Protein AF-A0A831PS24-F1 (afdb_monomer)

pLDDT: mean 95.31, std 3.76, range [69.69, 98.94]

Radius of gyration: 26.3 Å; Cα contacts (8 Å, |Δi|>4): 1441; chains: 1; bounding box: 65×50×82 Å

Solvent-accessible surface area (backbone atoms only — not comparable to full-atom values): 31484 Å² total; per-residue (Å²): 101,35,55,38,58,86,72,88,67,80,47,76,46,80,48,76,48,77,46,77,36,63,79,74,51,46,80,29,49,29,35,42,39,38,45,38,43,36,29,33,43,35,42,23,42,68,87,39,79,74,57,74,52,76,45,75,48,47,57,49,76,41,84,48,48,69,58,50,56,64,38,81,39,40,43,37,39,38,26,30,40,58,79,66,81,51,48,44,16,76,77,7,30,62,54,10,64,44,42,16,33,56,49,76,46,76,46,71,57,77,47,78,47,79,48,37,64,40,33,74,82,43,79,46,63,44,58,36,73,89,76,33,28,33,43,35,45,33,33,36,36,26,73,49,99,49,75,44,67,36,38,36,45,36,38,40,32,60,61,99,53,91,68,78,62,49,74,52,74,46,79,50,76,40,56,57,40,80,39,82,49,78,47,76,47,80,66,48,90,83,64,65,53,34,41,67,89,42,37,41,43,29,42,37,40,40,34,38,28,64,98,52,77,35,32,76,49,77,47,55,35,30,44,45,48,64,47,76,56,66,25,26,38,23,48,74,84,41,69,43,63,43,36,24,22,47,46,48,46,63,26,50,51,70,32,46,78,70,64,46,40,67,68,35,38,56,53,50,49,50,41,46,52,36,35,30,44,28,39,32,31,47,12,17,37,70,46,70,20,46,48,54,27,24,32,66,62,19,30,40,31,34,40,16,40,34,15,24,24,45,79,82,30,46,30,55,73,81,44,57,39,50,59,48,41,56,52,42,44,51,46,45,48,70,76,48,56,37,37,59,20,53,40,32,45,28,51,19,32,44,68,21,58,95,34,31,68,60,44,29,47,52,51,33,51,53,44,62,77,74,46,81,78,42,45,38,24,40,19,38,47,33,66,87,53,95,77,36,60,34,36,27,30,50,66,51,46,65,72,57,89,89,45,79,66,66,25,63,86,66,63,43,79,64,57,49,67,64,58,32,61,94,47,53,77,92,79,55,52,16,34,31,19,27,59,28,56,84,41,57,30,50,71,65,71,78,53,52,75,71,40,73,42,45,25,29,47,57,43,52,53,53,52,51,52,53,34,42,75,69,73,44,49,91,43,43,68,58,44,24,43,55,32,32,44,50,31,53,54,51,45,42,52,45,45,45,18,53,61,62,17,76,60,54,18,29,38,22,27,58,24,52,37,28,51,43,59,57,38,75,51,31,33,26,64,19,36,58,85,69,42,76,71,79,55,63,53,43,73,66,46,28,62,53,34,41,42,63,25,80,41,62,33,20,85,54,74,79,81,61,92,94,61,85,91,68,68,53,78,50,70,40,76,50,55,100,63,87,91,70,92,81,78,90,83,66,72,45,69,55,98,91,37,80,80,47,110

Foldseek 3Di:
DFWDFPDDDAFKDKDKDKDAAAPPLLVFWKKKKFQAFLFKKWKDKQNHTFDIDGALAGIDIGGCHNSDDHTIMMMMMMGGNDDDLADQDQPQLSAHPLALHSDGDTADDTDMDTFFQKEWPFWDWAADLPQQKIKIKTKIAHQDQAWAKKKKKKWKDWPPDPDDTDIDIDIDIDDHGIDIDIDIGHNDDPADADALVGLTKMKMKIFIDGPHTRYIDIDIAGRWAWADDFQAIDINNFTAAAAAAEDSQHDLFASGDHQALVLLLLVVVLCVLLAGQEYEHALHHDGPSNLVSCSNNRHAYEGELNHDQAPPHAEPPPRVNLVSLVVSVVNNCRRRVRRLNDAEYEHHADGDDPCLLVSLLVVLVVCVVPDNSHFYDHYAQDDDDPSHLAARHAQFEQDDVPCPQVGCVRNHADWQQAACQVRDDPPRHHYEHGAYFLQFAQDDLVCQVVSPHRTGLVLSVVVLVVCVVVVNNVCRLVRRQVSLLVSLVRVLSGLLRQLVHPSHHYYYHNRLEFRSSVPRSGGHCHYSSSHGPPNAGSVRSCQRRHQKHKGWGWPHDDDDPPDDTDIDIDMRHSDPDDDDPDDDDDFDDDPNDTPDD

Sequence (597 aa):
FWLQPEKKYTGAAWYRKTIDIPEGWNEKPVFLNLERVHWESTIWINNQYLEMQNSLATPHYFDISGMLKSGINSIAIRVDNRTKDVDPGHNSHSISDHTQSNWNGITGDISLQKMGEIFFTDLAVFPDVKQKNISIRATVFNTIFGNEKITVPVSVQLKNSTQKAQKESFEFSLLPGENIVRMNFPLGEEVQFWDEFNPNVYELIAEIKTKKITDRQNVDFGFRDFEIDGTRFTINGRPVFLRGTLECTIFPKTGYPPTDVESWKKVYAAVKNHGLNHVRFHSWCPPKAAFVAADELGVYLQVECSSWANQTTQLGSGFPIDQYIWDESKRIVKAYGNHPSFLMLAYGNEPGGPLYREFLTEFVTYWKENDNRRVYTGAAGWPELPVNDFHNIPQPRIQGWGEELNSIINAEPPKTNFDWSDKVPNDGIPVVSHEIGQWRVYPNFKEIEKYDGVLKAKNFELFRESLNAHQMGHLADSFLLASGKLQALCYKADIEAALRTPGLAGFQLLDLHDFPGQGTALVGVLDPFWEEKGYISPEEYRRFCNTTVPLARLEKRIFTEGETMTAKIEVAHFGEKPLQEINPIWKLIQNKKIIAE

Organism: NCBI:txid1484053

Structure (mmCIF, N/CA/C/O backbone):
data_AF-A0A831PS24-F1
#
_entry.id   AF-A0A831PS24-F1
#
loop_
_atom_site.group_PDB
_atom_site.id
_atom_site.type_symbol
_atom_site.label_atom_id
_atom_site.label_alt_id
_atom_site.label_comp_id
_atom_site.label_asym_id
_atom_site.label_entity_id
_atom_site.label_seq_id
_atom_site.pdbx_PDB_ins_code
_atom_site.Cartn_x
_atom_site.Cartn_y
_atom_site.Cartn_z
_atom_site.occupancy
_atom_site.B_iso_or_equiv
_atom_site.auth_seq_id
_atom_site.auth_comp_id
_atom_site.auth_asym_id
_atom_site.auth_atom_id
_atom_site.pdbx_PDB_model_num
ATOM 1 N N . PHE A 1 1 ? 21.841 16.731 -0.910 1.00 73.62 1 PHE A N 1
ATOM 2 C CA . PHE A 1 1 ? 21.844 15.718 -1.990 1.00 73.62 1 PHE A CA 1
ATOM 3 C C . PHE A 1 1 ? 20.419 15.297 -2.334 1.00 73.62 1 PHE A C 1
ATOM 5 O O . PHE A 1 1 ? 20.097 15.243 -3.511 1.00 73.62 1 PHE A O 1
ATOM 12 N N . TRP A 1 2 ? 19.555 15.088 -1.337 1.00 87.12 2 TRP A N 1
ATOM 13 C CA . TRP A 1 2 ? 18.102 14.955 -1.519 1.00 87.12 2 TRP A CA 1
ATOM 14 C C . TRP A 1 2 ? 17.399 16.310 -1.606 1.00 87.12 2 TRP A C 1
ATOM 16 O O . TRP A 1 2 ? 18.050 17.356 -1.457 1.00 87.12 2 TRP A O 1
ATOM 26 N N . LEU A 1 3 ? 16.075 16.280 -1.778 1.00 90.31 3 LEU A N 1
ATOM 27 C CA . LEU A 1 3 ? 15.222 17.444 -1.550 1.00 90.31 3 LEU A CA 1
ATOM 28 C C . LEU A 1 3 ? 15.481 18.017 -0.151 1.00 90.31 3 LEU A C 1
ATOM 30 O O . LEU A 1 3 ? 15.758 17.281 0.793 1.00 90.31 3 LEU A O 1
ATOM 34 N N . GLN A 1 4 ? 15.467 19.341 -0.028 1.00 89.62 4 GLN A N 1
ATOM 35 C CA . GLN A 1 4 ? 15.820 20.026 1.214 1.00 89.62 4 GLN A CA 1
ATOM 36 C C . GLN A 1 4 ? 14.606 20.769 1.767 1.00 89.62 4 GLN A C 1
ATOM 38 O O . GLN A 1 4 ? 14.056 21.604 1.047 1.00 89.62 4 GLN A O 1
ATOM 43 N N . PRO A 1 5 ? 14.190 20.524 3.019 1.00 90.56 5 PRO A N 1
ATOM 44 C CA . PRO A 1 5 ? 13.217 21.391 3.660 1.00 90.56 5 PRO A CA 1
ATOM 45 C C . PRO A 1 5 ? 13.841 22.764 3.932 1.00 90.56 5 PRO A C 1
ATOM 47 O O . PRO A 1 5 ? 15.039 22.875 4.194 1.00 90.56 5 PRO A O 1
ATOM 50 N N . GLU A 1 6 ? 13.031 23.822 3.936 1.00 85.69 6 GLU A N 1
ATOM 51 C CA . GLU A 1 6 ? 13.513 25.158 4.326 1.00 85.69 6 GLU A CA 1
ATOM 52 C C . GLU A 1 6 ? 13.900 25.234 5.810 1.00 85.69 6 GLU A C 1
ATOM 54 O O . GLU A 1 6 ? 14.769 26.014 6.202 1.00 85.69 6 GLU A O 1
ATOM 59 N N . LYS A 1 7 ? 13.244 24.427 6.651 1.00 87.88 7 LYS A N 1
ATOM 60 C CA . LYS A 1 7 ? 13.500 24.327 8.090 1.00 87.88 7 LYS A CA 1
ATOM 61 C C . LYS A 1 7 ? 13.429 22.872 8.524 1.00 87.88 7 LYS A C 1
ATOM 63 O O . LYS A 1 7 ? 12.518 22.154 8.126 1.00 87.88 7 LYS A O 1
ATOM 68 N N . LYS A 1 8 ? 14.351 22.466 9.396 1.00 88.81 8 LYS A N 1
ATOM 69 C CA . LYS A 1 8 ? 14.343 21.151 10.043 1.00 88.81 8 LYS A CA 1
ATOM 70 C C . LYS A 1 8 ? 14.002 21.305 11.521 1.00 88.81 8 LYS A C 1
ATOM 72 O O . LYS A 1 8 ? 14.580 22.153 12.200 1.00 88.81 8 LYS A O 1
ATOM 77 N N . TYR A 1 9 ? 13.079 20.482 12.009 1.00 91.06 9 TYR A N 1
ATOM 78 C CA . TYR A 1 9 ? 12.734 20.401 13.424 1.00 91.06 9 TYR A CA 1
ATOM 79 C C . TYR A 1 9 ? 12.610 18.939 13.850 1.00 91.06 9 TYR A C 1
ATOM 81 O O . TYR A 1 9 ? 11.853 18.172 13.261 1.00 91.06 9 TYR A O 1
ATOM 89 N N . THR A 1 10 ? 13.338 18.573 14.900 1.00 94.31 10 THR A N 1
ATOM 90 C CA . THR A 1 10 ? 13.299 17.236 15.489 1.00 94.31 10 THR A CA 1
ATOM 91 C C . THR A 1 10 ? 13.214 17.386 17.003 1.00 94.31 10 THR A C 1
ATOM 93 O O . THR A 1 10 ? 14.112 17.951 17.627 1.00 94.31 10 THR A O 1
ATOM 96 N N . GLY A 1 11 ? 12.118 16.924 17.596 1.00 95.94 11 GLY A N 1
ATOM 97 C CA . GLY A 1 11 ? 11.821 17.103 19.010 1.00 95.94 11 GLY A CA 1
ATOM 98 C C . GLY A 1 11 ? 10.331 17.023 19.320 1.00 95.94 11 GLY A C 1
ATOM 99 O O . GLY A 1 11 ? 9.517 16.624 18.494 1.00 95.94 11 GLY A O 1
ATOM 100 N N . ALA A 1 12 ? 9.979 17.420 20.540 1.00 97.12 12 ALA A N 1
ATOM 101 C CA . ALA A 1 12 ? 8.601 17.423 21.004 1.00 97.12 12 ALA A CA 1
ATOM 102 C C . ALA A 1 12 ? 7.905 18.763 20.719 1.00 97.12 12 ALA A C 1
ATOM 104 O O . ALA A 1 12 ? 8.303 19.795 21.264 1.00 97.12 12 ALA A O 1
ATOM 105 N N . ALA A 1 13 ? 6.809 18.730 19.965 1.00 97.56 13 ALA A N 1
ATOM 106 C CA . ALA A 1 13 ? 5.887 19.847 19.799 1.00 97.56 13 ALA A CA 1
ATOM 107 C C . ALA A 1 13 ? 4.641 19.651 20.673 1.00 97.56 13 ALA A C 1
ATOM 109 O O . ALA A 1 13 ? 4.179 18.529 20.879 1.00 97.56 13 ALA A O 1
ATOM 110 N N . TRP A 1 14 ? 4.090 20.748 21.192 1.00 97.75 14 TRP A N 1
ATOM 111 C CA . TRP A 1 14 ? 2.892 20.734 22.031 1.00 97.75 14 TRP A CA 1
ATOM 112 C C . TRP A 1 14 ? 1.750 21.474 21.347 1.00 97.75 14 TRP A C 1
ATOM 114 O O . TRP A 1 14 ? 1.867 22.653 21.019 1.00 97.75 14 TRP A O 1
ATOM 124 N N . TYR A 1 15 ? 0.621 20.792 21.222 1.00 97.38 15 TYR A N 1
ATOM 125 C CA . TYR A 1 15 ? -0.633 21.330 20.724 1.00 97.38 15 TYR A CA 1
ATOM 126 C C . TYR A 1 15 ? -1.618 21.364 21.884 1.00 97.38 15 TYR A C 1
ATOM 128 O O . TYR A 1 15 ? -1.762 20.384 22.611 1.00 97.38 15 TYR A O 1
ATOM 136 N N . ARG A 1 16 ? -2.289 22.495 22.100 1.00 97.06 16 ARG A N 1
ATOM 137 C CA . ARG A 1 16 ? -3.293 22.625 23.159 1.00 97.06 16 ARG A CA 1
ATOM 138 C C . ARG A 1 16 ? -4.526 23.313 22.618 1.00 97.06 16 ARG A C 1
ATOM 140 O O . ARG A 1 16 ? -4.421 24.348 21.964 1.00 97.06 16 ARG A O 1
ATOM 147 N N . LYS A 1 17 ? -5.689 22.759 22.938 1.00 97.00 17 LYS A N 1
ATOM 148 C CA . LYS A 1 17 ? -6.976 23.351 22.599 1.00 97.00 17 LYS A CA 1
ATOM 149 C C . LYS A 1 17 ? -7.926 23.244 23.779 1.00 97.00 17 LYS A C 1
ATOM 151 O O . LYS A 1 17 ? -8.010 22.210 24.438 1.00 97.00 17 LYS A O 1
ATOM 156 N N . THR A 1 18 ? -8.650 24.328 24.015 1.00 97.50 18 THR A N 1
ATOM 157 C CA . THR A 1 18 ? -9.796 24.339 24.916 1.00 97.50 18 THR A CA 1
ATOM 158 C C . THR A 1 18 ? -11.045 23.996 24.115 1.00 97.50 18 THR A C 1
ATOM 160 O O . THR A 1 18 ? -11.244 24.536 23.026 1.00 97.50 18 THR A O 1
ATOM 163 N N . ILE A 1 19 ? -11.869 23.099 24.640 1.00 95.81 19 ILE A N 1
ATOM 164 C CA . ILE A 1 19 ? -13.109 22.640 24.014 1.00 95.81 19 ILE A CA 1
ATOM 165 C C . ILE A 1 19 ? -14.257 22.717 25.014 1.00 95.81 19 ILE A C 1
ATOM 167 O O . ILE A 1 19 ? -14.044 22.559 26.215 1.00 95.81 19 ILE A O 1
ATOM 171 N N . ASP A 1 20 ? -15.463 22.959 24.518 1.00 95.81 20 ASP A N 1
ATOM 172 C CA . ASP A 1 20 ? -16.683 22.925 25.320 1.00 95.81 20 ASP A CA 1
ATOM 173 C C . ASP A 1 20 ? -17.378 21.572 25.121 1.00 95.81 20 ASP A C 1
ATOM 175 O O . ASP A 1 20 ? -17.693 21.192 23.991 1.00 95.81 20 ASP A O 1
ATOM 179 N N . ILE A 1 21 ? -17.540 20.815 26.204 1.00 94.94 21 ILE A N 1
ATOM 180 C CA . ILE A 1 21 ? -18.122 19.475 26.208 1.00 94.94 21 ILE A CA 1
ATOM 181 C C . ILE A 1 21 ? -19.582 19.567 26.665 1.00 94.94 21 ILE A C 1
ATOM 183 O O . ILE A 1 21 ? -19.834 19.998 27.796 1.00 94.94 21 ILE A O 1
ATOM 187 N N . PRO A 1 22 ? -20.549 19.127 25.838 1.00 92.94 22 PRO A N 1
ATOM 188 C CA . PRO A 1 22 ? -21.955 19.130 26.219 1.00 92.94 22 PRO A CA 1
ATOM 189 C C . PRO A 1 22 ? -22.233 18.268 27.454 1.00 92.94 22 PRO A C 1
ATOM 191 O O . PRO A 1 22 ? -21.543 17.278 27.714 1.00 92.94 22 PRO A O 1
ATOM 194 N N . GLU A 1 23 ? -23.305 18.600 28.169 1.00 90.81 23 GLU A N 1
ATOM 195 C CA . GLU A 1 23 ? -23.766 17.825 29.321 1.00 90.81 23 GLU A CA 1
ATOM 196 C C . GLU A 1 23 ? -24.020 16.346 28.956 1.00 90.81 23 GLU A C 1
ATOM 198 O O . GLU A 1 23 ? -24.473 16.016 27.852 1.00 90.81 23 GLU A O 1
ATOM 203 N N . GLY A 1 24 ? -23.679 15.436 29.874 1.00 87.38 24 GLY A N 1
ATOM 204 C CA . GLY A 1 24 ? -23.888 13.990 29.737 1.00 87.38 24 GLY A CA 1
ATOM 205 C C . GLY A 1 24 ? -22.823 13.233 28.933 1.00 87.38 24 GLY A C 1
ATOM 206 O O . GLY A 1 24 ? -22.905 12.012 28.819 1.00 87.38 24 GLY A O 1
ATOM 207 N N . TRP A 1 25 ? -21.810 13.906 28.372 1.00 92.25 25 TRP A N 1
ATOM 208 C CA . TRP A 1 25 ? -20.652 13.229 27.759 1.00 92.25 25 TRP A CA 1
ATOM 209 C C . TRP A 1 25 ? -19.710 12.616 28.799 1.00 92.25 25 TRP A C 1
ATOM 211 O O . TRP A 1 25 ? -19.122 11.572 28.551 1.00 92.25 25 TRP A O 1
ATOM 221 N N . ASN A 1 26 ? -19.593 13.239 29.971 1.00 83.62 26 ASN A N 1
ATOM 222 C CA . ASN A 1 26 ? -18.744 12.789 31.077 1.00 83.62 26 ASN A CA 1
ATOM 223 C C . ASN A 1 26 ? -19.192 11.454 31.706 1.00 83.62 26 ASN A C 1
ATOM 225 O O . ASN A 1 26 ? -18.428 10.848 32.449 1.00 83.62 26 ASN A O 1
ATOM 229 N N . GLU A 1 27 ? -20.413 11.001 31.414 1.00 86.19 27 GLU A N 1
ATOM 230 C CA . GLU A 1 27 ? -20.987 9.734 31.894 1.00 86.19 27 GLU A CA 1
ATOM 231 C C . GLU A 1 27 ? -20.961 8.623 30.833 1.00 86.19 27 GLU A C 1
ATOM 233 O O . GLU A 1 27 ? -21.527 7.546 31.033 1.00 86.19 27 GLU A O 1
ATOM 238 N N . LYS A 1 28 ? -20.369 8.892 29.665 1.00 90.56 28 LYS A N 1
ATOM 239 C CA . LYS A 1 28 ? -20.328 7.965 28.534 1.00 90.56 28 LYS A CA 1
ATOM 240 C C . LYS A 1 28 ? -18.892 7.674 28.124 1.00 90.56 28 LYS A C 1
ATOM 242 O O . LYS A 1 28 ? -18.010 8.484 28.412 1.00 90.56 28 LYS A O 1
ATOM 247 N N . PRO A 1 29 ? -18.652 6.543 27.439 1.00 94.38 29 PRO A N 1
ATOM 248 C CA . PRO A 1 29 ? -17.352 6.312 26.852 1.00 94.38 29 PRO A CA 1
ATOM 249 C C . PRO A 1 29 ? -17.063 7.368 25.782 1.00 94.38 29 PRO A C 1
ATOM 251 O O . PRO A 1 29 ? -17.927 7.665 24.948 1.00 94.38 29 PRO A O 1
ATOM 254 N N . VAL A 1 30 ? -15.870 7.957 25.817 1.00 95.56 30 VAL A N 1
ATOM 255 C CA . VAL A 1 30 ? -15.439 8.971 24.850 1.00 95.56 30 VAL A CA 1
ATOM 256 C C . VAL A 1 30 ? -14.037 8.646 24.364 1.00 95.56 30 VAL A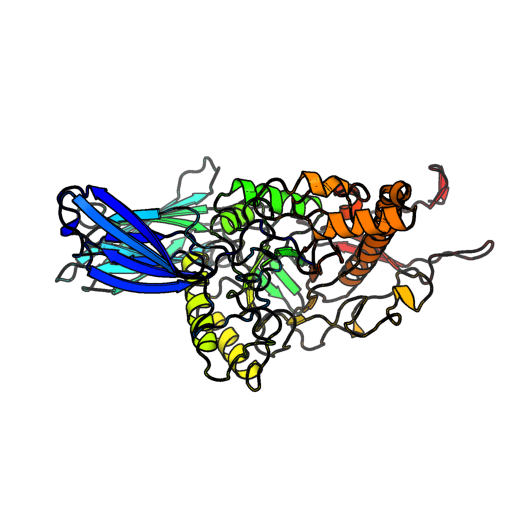 C 1
ATOM 258 O O . VAL A 1 30 ? -13.116 8.511 25.164 1.00 95.56 30 VAL A O 1
ATOM 261 N N . PHE A 1 31 ? -13.872 8.596 23.045 1.00 96.56 31 PHE A N 1
ATOM 262 C CA . PHE A 1 31 ? -12.591 8.325 22.403 1.00 96.56 31 PHE A CA 1
ATOM 263 C C . PHE A 1 31 ? -12.083 9.556 21.655 1.00 96.56 31 PHE A C 1
ATOM 265 O O . PHE A 1 31 ? -12.842 10.217 20.942 1.00 96.56 31 PHE A O 1
ATOM 272 N N . LEU A 1 32 ? -10.793 9.853 21.802 1.00 97.56 32 LEU A N 1
ATOM 273 C CA . LEU A 1 32 ? -10.066 10.805 20.967 1.00 97.56 32 LEU A CA 1
ATOM 274 C C . LEU A 1 32 ? -9.380 10.044 19.833 1.00 97.56 32 LEU A C 1
ATOM 276 O O . LEU A 1 32 ? -8.575 9.153 20.086 1.00 97.56 32 LEU A O 1
ATOM 280 N N . ASN A 1 33 ? -9.679 10.432 18.597 1.00 97.50 33 ASN A N 1
ATOM 281 C CA . ASN A 1 33 ? -9.048 9.913 17.389 1.00 97.50 33 ASN A CA 1
ATOM 282 C C . ASN A 1 33 ? -8.127 10.974 16.778 1.00 97.50 33 ASN A C 1
ATOM 284 O O . ASN A 1 33 ? -8.562 12.112 16.571 1.00 97.50 33 ASN A O 1
ATOM 288 N N . LEU A 1 34 ? -6.892 10.575 16.472 1.00 98.06 34 LEU A N 1
ATOM 289 C CA . LEU A 1 34 ? -5.914 11.344 15.703 1.00 98.06 34 LEU A CA 1
ATOM 290 C C . LEU A 1 34 ? -5.593 10.556 14.429 1.00 98.06 34 LEU A C 1
ATOM 292 O O . LEU A 1 34 ? -4.941 9.518 14.517 1.00 98.06 34 LEU A O 1
ATOM 296 N N . GLU A 1 35 ? -6.046 11.029 13.266 1.00 97.31 35 GLU A N 1
ATOM 297 C CA . GLU A 1 35 ? -5.989 10.247 12.024 1.00 97.31 35 GLU A CA 1
ATOM 298 C C . GLU A 1 35 ? -4.565 9.839 11.639 1.00 97.31 35 GLU A C 1
ATOM 300 O O . GLU A 1 35 ? -4.327 8.676 11.316 1.00 97.31 35 GLU A O 1
ATOM 305 N N . ARG A 1 36 ? -3.612 10.778 11.670 1.00 95.69 36 ARG A N 1
ATOM 306 C CA . ARG A 1 36 ? -2.231 10.468 11.300 1.00 95.69 36 ARG A CA 1
ATOM 307 C C . ARG A 1 36 ? -1.217 11.335 12.029 1.00 95.69 36 ARG A C 1
ATOM 309 O O . ARG A 1 36 ? -1.087 12.530 11.761 1.00 95.69 36 ARG A O 1
ATOM 316 N N . VAL A 1 37 ? -0.476 10.708 12.935 1.00 96.00 37 VAL A N 1
ATOM 317 C CA . VAL A 1 37 ? 0.557 11.322 13.779 1.00 96.00 37 VAL A CA 1
ATOM 318 C C . VAL A 1 37 ? 1.943 10.919 13.269 1.00 96.00 37 VAL A C 1
ATOM 320 O O . VAL A 1 37 ? 2.122 9.803 12.794 1.00 96.00 37 VAL A O 1
ATOM 323 N N . HIS A 1 38 ? 2.936 11.800 13.397 1.00 94.06 38 HIS A N 1
ATOM 324 C CA . HIS A 1 38 ? 4.345 11.463 13.155 1.00 94.06 38 HIS A CA 1
ATOM 325 C C . HIS A 1 38 ? 5.188 11.772 14.395 1.00 94.06 38 HIS A C 1
ATOM 327 O O . HIS A 1 38 ? 5.625 12.901 14.609 1.00 94.06 38 HIS A O 1
ATOM 333 N N . TRP A 1 39 ? 5.388 10.819 15.301 1.00 89.38 39 TRP A N 1
ATOM 334 C CA . TRP A 1 39 ? 4.853 9.441 15.308 1.00 89.38 39 TRP A CA 1
ATOM 335 C C . TRP A 1 39 ? 4.550 8.928 16.721 1.00 89.38 39 TRP A C 1
ATOM 337 O O . TRP A 1 39 ? 3.739 8.027 16.897 1.00 89.38 39 TRP A O 1
ATOM 347 N N . GLU A 1 40 ? 5.137 9.543 17.751 1.00 96.06 40 GLU A N 1
ATOM 348 C CA . GLU A 1 40 ? 4.721 9.388 19.143 1.00 96.06 40 GLU A CA 1
ATOM 349 C C . GLU A 1 40 ? 3.736 10.506 19.501 1.00 96.06 40 GLU A C 1
ATOM 351 O O . GLU A 1 40 ? 4.066 11.683 19.347 1.00 96.06 40 GLU A O 1
ATOM 356 N N . SER A 1 41 ? 2.567 10.168 20.051 1.00 97.50 41 SER A N 1
ATOM 357 C CA . SER A 1 41 ? 1.681 11.145 20.698 1.00 97.50 41 SER A CA 1
ATOM 358 C C . SER A 1 41 ? 1.449 10.811 22.161 1.00 97.50 41 SER A C 1
ATOM 360 O O . SER A 1 41 ? 1.191 9.662 22.509 1.00 97.50 41 SER A O 1
ATOM 362 N N . THR A 1 42 ? 1.458 11.832 23.010 1.00 98.19 42 THR A N 1
ATOM 363 C CA . THR A 1 42 ? 1.108 11.731 24.430 1.00 98.19 42 THR A CA 1
ATOM 364 C C . THR A 1 42 ? -0.038 12.685 24.753 1.00 98.19 42 THR A C 1
ATOM 366 O O . THR A 1 42 ? -0.018 13.833 24.296 1.00 98.19 42 THR A O 1
ATOM 369 N N . ILE A 1 43 ? -1.024 12.229 25.529 1.00 98.25 43 ILE A N 1
ATOM 370 C CA . ILE A 1 43 ? -2.275 12.963 25.771 1.00 98.25 43 ILE A CA 1
ATOM 371 C C . ILE A 1 43 ? -2.400 13.412 27.224 1.00 98.25 43 ILE A C 1
ATOM 373 O O . ILE A 1 43 ? -2.129 12.660 28.161 1.00 98.25 43 ILE A O 1
ATOM 377 N N . TRP A 1 44 ? -2.875 14.647 27.398 1.00 98.38 44 TRP A N 1
ATOM 378 C CA . TRP A 1 44 ? -3.343 15.176 28.671 1.00 98.38 44 TRP A CA 1
ATOM 379 C C . TRP A 1 44 ? -4.733 15.780 28.522 1.00 98.38 44 TRP A C 1
ATOM 381 O O . TRP A 1 44 ? -4.971 16.605 27.636 1.00 98.38 44 TRP A O 1
ATOM 391 N N . ILE A 1 45 ? -5.615 15.452 29.458 1.00 97.75 45 ILE A N 1
ATOM 392 C CA . ILE A 1 45 ? -6.949 16.039 29.578 1.00 97.75 45 ILE A CA 1
ATOM 393 C C . ILE A 1 45 ? -7.006 16.783 30.907 1.00 97.75 45 ILE A C 1
ATOM 395 O O . ILE A 1 45 ? -6.672 16.233 31.950 1.00 97.75 45 ILE A O 1
ATOM 399 N N . ASN A 1 46 ? -7.371 18.065 30.885 1.00 96.38 46 ASN A N 1
ATOM 400 C CA . ASN A 1 46 ? -7.446 18.913 32.080 1.00 96.38 46 ASN A CA 1
ATOM 401 C C . ASN A 1 46 ? -6.157 18.887 32.934 1.00 96.38 46 ASN A C 1
ATOM 403 O O . ASN A 1 46 ? -6.207 18.873 34.161 1.00 96.38 46 ASN A O 1
ATOM 407 N N . ASN A 1 47 ? -4.997 18.910 32.264 1.00 95.19 47 ASN A N 1
ATOM 408 C CA . ASN A 1 47 ? -3.647 18.798 32.842 1.00 95.19 47 ASN A CA 1
ATOM 409 C C . ASN A 1 47 ? -3.321 17.448 33.509 1.00 95.19 47 ASN A C 1
ATOM 411 O O . ASN A 1 47 ? -2.258 17.319 34.114 1.00 95.19 47 ASN A O 1
ATOM 415 N N . GLN A 1 48 ? -4.179 16.438 33.378 1.00 97.25 48 GLN A N 1
ATOM 416 C CA . GLN A 1 48 ? -3.905 15.076 33.826 1.00 97.25 48 GLN A CA 1
ATOM 417 C C . GLN A 1 48 ? -3.370 14.251 32.662 1.00 97.25 48 GLN A C 1
ATOM 419 O O . GLN A 1 48 ? -3.951 14.259 31.580 1.00 97.25 48 GLN A O 1
ATOM 424 N N . TYR A 1 49 ? -2.244 13.576 32.887 1.00 97.81 49 TYR A N 1
ATOM 425 C CA . TYR A 1 49 ? -1.661 12.637 31.930 1.00 97.81 49 TYR A CA 1
ATOM 426 C C . TYR A 1 49 ? -2.592 11.436 31.742 1.00 97.81 49 TYR A C 1
ATOM 428 O O . TYR A 1 49 ? -3.109 10.923 32.734 1.00 97.81 49 TYR A O 1
ATOM 436 N N . LEU A 1 50 ? -2.773 10.997 30.495 1.00 97.25 50 LEU A N 1
ATOM 437 C CA . LEU A 1 50 ? -3.478 9.761 30.162 1.00 97.25 50 LEU A CA 1
ATOM 438 C C . LEU A 1 50 ? -2.482 8.660 29.786 1.00 97.25 50 LEU A C 1
ATOM 440 O O . LEU A 1 50 ? -2.160 7.806 30.606 1.00 97.25 50 LEU A O 1
ATOM 444 N N . GLU A 1 51 ? -1.981 8.696 28.552 1.00 96.62 51 GLU A N 1
ATOM 445 C CA . GLU A 1 51 ? -1.085 7.678 28.011 1.00 96.62 51 GLU A CA 1
ATOM 446 C C . GLU A 1 51 ? -0.287 8.212 26.809 1.00 96.62 51 GLU A C 1
ATOM 448 O O . GLU A 1 51 ? -0.480 9.347 26.348 1.00 96.62 51 GLU A O 1
ATOM 453 N N . MET A 1 52 ? 0.618 7.369 26.308 1.00 96.19 52 MET A N 1
ATOM 454 C CA . MET A 1 52 ? 1.414 7.580 25.104 1.00 96.19 52 MET A CA 1
ATOM 455 C C . MET A 1 52 ? 1.171 6.425 24.127 1.00 96.19 52 MET A C 1
ATOM 457 O O . MET A 1 52 ? 1.139 5.272 24.547 1.00 96.19 52 MET A O 1
ATOM 461 N N . GLN A 1 53 ? 1.036 6.742 22.838 1.00 95.44 53 GLN A N 1
ATOM 462 C CA . GLN A 1 53 ? 0.996 5.762 21.748 1.00 95.44 53 GLN A CA 1
ATOM 463 C C . GLN A 1 53 ? 2.014 6.115 20.659 1.00 95.44 53 GLN A C 1
ATOM 465 O O . GLN A 1 53 ? 2.287 7.296 20.412 1.00 95.44 53 GLN A O 1
ATOM 470 N N . ASN A 1 54 ? 2.536 5.082 19.996 1.00 92.56 54 ASN A N 1
ATOM 471 C CA . ASN A 1 54 ? 3.445 5.171 18.860 1.00 92.56 54 ASN A CA 1
ATOM 472 C C . ASN A 1 54 ? 2.980 4.273 17.698 1.00 92.56 54 ASN A C 1
ATOM 474 O O . ASN A 1 54 ? 2.967 3.046 17.789 1.00 92.56 54 ASN A O 1
ATOM 478 N N . SER A 1 55 ? 2.626 4.891 16.577 1.00 94.75 55 SER A N 1
ATOM 479 C CA . SER A 1 55 ? 2.326 4.231 15.305 1.00 94.75 55 SER A CA 1
ATOM 480 C C . SER A 1 55 ? 2.666 5.196 14.169 1.00 94.75 55 SER A C 1
ATOM 482 O O . SER A 1 55 ? 2.585 6.412 14.319 1.00 94.75 55 SER A O 1
ATOM 484 N N . LEU A 1 56 ? 3.086 4.648 13.032 1.00 94.12 56 LEU A N 1
ATOM 485 C CA . LEU A 1 56 ? 3.317 5.394 11.787 1.00 94.12 56 LEU A CA 1
ATOM 486 C C . LEU A 1 56 ? 2.248 5.073 10.739 1.00 94.12 56 LEU A C 1
ATOM 488 O O . LEU A 1 56 ? 2.077 5.820 9.774 1.00 94.12 56 LEU A O 1
ATOM 492 N N . ALA A 1 57 ? 1.557 3.947 10.917 1.00 95.06 57 ALA A N 1
ATOM 493 C CA . ALA A 1 57 ? 0.663 3.363 9.934 1.00 95.06 57 ALA A CA 1
ATOM 494 C C . ALA A 1 57 ? -0.818 3.694 10.154 1.00 95.06 57 ALA A C 1
ATOM 496 O O . ALA A 1 57 ? -1.586 3.776 9.193 1.00 95.06 57 ALA A O 1
ATOM 497 N N . THR A 1 58 ? -1.244 3.834 11.410 1.00 96.38 58 THR A N 1
ATOM 498 C CA . THR A 1 58 ? -2.672 3.844 11.765 1.00 96.38 58 THR A CA 1
ATOM 499 C C . THR A 1 58 ? -3.057 5.010 12.665 1.00 96.38 58 THR A C 1
ATOM 501 O O . THR A 1 58 ? -2.188 5.546 13.355 1.00 96.38 58 THR A O 1
ATOM 504 N N . PRO A 1 59 ? -4.349 5.391 12.696 1.00 97.06 59 PRO A N 1
ATOM 505 C CA . PRO A 1 59 ? -4.827 6.401 13.625 1.00 97.06 59 PRO A CA 1
ATOM 506 C C . PRO A 1 59 ? -4.565 6.021 15.080 1.00 97.06 59 PRO A C 1
ATOM 508 O O . PRO A 1 59 ? -4.656 4.851 15.463 1.00 97.06 59 PRO A O 1
ATOM 511 N N . HIS A 1 60 ? -4.285 7.025 15.906 1.00 97.56 60 HIS A N 1
ATOM 512 C CA . HIS A 1 60 ? -4.169 6.837 17.347 1.00 97.56 60 HIS A CA 1
ATOM 513 C C . HIS A 1 60 ? -5.534 7.039 18.003 1.00 97.56 60 HIS A C 1
ATOM 515 O O . HIS A 1 60 ? -6.163 8.089 17.831 1.00 97.56 60 HIS A O 1
ATOM 521 N N . TYR A 1 61 ? -5.964 6.048 18.783 1.00 96.06 61 TYR A N 1
ATOM 522 C CA . TYR A 1 61 ? -7.243 6.046 19.490 1.00 96.06 61 TYR A CA 1
ATOM 523 C C . TYR A 1 61 ? -7.002 6.013 20.994 1.00 96.06 61 TYR A C 1
ATOM 525 O O . TYR A 1 61 ? -6.466 5.037 21.509 1.00 96.06 61 TYR A O 1
ATOM 533 N N . PHE A 1 62 ? -7.433 7.056 21.694 1.00 97.44 62 PHE A N 1
ATOM 534 C CA . PHE A 1 62 ? -7.288 7.187 23.142 1.00 97.44 62 PHE A CA 1
ATOM 535 C C . PHE A 1 62 ? -8.651 7.116 23.815 1.00 97.44 62 PHE A C 1
ATOM 537 O O . PHE A 1 62 ? -9.539 7.902 23.478 1.00 97.44 62 PHE A O 1
ATOM 544 N N . ASP A 1 63 ? -8.808 6.220 24.786 1.00 95.62 63 ASP A N 1
ATOM 545 C CA . ASP A 1 63 ? -9.968 6.229 25.674 1.00 95.62 63 ASP A CA 1
ATOM 546 C C . ASP A 1 63 ? -9.798 7.349 26.711 1.00 95.62 63 ASP A C 1
ATOM 548 O O . ASP A 1 63 ? -8.971 7.263 27.617 1.00 95.62 63 ASP A O 1
ATOM 552 N N . ILE A 1 64 ? -10.565 8.430 26.560 1.00 95.69 64 ILE A N 1
ATOM 553 C CA . ILE A 1 64 ? -10.536 9.594 27.461 1.00 95.69 64 ILE A CA 1
ATOM 554 C C . ILE A 1 64 ? -11.747 9.612 28.409 1.00 95.69 64 ILE A C 1
ATOM 556 O O . ILE A 1 64 ? -12.080 10.652 28.995 1.00 95.69 64 ILE A O 1
ATOM 560 N N . SER A 1 65 ? -12.436 8.477 28.542 1.00 92.44 65 SER A N 1
ATOM 561 C CA . SER A 1 65 ? -13.619 8.328 29.387 1.00 92.44 65 SER A CA 1
ATOM 562 C C . SER A 1 65 ? -13.319 8.706 30.837 1.00 92.44 65 SER A C 1
ATOM 564 O O . SER A 1 65 ? -12.269 8.389 31.389 1.00 92.44 65 SER A O 1
ATOM 566 N N . GLY A 1 66 ? -14.242 9.431 31.471 1.00 90.81 66 GLY A N 1
ATOM 567 C CA . GLY A 1 66 ? -14.095 9.882 32.861 1.00 90.81 66 GLY A CA 1
ATOM 568 C C . GLY A 1 66 ? -13.080 11.013 33.095 1.00 90.81 66 GLY A C 1
ATOM 569 O O . GLY A 1 66 ? -13.047 11.559 34.195 1.00 90.81 66 GLY A O 1
ATOM 570 N N . MET A 1 67 ? -12.295 11.425 32.090 1.00 94.06 67 MET A N 1
ATOM 571 C CA . MET A 1 67 ? -11.359 12.557 32.219 1.00 94.06 67 MET A CA 1
ATOM 572 C C . MET A 1 67 ? -11.983 13.917 31.867 1.00 94.06 67 MET A C 1
ATOM 574 O O . MET A 1 67 ? -11.424 14.977 32.175 1.00 94.06 67 MET A O 1
ATOM 578 N N . LEU A 1 68 ? -13.132 13.898 31.188 1.00 93.94 68 LEU A N 1
ATOM 579 C CA . LEU A 1 68 ? -13.869 15.088 30.777 1.00 93.94 68 LEU A CA 1
ATOM 580 C C . LEU A 1 68 ? -14.861 15.530 31.858 1.00 93.94 68 LEU A C 1
ATOM 582 O O . LEU A 1 68 ? -15.505 14.713 32.512 1.00 93.94 68 LEU A O 1
ATOM 586 N N . LYS A 1 69 ? -15.049 16.843 31.985 1.00 93.00 69 LYS A N 1
ATOM 587 C CA . LYS A 1 69 ? -16.155 17.458 32.737 1.00 93.00 69 LYS A CA 1
ATOM 588 C C . LYS A 1 69 ? -17.159 18.093 31.778 1.00 93.00 69 LYS A C 1
ATOM 590 O O . LYS A 1 69 ? -16.805 18.407 30.649 1.00 93.00 69 LYS A O 1
ATOM 595 N N . SER A 1 70 ? -18.390 18.327 32.215 1.00 93.69 70 SER A N 1
ATOM 596 C CA . SER A 1 70 ? -19.312 19.164 31.435 1.00 93.69 70 SER A CA 1
ATOM 597 C C . SER A 1 70 ? -18.782 20.601 31.353 1.00 93.69 70 SER A C 1
ATOM 599 O O . SER A 1 70 ? -18.200 21.111 32.316 1.00 93.69 70 SER A O 1
ATOM 601 N N . GLY A 1 71 ? -18.966 21.250 30.206 1.00 94.94 71 GLY A N 1
ATOM 602 C CA . GLY A 1 71 ? -18.439 22.582 29.936 1.00 94.94 71 GLY A CA 1
ATOM 603 C C . GLY A 1 71 ? -16.987 22.570 29.442 1.00 94.94 71 GLY A C 1
ATOM 604 O O . GLY A 1 71 ? -16.540 21.694 28.701 1.00 94.94 71 GLY A O 1
ATOM 605 N N . ILE A 1 72 ? -16.210 23.559 29.881 1.00 97.06 72 ILE A N 1
ATOM 606 C CA . ILE A 1 72 ? -14.869 23.828 29.353 1.00 97.06 72 ILE A CA 1
ATOM 607 C C . ILE A 1 72 ? -13.824 22.795 29.803 1.00 97.06 72 ILE A C 1
ATOM 609 O O . ILE A 1 72 ? -13.539 22.668 30.994 1.00 97.06 72 ILE A O 1
ATOM 613 N N . ASN A 1 73 ? -13.166 22.145 28.843 1.00 96.81 73 ASN A N 1
ATOM 614 C CA . ASN A 1 73 ? -12.056 21.209 29.036 1.00 96.81 73 ASN A CA 1
ATOM 615 C C . ASN A 1 73 ? -10.821 21.649 28.249 1.00 96.81 73 ASN A C 1
ATOM 617 O O . ASN A 1 73 ? -10.934 22.297 27.212 1.00 96.81 73 ASN A O 1
ATOM 621 N N . SER A 1 74 ? -9.635 21.253 28.710 1.00 97.56 74 SER A N 1
ATOM 622 C CA . SER A 1 74 ? -8.381 21.439 27.969 1.00 97.56 74 SER A CA 1
ATOM 623 C C . SER A 1 74 ? -7.843 20.094 27.508 1.00 97.56 74 SER A C 1
ATOM 625 O O . SER A 1 74 ? -7.612 19.222 28.340 1.00 97.56 74 SER A O 1
ATOM 627 N N . ILE A 1 75 ? -7.547 19.966 26.217 1.00 97.94 75 ILE A N 1
ATOM 628 C CA . ILE A 1 75 ? -6.786 18.844 25.661 1.00 97.94 75 ILE A CA 1
ATOM 629 C C . ILE A 1 75 ? -5.405 19.359 25.274 1.00 97.94 75 ILE A C 1
ATOM 631 O O . ILE A 1 75 ? -5.291 20.356 24.555 1.00 97.94 75 ILE A O 1
ATOM 635 N N . ALA A 1 76 ? -4.358 18.697 25.758 1.00 98.31 76 ALA A N 1
ATOM 636 C CA . ALA A 1 76 ? -2.995 18.907 25.298 1.00 98.31 76 ALA A CA 1
ATOM 637 C C . ALA A 1 76 ? -2.444 17.613 24.697 1.00 98.31 76 ALA A C 1
ATOM 639 O O . ALA A 1 76 ? -2.585 16.541 25.279 1.00 98.31 76 ALA A O 1
ATOM 640 N N . ILE A 1 77 ? -1.811 17.739 23.537 1.00 98.31 77 ILE A N 1
ATOM 641 C CA . ILE A 1 77 ? -1.198 16.649 22.789 1.00 98.31 77 ILE A CA 1
ATOM 642 C C . ILE A 1 77 ? 0.261 17.021 22.579 1.00 98.31 77 ILE A C 1
ATOM 644 O O . ILE A 1 77 ? 0.562 18.082 22.028 1.00 98.31 77 ILE A O 1
ATOM 648 N N . ARG A 1 78 ? 1.170 16.158 23.021 1.00 98.25 78 ARG A N 1
ATOM 649 C CA . ARG A 1 78 ? 2.588 16.267 22.687 1.00 98.25 78 ARG A CA 1
ATOM 650 C C . ARG A 1 78 ? 2.884 15.303 21.552 1.00 98.25 78 ARG A C 1
ATOM 652 O O . ARG A 1 78 ? 2.650 14.114 21.735 1.00 98.25 78 ARG A O 1
ATOM 659 N N . VAL A 1 79 ? 3.416 15.801 20.441 1.00 98.06 79 VAL A N 1
ATOM 660 C CA . VAL A 1 79 ? 3.912 14.971 19.336 1.00 98.06 79 VAL A CA 1
ATOM 661 C C . VAL A 1 79 ? 5.432 15.020 19.313 1.00 98.06 79 VAL A C 1
ATOM 663 O O . VAL A 1 79 ? 6.021 16.102 19.292 1.00 98.06 79 VAL A O 1
ATOM 666 N N . ASP A 1 80 ? 6.074 13.858 19.349 1.00 97.00 80 ASP A N 1
ATOM 667 C CA . ASP A 1 80 ? 7.530 13.726 19.333 1.00 97.00 80 ASP A CA 1
ATOM 668 C C . ASP A 1 80 ? 7.960 12.923 18.103 1.00 97.00 80 ASP A C 1
ATOM 670 O O . ASP A 1 80 ? 7.623 11.750 17.957 1.00 97.00 80 ASP A O 1
ATOM 674 N N . ASN A 1 81 ? 8.691 13.576 17.202 1.00 94.81 81 ASN A N 1
ATOM 675 C CA . ASN A 1 81 ? 9.148 12.994 15.937 1.00 94.81 81 ASN A CA 1
ATOM 676 C C . ASN A 1 81 ? 10.593 12.461 16.014 1.00 94.81 81 ASN A C 1
ATOM 678 O O . ASN A 1 81 ? 11.257 12.233 15.004 1.00 94.81 81 ASN A O 1
ATOM 682 N N . ARG A 1 82 ? 11.135 12.300 17.226 1.00 94.62 82 ARG A N 1
ATOM 683 C CA . ARG A 1 82 ? 12.422 11.627 17.429 1.00 94.62 82 ARG A CA 1
ATOM 684 C C . ARG A 1 82 ? 12.246 10.118 17.343 1.00 94.62 82 ARG A C 1
ATOM 686 O O . ARG A 1 82 ? 11.331 9.568 17.954 1.00 94.62 82 ARG A O 1
ATOM 693 N N . THR A 1 83 ? 13.185 9.452 16.687 1.00 92.56 83 THR A N 1
ATOM 694 C CA . THR A 1 83 ? 13.422 8.022 16.893 1.00 92.56 83 THR A CA 1
ATOM 695 C C . THR A 1 83 ? 14.029 7.831 18.285 1.00 92.56 83 THR A C 1
ATOM 697 O O . THR A 1 83 ? 15.004 8.506 18.627 1.00 92.56 83 THR A O 1
ATOM 700 N N . LYS A 1 84 ? 13.407 6.985 19.113 1.00 92.12 84 LYS A N 1
ATOM 701 C CA . LYS A 1 84 ? 13.806 6.728 20.508 1.00 92.12 84 LYS A CA 1
ATOM 702 C C . LYS A 1 84 ? 14.159 5.250 20.665 1.00 92.12 84 LYS A C 1
ATOM 704 O O . LYS A 1 84 ? 15.055 4.774 19.982 1.00 92.12 84 LYS A O 1
ATOM 709 N N . ASP A 1 85 ? 13.443 4.536 21.530 1.00 91.06 85 ASP A N 1
ATOM 710 C CA . ASP A 1 85 ? 13.691 3.124 21.820 1.00 91.06 85 ASP A CA 1
ATOM 711 C C . ASP A 1 85 ? 13.275 2.216 20.655 1.00 91.06 85 ASP A C 1
ATOM 713 O O . ASP A 1 85 ? 13.903 1.190 20.404 1.00 91.06 85 ASP A O 1
ATOM 717 N N . VAL A 1 86 ? 12.228 2.604 19.920 1.00 94.56 86 VAL A N 1
ATOM 718 C CA . VAL A 1 86 ? 11.850 1.957 18.662 1.00 94.56 86 VAL A CA 1
ATOM 719 C C . VAL A 1 86 ? 12.609 2.642 17.533 1.00 94.56 86 VAL A C 1
ATOM 721 O O . VAL A 1 86 ? 12.382 3.821 17.259 1.00 94.56 86 VAL A O 1
ATOM 724 N N . ASP A 1 87 ? 13.491 1.894 16.876 1.00 95.50 87 ASP A N 1
ATOM 725 C CA . ASP A 1 87 ? 14.132 2.287 15.623 1.00 95.50 87 ASP A CA 1
ATOM 726 C C . ASP A 1 87 ? 13.546 1.446 14.479 1.00 95.50 87 ASP A C 1
ATOM 728 O O . ASP A 1 87 ? 13.840 0.251 14.422 1.00 95.50 87 ASP A O 1
ATOM 732 N N . PRO A 1 88 ? 12.719 2.019 13.581 1.00 94.75 88 PRO A N 1
ATOM 733 C CA . PRO A 1 88 ? 12.204 1.308 12.411 1.00 94.75 88 PRO A CA 1
ATOM 734 C C . PRO A 1 88 ? 13.274 1.069 11.337 1.00 94.75 88 PRO A C 1
ATOM 736 O O . PRO A 1 88 ? 13.040 0.297 10.407 1.00 94.75 88 PRO A O 1
ATOM 739 N N . GLY A 1 89 ? 14.444 1.699 11.468 1.00 95.00 89 GLY A N 1
ATOM 740 C CA . GLY A 1 89 ? 15.494 1.779 10.469 1.00 95.00 89 GLY A CA 1
ATOM 741 C C . GLY A 1 89 ? 15.544 3.190 9.895 1.00 95.00 89 GLY A C 1
ATOM 742 O O . GLY A 1 89 ? 14.549 3.678 9.360 1.00 95.00 89 GLY A O 1
ATOM 743 N N . HIS A 1 90 ? 16.705 3.841 9.953 1.00 91.81 90 HIS A N 1
ATOM 744 C CA . HIS A 1 90 ? 16.879 5.238 9.517 1.00 91.81 90 HIS A CA 1
ATOM 745 C C . HIS A 1 90 ? 16.516 5.530 8.049 1.00 91.81 90 HIS A C 1
ATOM 747 O O . HIS A 1 90 ? 16.182 6.665 7.716 1.00 91.81 90 HIS A O 1
ATOM 753 N N . ASN A 1 91 ? 16.538 4.508 7.186 1.00 92.31 91 ASN A N 1
ATOM 754 C CA . ASN A 1 91 ? 16.176 4.605 5.769 1.00 92.31 91 ASN A CA 1
ATOM 755 C C . ASN A 1 91 ? 14.694 4.311 5.503 1.00 92.31 91 ASN A C 1
ATOM 757 O O . ASN A 1 91 ? 14.251 4.443 4.361 1.00 92.31 91 ASN A O 1
ATOM 761 N N . SER A 1 92 ? 13.928 3.911 6.524 1.00 94.50 92 SER A N 1
ATOM 762 C CA . SER A 1 92 ? 12.503 3.620 6.371 1.00 94.50 92 SER A CA 1
ATOM 763 C C . SER A 1 92 ? 11.793 4.852 5.838 1.00 94.50 92 SER A C 1
ATOM 765 O O . SER A 1 92 ? 11.917 5.955 6.378 1.00 94.50 92 SER A O 1
ATOM 767 N N . HIS A 1 93 ? 11.034 4.689 4.764 1.00 93.38 93 HIS A N 1
ATOM 768 C CA . HIS A 1 93 ? 10.319 5.804 4.151 1.00 93.38 93 HIS A CA 1
ATOM 769 C C . HIS A 1 93 ? 9.241 6.361 5.058 1.00 93.38 93 HIS A C 1
ATOM 771 O O . HIS A 1 93 ? 8.893 7.523 4.905 1.00 93.38 93 HIS A O 1
ATOM 777 N N . SER A 1 94 ? 8.807 5.588 6.054 1.00 92.44 94 SER A N 1
ATOM 778 C CA . SER A 1 94 ? 7.956 6.030 7.152 1.00 92.44 94 SER A CA 1
ATOM 779 C C . SER A 1 94 ? 8.526 7.206 7.963 1.00 92.44 94 SER A C 1
ATOM 781 O O . SER A 1 94 ? 7.723 7.946 8.519 1.00 92.44 94 SER A O 1
ATOM 783 N N . ILE A 1 95 ? 9.855 7.418 8.012 1.00 91.69 95 ILE A N 1
ATOM 784 C CA . ILE A 1 95 ? 10.502 8.482 8.820 1.00 91.69 95 ILE A CA 1
ATOM 785 C C . ILE A 1 95 ? 11.681 9.214 8.148 1.00 91.69 95 ILE A C 1
ATOM 787 O O . ILE A 1 95 ? 12.226 10.164 8.712 1.00 91.69 95 ILE A O 1
ATOM 791 N N . SER A 1 96 ? 12.146 8.753 6.985 1.00 89.00 96 SER A N 1
ATOM 792 C CA . SER A 1 96 ? 13.427 9.206 6.428 1.00 89.00 96 SER A CA 1
ATOM 793 C C . SER A 1 96 ? 13.350 10.549 5.695 1.00 89.00 96 SER A C 1
ATOM 795 O O . SER A 1 96 ? 12.390 10.878 4.994 1.00 89.00 96 SER A O 1
ATOM 797 N N . ASP A 1 97 ? 14.456 11.297 5.770 1.00 84.06 97 ASP A N 1
ATOM 798 C CA . ASP A 1 97 ? 14.674 12.547 5.023 1.00 84.06 97 ASP A CA 1
ATOM 799 C C . ASP A 1 97 ? 14.802 12.327 3.499 1.00 84.06 97 ASP A C 1
ATOM 801 O O . ASP A 1 97 ? 14.888 13.286 2.734 1.00 84.06 97 ASP A O 1
ATOM 805 N N . HIS A 1 98 ? 14.813 11.070 3.048 1.00 83.38 98 HIS A N 1
ATOM 806 C CA . HIS A 1 98 ? 14.881 10.686 1.640 1.00 83.38 98 HIS A CA 1
ATOM 807 C C . HIS A 1 98 ? 13.576 10.993 0.892 1.00 83.38 98 HIS A C 1
ATOM 809 O O . HIS A 1 98 ? 13.614 11.259 -0.311 1.00 83.38 98 HIS A O 1
ATOM 815 N N . THR A 1 99 ? 12.433 10.927 1.587 1.00 84.12 99 THR A N 1
ATOM 816 C CA . THR A 1 99 ? 11.098 11.020 0.974 1.00 84.12 99 THR A CA 1
ATOM 817 C C . THR A 1 99 ? 10.165 11.946 1.739 1.00 84.12 99 THR A C 1
ATOM 819 O O . THR A 1 99 ? 10.097 13.132 1.415 1.00 84.12 99 THR A O 1
ATOM 822 N N . GLN A 1 100 ? 9.461 11.438 2.756 1.00 84.31 100 GLN A N 1
ATOM 823 C CA . GLN A 1 100 ? 8.433 12.195 3.461 1.00 84.31 100 GLN A CA 1
ATOM 824 C C . GLN A 1 100 ? 9.002 13.155 4.489 1.00 84.31 100 GLN A C 1
ATOM 826 O O . GLN A 1 100 ? 8.229 13.885 5.078 1.00 84.31 100 GLN A O 1
ATOM 831 N N . SER A 1 101 ? 10.321 13.216 4.690 1.00 84.69 101 SER A N 1
ATOM 832 C CA . SER A 1 101 ? 10.957 14.025 5.737 1.00 84.69 101 SER A CA 1
ATOM 833 C C . SER A 1 101 ? 10.543 13.627 7.159 1.00 84.69 101 SER A C 1
ATOM 835 O O . SER A 1 101 ? 9.568 12.912 7.376 1.00 84.69 101 SER A O 1
ATOM 837 N N . ASN A 1 102 ? 11.279 14.116 8.154 1.00 88.94 102 ASN A N 1
ATOM 838 C CA . ASN A 1 102 ? 10.896 13.968 9.557 1.00 88.94 102 ASN A CA 1
ATOM 839 C C . ASN A 1 102 ? 9.975 15.122 10.017 1.00 88.94 102 ASN A C 1
ATOM 841 O O . ASN A 1 102 ? 10.390 15.994 10.789 1.00 88.94 102 ASN A O 1
ATOM 845 N N . TRP A 1 103 ? 8.745 15.184 9.497 1.00 92.06 103 TRP A N 1
ATOM 846 C CA . TRP A 1 103 ? 7.763 16.211 9.877 1.00 92.06 103 TRP A CA 1
ATOM 847 C C . TRP A 1 103 ? 7.257 16.010 11.319 1.00 92.06 103 TRP A C 1
ATOM 849 O O . TRP A 1 103 ? 7.458 14.966 11.929 1.00 92.06 103 TRP A O 1
ATOM 859 N N . ASN A 1 104 ? 6.635 17.031 11.917 1.00 93.75 104 ASN A N 1
ATOM 860 C CA . ASN A 1 104 ? 6.065 16.937 13.265 1.00 93.75 104 ASN A CA 1
ATOM 861 C C . ASN A 1 104 ? 4.618 17.426 13.258 1.00 93.75 104 ASN A C 1
ATOM 863 O O . ASN A 1 104 ? 4.323 18.491 12.710 1.00 93.75 104 ASN A O 1
ATOM 867 N N . GLY A 1 105 ? 3.737 16.659 13.890 1.00 95.06 105 GLY A N 1
ATOM 868 C CA . GLY A 1 105 ? 2.368 17.066 14.155 1.00 95.06 105 GLY A CA 1
ATOM 869 C C . GLY A 1 105 ? 1.360 15.971 13.851 1.00 95.06 105 GLY A C 1
ATOM 870 O O . GLY A 1 105 ? 1.654 14.777 13.934 1.00 95.06 105 GLY A O 1
ATOM 871 N N . ILE A 1 106 ? 0.148 16.416 13.531 1.00 96.31 106 ILE A N 1
ATOM 872 C CA . ILE A 1 106 ? -1.018 15.579 13.267 1.00 96.31 106 ILE A CA 1
ATOM 873 C C . ILE A 1 106 ? -1.622 16.068 11.951 1.00 96.31 106 ILE A C 1
ATOM 875 O O . ILE A 1 106 ? -1.832 17.269 11.777 1.00 96.31 106 ILE A O 1
ATOM 879 N N . THR A 1 107 ? -1.877 15.142 11.036 1.00 95.44 107 THR A N 1
ATOM 880 C CA . THR A 1 107 ? -2.526 15.380 9.741 1.00 95.44 107 THR A CA 1
ATOM 881 C C . THR A 1 107 ? -3.848 14.621 9.692 1.00 95.44 107 THR A C 1
ATOM 883 O O . THR A 1 107 ? -4.012 13.630 10.407 1.00 95.44 107 THR A O 1
ATOM 886 N N . GLY A 1 108 ? -4.785 15.104 8.876 1.00 95.56 108 GLY A N 1
ATOM 887 C CA . GLY A 1 108 ? -6.138 14.558 8.819 1.00 95.56 108 GLY A CA 1
ATOM 888 C C . GLY A 1 108 ? -7.007 14.942 10.018 1.00 95.56 108 GLY A C 1
ATOM 889 O O . GLY A 1 108 ? -6.816 15.991 10.644 1.00 95.56 108 GLY A O 1
ATOM 890 N N . ASP A 1 109 ? -7.985 14.096 10.312 1.00 95.62 109 ASP A N 1
ATOM 891 C CA . ASP A 1 109 ? -9.016 14.326 11.312 1.00 95.62 109 ASP A CA 1
ATOM 892 C C . ASP A 1 109 ? -8.488 14.269 12.753 1.00 95.62 109 ASP A C 1
ATOM 894 O O . ASP A 1 109 ? -7.741 13.377 13.164 1.00 95.62 109 ASP A O 1
ATOM 898 N N . ILE A 1 110 ? -8.975 15.213 13.563 1.00 97.06 110 ILE A N 1
ATOM 899 C CA . ILE A 1 110 ? -8.898 15.182 15.026 1.00 97.06 110 ILE A CA 1
ATOM 900 C C . ILE A 1 110 ? -10.330 15.242 15.544 1.00 97.06 110 ILE A C 1
ATOM 902 O O . ILE A 1 110 ? -10.993 16.276 15.431 1.00 97.06 110 ILE A O 1
ATOM 906 N N . SER A 1 111 ? -10.814 14.145 16.123 1.00 96.94 111 SER A N 1
ATOM 907 C CA . SER A 1 111 ? -12.225 14.020 16.502 1.00 96.94 111 SER A CA 1
ATOM 908 C C . SER A 1 111 ? -12.412 13.411 17.884 1.00 96.94 111 SER A C 1
ATOM 910 O O . SER A 1 111 ? -11.659 12.521 18.277 1.00 96.94 111 SER A O 1
ATOM 912 N N . LEU A 1 112 ? -13.469 13.837 18.576 1.00 96.19 112 LEU A N 1
ATOM 913 C CA . LEU A 1 112 ? -13.995 13.148 19.752 1.00 96.19 112 LEU A CA 1
ATOM 914 C C . LEU A 1 112 ? -15.246 12.364 19.373 1.00 96.19 112 LEU A C 1
ATOM 916 O O . LEU A 1 112 ? -16.148 12.909 18.735 1.00 96.19 112 LEU A O 1
ATOM 920 N N . GLN A 1 113 ? -15.316 11.113 19.808 1.00 94.56 113 GLN A N 1
ATOM 921 C CA . GLN A 1 113 ? -16.444 10.228 19.550 1.00 94.56 113 GLN A CA 1
ATOM 922 C C . GLN A 1 113 ? -17.048 9.782 20.875 1.00 94.56 113 GLN A C 1
ATOM 924 O O . GLN A 1 113 ? -16.388 9.120 21.671 1.00 94.56 113 GLN A O 1
ATOM 929 N N . LYS A 1 114 ? -18.304 10.167 21.114 1.00 93.62 114 LYS A N 1
ATOM 930 C CA . LYS A 1 114 ? -19.090 9.667 22.243 1.00 93.62 114 LYS A CA 1
ATOM 931 C C . LYS A 1 114 ? -19.770 8.367 21.841 1.00 93.62 114 LYS A C 1
ATOM 933 O O . LYS A 1 114 ? -20.560 8.374 20.899 1.00 93.62 114 LYS A O 1
ATOM 938 N N . MET A 1 115 ? -19.541 7.312 22.610 1.00 94.00 115 MET A N 1
ATOM 939 C CA . MET A 1 115 ? -20.156 6.008 22.384 1.00 94.00 115 MET A CA 1
ATOM 940 C C . MET A 1 115 ? -21.405 5.802 23.247 1.00 94.00 115 MET A C 1
ATOM 942 O O . MET A 1 115 ? -21.647 6.500 24.240 1.00 94.00 115 MET A O 1
ATOM 946 N N . GLY A 1 116 ? -22.223 4.826 22.852 1.00 92.94 116 GLY A N 1
ATOM 947 C CA . GLY A 1 116 ? -23.274 4.275 23.702 1.00 92.94 116 GLY A CA 1
ATOM 948 C C . GLY A 1 116 ? -22.721 3.411 24.843 1.00 92.94 116 GLY A C 1
ATOM 949 O O . GLY A 1 116 ? -21.519 3.237 24.995 1.00 92.94 116 GLY A O 1
ATOM 950 N N . GLU A 1 117 ? -23.621 2.846 25.651 1.00 92.56 117 GLU A N 1
ATOM 951 C CA . GLU A 1 117 ? -23.266 1.886 26.721 1.00 92.56 117 GLU A CA 1
ATOM 952 C C . GLU A 1 117 ? -22.861 0.514 26.170 1.00 92.56 117 GLU A C 1
ATOM 954 O O . GLU A 1 117 ? -22.149 -0.246 26.817 1.00 92.56 117 GLU A O 1
ATOM 959 N N . ILE A 1 118 ? -23.328 0.196 24.963 1.00 96.44 118 ILE A N 1
ATOM 960 C CA . ILE A 1 118 ? -22.912 -0.983 24.216 1.00 96.44 118 ILE A CA 1
ATOM 961 C C . ILE A 1 118 ? -22.509 -0.511 22.825 1.00 96.44 118 ILE A C 1
ATOM 963 O O . ILE A 1 118 ? -23.336 0.084 22.125 1.00 96.44 118 ILE A O 1
ATOM 967 N N . PHE A 1 119 ? -21.254 -0.744 22.455 1.00 97.12 119 PHE A N 1
ATOM 968 C CA . PHE A 1 119 ? -20.657 -0.227 21.224 1.00 97.12 119 PHE A CA 1
ATOM 969 C C . PHE A 1 119 ? -19.685 -1.226 20.597 1.00 97.12 119 PHE A C 1
ATOM 971 O O . PHE A 1 119 ? -19.156 -2.113 21.270 1.00 97.12 119 PHE A O 1
ATOM 978 N N . PHE A 1 120 ? -19.467 -1.093 19.294 1.00 97.50 120 PHE A N 1
ATOM 979 C CA . PHE A 1 120 ? -18.481 -1.865 18.555 1.00 97.50 120 PHE A CA 1
ATOM 980 C C . PHE A 1 120 ? -17.076 -1.298 18.788 1.00 97.50 120 PHE A C 1
ATOM 982 O O . PHE A 1 120 ? -16.854 -0.093 18.691 1.00 97.50 120 PHE A O 1
ATOM 989 N N . THR A 1 121 ? -16.104 -2.174 19.035 1.00 95.94 121 THR A N 1
ATOM 990 C CA . THR A 1 121 ? -14.668 -1.836 19.072 1.00 95.94 121 THR A CA 1
ATOM 991 C C . THR A 1 121 ? -13.900 -2.389 17.869 1.00 95.94 121 THR A C 1
ATOM 993 O O . THR A 1 121 ? -12.743 -2.013 17.647 1.00 95.94 121 THR A O 1
ATOM 996 N N . ASP A 1 122 ? -14.527 -3.297 17.116 1.00 97.06 122 ASP A N 1
ATOM 997 C CA . ASP A 1 122 ? -14.036 -3.865 15.863 1.00 97.06 122 ASP A CA 1
ATOM 998 C C . ASP A 1 122 ? -15.204 -4.430 15.040 1.00 97.06 122 ASP A C 1
ATOM 1000 O O . ASP A 1 122 ? -16.152 -4.987 15.604 1.00 97.06 122 ASP A O 1
ATOM 1004 N N . LEU A 1 123 ? -15.118 -4.326 13.713 1.00 98.00 123 LEU A N 1
ATOM 1005 C CA . LEU A 1 123 ? -16.065 -4.933 12.777 1.00 98.00 123 LEU A CA 1
ATOM 1006 C C . LEU A 1 123 ? -15.313 -5.417 11.533 1.00 98.00 123 LEU A C 1
ATOM 1008 O O . LEU A 1 123 ? -15.036 -4.647 10.614 1.00 98.00 123 LEU A O 1
ATOM 1012 N N . ALA A 1 124 ? -14.981 -6.703 11.504 1.00 98.31 124 ALA A N 1
ATOM 1013 C CA . ALA A 1 124 ? -14.237 -7.328 10.419 1.00 98.31 124 ALA A CA 1
ATOM 1014 C C . ALA A 1 124 ? -15.157 -8.164 9.519 1.00 98.31 124 ALA A C 1
ATOM 1016 O O . ALA A 1 124 ? -15.932 -8.995 10.003 1.00 98.31 124 ALA A O 1
ATOM 1017 N N . VAL A 1 125 ? -15.041 -7.964 8.205 1.00 98.25 125 VAL A N 1
ATOM 1018 C CA . VAL A 1 125 ? -15.822 -8.668 7.178 1.00 98.25 125 VAL A CA 1
ATOM 1019 C C . VAL A 1 125 ? -14.909 -9.606 6.396 1.00 98.25 125 VAL A C 1
ATOM 1021 O O . VAL A 1 125 ? -13.844 -9.201 5.925 1.00 98.25 125 VAL A O 1
ATOM 1024 N N . PHE A 1 126 ? -15.336 -10.859 6.261 1.00 97.81 126 PHE A N 1
ATOM 1025 C CA . PHE A 1 126 ? -14.622 -11.932 5.572 1.00 97.81 126 PHE A CA 1
ATOM 1026 C C . PHE A 1 126 ? -15.514 -12.493 4.456 1.00 97.81 126 PHE A C 1
ATOM 1028 O O . PHE A 1 126 ? -16.458 -13.231 4.753 1.00 97.81 126 PHE A O 1
ATOM 1035 N N . PRO A 1 127 ? -15.263 -12.129 3.187 1.00 96.31 127 PRO A N 1
ATOM 1036 C CA . PRO A 1 127 ? -15.969 -12.708 2.050 1.00 96.31 127 PRO A CA 1
ATOM 1037 C C . PRO A 1 127 ? -15.679 -14.204 1.886 1.00 96.31 127 PRO A C 1
ATOM 1039 O O . PRO A 1 127 ? -14.521 -14.612 1.902 1.00 96.31 127 PRO A O 1
ATOM 1042 N N . ASP A 1 128 ? -16.720 -15.007 1.665 1.00 95.06 128 ASP A N 1
ATOM 1043 C CA . ASP A 1 128 ? -16.605 -16.396 1.215 1.00 95.06 128 ASP A CA 1
ATOM 1044 C C . ASP A 1 128 ? -17.198 -16.517 -0.195 1.00 95.06 128 ASP A C 1
ATOM 1046 O O . ASP A 1 128 ? -18.407 -16.684 -0.399 1.00 95.06 128 ASP A O 1
ATOM 1050 N N . VAL A 1 129 ? -16.316 -16.430 -1.194 1.00 92.81 129 VAL A N 1
ATOM 1051 C CA . VAL A 1 129 ? -16.673 -16.509 -2.617 1.00 92.81 129 VAL A CA 1
ATOM 1052 C C . VAL A 1 129 ? -17.339 -17.833 -2.990 1.00 92.81 129 VAL A C 1
ATOM 1054 O O . VAL A 1 129 ? -18.216 -17.842 -3.865 1.00 92.81 129 VAL A O 1
ATOM 1057 N N . LYS A 1 130 ? -16.957 -18.932 -2.327 1.00 92.00 130 LYS A N 1
ATOM 1058 C CA . LYS A 1 130 ? -17.449 -20.287 -2.612 1.00 92.00 130 LYS A CA 1
ATOM 1059 C C . LYS A 1 130 ? -18.879 -20.455 -2.103 1.00 92.00 130 LYS A C 1
ATOM 1061 O O . LYS A 1 130 ? -19.696 -21.053 -2.795 1.00 92.00 130 LYS A O 1
ATOM 1066 N N . GLN A 1 131 ? -19.193 -19.887 -0.938 1.00 93.81 131 GLN A N 1
ATOM 1067 C CA . GLN A 1 131 ? -20.522 -19.977 -0.322 1.00 93.81 131 GLN A CA 1
ATOM 1068 C C . GLN A 1 131 ? -21.457 -18.801 -0.633 1.00 93.81 131 GLN A C 1
ATOM 1070 O O . GLN A 1 131 ? -22.610 -18.828 -0.204 1.00 93.81 131 GLN A O 1
ATOM 1075 N N . LYS A 1 132 ? -20.988 -17.763 -1.340 1.00 94.81 132 LYS A N 1
ATOM 1076 C CA . LYS A 1 132 ? -21.780 -16.550 -1.633 1.00 94.81 132 LYS A CA 1
ATOM 1077 C C . LYS A 1 132 ? -22.313 -15.867 -0.367 1.00 94.81 132 LYS A C 1
ATOM 1079 O O . LYS A 1 132 ? -23.430 -15.343 -0.337 1.00 94.81 132 LYS A O 1
ATOM 1084 N N . ASN A 1 133 ? -21.508 -15.874 0.693 1.00 96.31 133 ASN A N 1
ATOM 1085 C CA . ASN A 1 133 ? -21.830 -15.248 1.971 1.00 96.31 133 ASN A CA 1
ATOM 1086 C C . ASN A 1 133 ? -20.658 -14.407 2.485 1.00 96.31 133 ASN A C 1
ATOM 1088 O O . ASN A 1 133 ? -19.542 -14.475 1.969 1.00 96.31 133 ASN A O 1
ATOM 1092 N N . ILE A 1 134 ? -20.931 -13.587 3.492 1.00 97.56 134 ILE A N 1
ATOM 1093 C CA . ILE A 1 134 ? -19.899 -12.903 4.263 1.00 97.56 134 ILE A CA 1
ATOM 1094 C C . ILE A 1 134 ? -19.997 -13.337 5.722 1.00 97.56 134 ILE A C 1
ATOM 1096 O O . ILE A 1 134 ? -21.066 -13.303 6.337 1.00 97.56 134 ILE A O 1
ATOM 1100 N N . SER A 1 135 ? -18.856 -13.702 6.296 1.00 97.88 135 SER A N 1
ATOM 1101 C CA . SER A 1 135 ? -18.714 -13.882 7.735 1.00 97.88 135 SER A CA 1
ATOM 1102 C C . SER A 1 135 ? -18.310 -12.550 8.355 1.00 97.88 135 SER A C 1
ATOM 1104 O O . SER A 1 135 ? -17.301 -11.955 7.981 1.00 97.88 135 SER A O 1
ATOM 1106 N N . ILE A 1 136 ? -19.075 -12.091 9.335 1.00 98.38 136 ILE A N 1
ATOM 1107 C CA . ILE A 1 136 ? -18.826 -10.848 10.059 1.00 98.38 136 ILE A CA 1
ATOM 1108 C C . ILE A 1 136 ? -18.400 -11.215 11.477 1.00 98.38 136 ILE A C 1
ATOM 1110 O O . ILE A 1 136 ? -19.135 -11.886 12.206 1.00 98.38 136 ILE A O 1
ATOM 1114 N N . ARG A 1 137 ? -17.211 -10.767 11.878 1.00 98.25 137 ARG A N 1
ATOM 1115 C CA . ARG A 1 137 ? -16.722 -10.853 13.257 1.00 98.25 137 ARG A CA 1
ATOM 1116 C C . ARG A 1 137 ? -16.751 -9.452 13.847 1.00 98.25 137 ARG A C 1
ATOM 1118 O O . ARG A 1 137 ? -16.022 -8.586 13.376 1.00 98.25 137 ARG A O 1
ATOM 1125 N N . ALA A 1 138 ? -17.568 -9.245 14.870 1.00 98.25 138 ALA A N 1
ATOM 1126 C CA . ALA A 1 138 ? -17.627 -7.976 15.578 1.00 98.25 138 ALA A CA 1
ATOM 1127 C C . ALA A 1 138 ? -17.162 -8.154 17.022 1.00 98.25 138 ALA A C 1
ATOM 1129 O O . ALA A 1 138 ? -17.564 -9.110 17.694 1.00 98.25 138 ALA A O 1
ATOM 1130 N N . THR A 1 139 ? -16.347 -7.218 17.497 1.00 98.25 139 THR A N 1
ATOM 1131 C CA . THR A 1 139 ? -16.030 -7.091 18.918 1.00 98.25 139 THR A CA 1
ATOM 1132 C C . THR A 1 139 ? -16.926 -6.010 19.500 1.00 98.25 139 THR A C 1
ATOM 1134 O O . THR A 1 139 ? -16.975 -4.889 18.994 1.00 98.25 139 THR A O 1
ATOM 1137 N N . VAL A 1 140 ? -17.679 -6.366 20.537 1.00 98.25 140 VAL A N 1
ATOM 1138 C CA . VAL A 1 140 ? -18.684 -5.514 21.170 1.00 98.25 140 VAL A CA 1
ATOM 1139 C C . VAL A 1 140 ? -18.345 -5.356 22.641 1.00 98.25 140 VAL A C 1
ATOM 1141 O O . VAL A 1 140 ? -18.187 -6.347 23.355 1.00 98.25 140 VAL A O 1
ATOM 1144 N N . PHE A 1 141 ? -18.267 -4.115 23.106 1.00 97.50 141 PHE A N 1
ATOM 1145 C CA . PHE A 1 141 ? -18.030 -3.804 24.507 1.00 97.50 141 PHE A CA 1
ATOM 1146 C C . PHE A 1 141 ? -19.338 -3.416 25.195 1.00 97.50 141 PHE A C 1
ATOM 1148 O O . PHE A 1 141 ? -20.048 -2.529 24.725 1.00 97.50 141 PHE A O 1
ATOM 1155 N N . ASN A 1 142 ? -19.654 -4.077 26.308 1.00 96.81 142 ASN A N 1
ATOM 1156 C CA . ASN A 1 142 ? -20.823 -3.806 27.139 1.00 96.81 142 ASN A CA 1
ATOM 1157 C C . ASN A 1 142 ? -20.387 -3.172 28.467 1.00 96.81 142 ASN A C 1
ATOM 1159 O O . ASN A 1 142 ? -19.789 -3.838 29.312 1.00 96.81 142 ASN A O 1
ATOM 1163 N N . THR A 1 143 ? -20.712 -1.897 28.679 1.00 94.25 143 THR A N 1
ATOM 1164 C CA . THR A 1 143 ? -20.365 -1.178 29.915 1.00 94.25 143 THR A CA 1
ATOM 1165 C C . THR A 1 143 ? -21.354 -1.422 31.059 1.00 94.25 143 THR A C 1
ATOM 1167 O O . THR A 1 143 ? -21.153 -0.903 32.155 1.00 94.25 143 THR A O 1
ATOM 1170 N N . ILE A 1 144 ? -22.456 -2.139 30.823 1.00 92.88 144 ILE A N 1
ATOM 1171 C CA . ILE A 1 144 ? -23.516 -2.350 31.814 1.00 92.88 144 ILE A CA 1
ATOM 1172 C C . ILE A 1 144 ? -23.102 -3.471 32.773 1.00 92.88 144 ILE A C 1
ATOM 1174 O O . ILE A 1 144 ? -22.619 -4.526 32.362 1.00 92.88 144 ILE A O 1
ATOM 1178 N N . PHE A 1 145 ? -23.330 -3.258 34.072 1.00 88.56 145 PHE A N 1
ATOM 1179 C CA . PHE A 1 145 ? -23.124 -4.253 35.128 1.00 88.56 145 PHE A CA 1
ATOM 1180 C C . PHE A 1 145 ? -24.229 -5.324 35.091 1.00 88.56 145 PHE A C 1
ATOM 1182 O O . PHE A 1 145 ? -25.056 -5.430 35.993 1.00 88.56 145 PHE A O 1
ATOM 1189 N N . GLY A 1 146 ? -24.291 -6.091 34.007 1.00 92.06 146 GLY A N 1
ATOM 1190 C CA . GLY A 1 146 ? -25.266 -7.153 33.805 1.00 92.06 146 GLY A CA 1
ATOM 1191 C C . GLY A 1 146 ? -25.218 -7.728 32.396 1.00 92.06 146 GLY A C 1
ATOM 1192 O O . GLY A 1 146 ? -24.662 -7.129 31.473 1.00 92.06 146 GLY A O 1
ATOM 1193 N N . ASN A 1 147 ? -25.814 -8.909 32.243 1.00 94.25 147 ASN A N 1
ATOM 1194 C CA . ASN A 1 147 ? -25.983 -9.505 30.927 1.00 94.25 147 ASN A CA 1
ATOM 1195 C C . ASN A 1 147 ? -27.060 -8.742 30.160 1.00 94.25 147 ASN A C 1
ATOM 1197 O O . ASN A 1 147 ? -28.164 -8.563 30.674 1.00 94.25 147 ASN A O 1
ATOM 1201 N N . GLU A 1 148 ? -26.765 -8.367 28.921 1.00 96.38 148 GLU A N 1
ATOM 1202 C CA . GLU A 1 148 ? -27.683 -7.595 28.086 1.00 96.38 148 GLU A CA 1
ATOM 1203 C C . GLU A 1 148 ? -27.991 -8.320 26.785 1.00 96.38 148 GLU A C 1
ATOM 1205 O O . GLU A 1 148 ? -27.100 -8.807 26.087 1.00 96.38 148 GLU A O 1
ATOM 1210 N N . LYS A 1 149 ? -29.281 -8.393 26.451 1.00 97.12 149 LYS A N 1
ATOM 1211 C CA . LYS A 1 149 ? -29.725 -8.936 25.167 1.00 97.12 149 LYS A CA 1
ATOM 1212 C C . LYS A 1 149 ? -29.725 -7.826 24.133 1.00 97.12 149 LYS A C 1
ATOM 1214 O O . LYS A 1 149 ? -30.334 -6.777 24.347 1.00 97.12 149 LYS A O 1
ATOM 1219 N N . ILE A 1 150 ? -29.088 -8.090 23.002 1.00 97.62 150 ILE A N 1
ATOM 1220 C CA . ILE A 1 150 ? -29.021 -7.162 21.880 1.00 97.62 150 ILE A CA 1
ATOM 1221 C C . ILE A 1 150 ? -29.533 -7.818 20.602 1.00 97.62 150 ILE A C 1
ATOM 1223 O O . ILE A 1 150 ? -29.398 -9.026 20.403 1.00 97.62 150 ILE A O 1
ATOM 1227 N N . THR A 1 151 ? -30.060 -6.988 19.713 1.00 98.25 151 THR A N 1
ATOM 1228 C CA . THR A 1 151 ? -30.234 -7.299 18.297 1.00 98.25 151 THR A CA 1
ATOM 1229 C C . THR A 1 151 ? -29.198 -6.508 17.507 1.00 98.25 151 THR A C 1
ATOM 1231 O O . THR A 1 151 ? -28.964 -5.334 17.795 1.00 98.25 151 THR A O 1
ATOM 1234 N N . VAL A 1 152 ? -28.610 -7.127 16.490 1.00 98.50 152 VAL A N 1
ATOM 1235 C CA . VAL A 1 152 ? -27.678 -6.511 15.550 1.00 98.50 152 VAL A CA 1
ATOM 1236 C C . VAL A 1 152 ? -28.299 -6.526 14.155 1.00 98.50 152 VAL A C 1
ATOM 1238 O O . VAL A 1 152 ? -28.176 -7.528 13.447 1.00 98.50 152 VAL A O 1
ATOM 1241 N N . PRO A 1 153 ? -29.025 -5.465 13.755 1.00 98.31 153 PRO A N 1
ATOM 1242 C CA . PRO A 1 153 ? -29.411 -5.272 12.367 1.00 98.31 153 PRO A CA 1
ATOM 1243 C C . PRO A 1 153 ? -28.171 -5.038 11.505 1.00 98.31 153 PRO A C 1
ATOM 1245 O O . PRO A 1 153 ? -27.328 -4.200 11.830 1.00 98.31 153 PRO A O 1
ATOM 1248 N N . VAL A 1 154 ? -28.086 -5.760 10.392 1.00 98.50 154 VAL A N 1
ATOM 1249 C CA . VAL A 1 154 ? -27.034 -5.603 9.387 1.00 98.50 154 VAL A CA 1
ATOM 1250 C C . VAL A 1 154 ? -27.688 -5.297 8.050 1.00 98.50 154 VAL A C 1
ATOM 1252 O O . VAL A 1 154 ? -28.644 -5.969 7.660 1.00 98.50 154 VAL A O 1
ATOM 1255 N N . SER A 1 155 ? -27.172 -4.302 7.332 1.00 98.00 155 SER A N 1
ATOM 1256 C CA . SER A 1 155 ? -27.546 -4.048 5.944 1.00 98.00 155 SER A CA 1
ATOM 1257 C C . SER A 1 155 ? -26.332 -3.978 5.037 1.00 98.00 155 SER A C 1
ATOM 1259 O O . SER A 1 155 ? -25.357 -3.317 5.385 1.00 98.00 155 SER A O 1
ATOM 1261 N N . VAL A 1 156 ? -26.427 -4.598 3.864 1.00 97.94 156 VAL A N 1
ATOM 1262 C CA . VAL A 1 156 ? -25.369 -4.606 2.850 1.00 97.94 156 VAL A CA 1
ATOM 1263 C C . VAL A 1 156 ? -25.900 -4.036 1.543 1.00 97.94 156 VAL A C 1
ATOM 1265 O O . VAL A 1 156 ? -26.976 -4.426 1.080 1.00 97.94 156 VAL A O 1
ATOM 1268 N N . GLN A 1 157 ? -25.144 -3.127 0.932 1.00 96.38 157 GLN A N 1
ATOM 1269 C CA . GLN A 1 157 ? -25.490 -2.527 -0.353 1.00 96.38 157 GLN A CA 1
ATOM 1270 C C . GLN A 1 157 ? -24.248 -2.332 -1.222 1.00 96.38 157 GLN A C 1
ATOM 1272 O O . GLN A 1 157 ? -23.220 -1.867 -0.742 1.00 96.38 157 GLN A O 1
ATOM 1277 N N . LEU A 1 158 ? -24.352 -2.644 -2.515 1.00 96.75 158 LEU A N 1
ATOM 1278 C CA . LEU A 1 158 ? -23.330 -2.271 -3.493 1.00 96.75 158 LEU A CA 1
ATOM 1279 C C . LEU A 1 158 ? -23.316 -0.742 -3.653 1.00 96.75 158 LEU A C 1
ATOM 1281 O O . LEU A 1 158 ? -24.349 -0.146 -3.976 1.00 96.75 158 LEU A O 1
ATOM 1285 N N . LYS A 1 159 ? -22.163 -0.099 -3.447 1.00 94.62 159 LYS A N 1
ATOM 1286 C CA . LYS A 1 159 ? -22.027 1.351 -3.628 1.00 94.62 159 LYS A CA 1
ATOM 1287 C C . LYS A 1 159 ? -22.317 1.739 -5.072 1.00 94.62 159 LYS A C 1
ATOM 1289 O O . LYS A 1 159 ? -22.034 0.992 -6.003 1.00 94.62 159 LYS A O 1
ATOM 1294 N N . ASN A 1 160 ? -22.898 2.923 -5.253 1.00 88.69 160 ASN A N 1
ATOM 1295 C CA . ASN A 1 160 ? -23.310 3.459 -6.557 1.00 88.69 160 ASN A CA 1
ATOM 1296 C C . ASN A 1 160 ? -24.374 2.620 -7.300 1.00 88.69 160 ASN A C 1
ATOM 1298 O O . ASN A 1 160 ? -24.707 2.930 -8.443 1.00 88.69 160 ASN A O 1
ATOM 1302 N N . SER A 1 161 ? -24.953 1.597 -6.660 1.00 89.06 161 SER A N 1
ATOM 1303 C CA . SER A 1 161 ? -26.075 0.827 -7.198 1.00 89.06 161 SER A CA 1
ATOM 1304 C C . SER A 1 161 ? -27.418 1.414 -6.766 1.00 89.06 161 SER A C 1
ATOM 1306 O O . SER A 1 161 ? -27.576 1.932 -5.662 1.00 89.06 161 SER A O 1
ATOM 1308 N N . THR A 1 162 ? -28.426 1.281 -7.628 1.00 87.25 162 THR A N 1
ATOM 1309 C CA . THR A 1 162 ? -29.828 1.595 -7.294 1.00 87.25 162 THR A CA 1
ATOM 1310 C C . THR A 1 162 ? -30.551 0.424 -6.625 1.00 87.25 162 THR A C 1
ATOM 1312 O O . THR A 1 162 ? -31.699 0.568 -6.196 1.00 87.25 162 THR A O 1
ATOM 1315 N N . GLN A 1 163 ? -29.899 -0.740 -6.522 1.00 85.88 163 GLN A N 1
ATOM 1316 C CA . GLN A 1 163 ? -30.456 -1.911 -5.854 1.00 85.88 163 GLN A CA 1
ATOM 1317 C C . GLN A 1 163 ? -30.704 -1.627 -4.369 1.00 85.88 163 GLN A C 1
ATOM 1319 O O . GLN A 1 163 ? -29.953 -0.903 -3.710 1.00 85.88 163 GLN A O 1
ATOM 1324 N N . LYS A 1 164 ? -31.779 -2.213 -3.833 1.00 87.81 164 LYS A N 1
ATOM 1325 C CA . LYS A 1 164 ? -32.112 -2.100 -2.410 1.00 87.81 164 LYS A CA 1
ATOM 1326 C C . LYS A 1 164 ? -31.061 -2.824 -1.570 1.00 87.81 164 LYS A C 1
ATOM 1328 O O . LYS A 1 164 ? -30.639 -3.918 -1.930 1.00 87.81 164 LYS A O 1
ATOM 1333 N N . ALA A 1 165 ? -30.713 -2.241 -0.425 1.00 92.81 165 ALA A N 1
ATOM 1334 C CA . ALA A 1 165 ? -29.866 -2.905 0.558 1.00 92.81 165 ALA A CA 1
ATOM 1335 C C . ALA A 1 165 ? -30.507 -4.221 1.027 1.00 92.81 165 ALA A C 1
ATOM 1337 O O . ALA A 1 165 ? -31.685 -4.240 1.408 1.00 92.81 165 ALA A O 1
ATOM 1338 N N . GLN A 1 166 ? -29.720 -5.293 1.026 1.00 95.69 166 GLN A N 1
ATOM 1339 C CA . GLN A 1 166 ? -30.075 -6.549 1.679 1.00 95.69 166 GLN A CA 1
ATOM 1340 C C . GLN A 1 166 ? -29.992 -6.345 3.194 1.00 95.69 166 GLN A C 1
ATOM 1342 O O . GLN A 1 166 ? -29.167 -5.555 3.657 1.00 95.69 166 GLN A O 1
ATOM 1347 N N . LYS A 1 167 ? -30.852 -7.005 3.975 1.00 97.31 167 LYS A N 1
ATOM 1348 C CA . LYS A 1 167 ? -30.931 -6.801 5.428 1.00 97.31 167 LYS A CA 1
ATOM 1349 C C . LYS A 1 167 ? -31.140 -8.112 6.160 1.00 97.31 167 LYS A C 1
ATOM 1351 O O . LYS A 1 167 ? -31.997 -8.887 5.763 1.00 97.31 167 LYS A O 1
ATOM 1356 N N . GLU A 1 168 ? -30.440 -8.266 7.273 1.00 97.81 168 GLU A N 1
ATOM 1357 C CA . GLU A 1 168 ? -30.602 -9.364 8.223 1.00 97.81 168 GLU A CA 1
ATOM 1358 C C . GLU A 1 168 ? -30.529 -8.825 9.654 1.00 97.81 168 GLU A C 1
ATOM 1360 O O . GLU A 1 168 ? -30.166 -7.668 9.895 1.00 97.81 168 GLU A O 1
ATOM 1365 N N . SER A 1 169 ? -30.925 -9.630 10.633 1.00 97.81 169 SER A N 1
ATOM 1366 C CA . SER A 1 169 ? -30.809 -9.268 12.047 1.00 97.81 169 SER A CA 1
ATOM 1367 C C . SER A 1 169 ? -30.401 -10.468 12.879 1.00 97.81 169 SER A C 1
ATOM 1369 O O . SER A 1 169 ? -30.954 -11.553 12.737 1.00 97.81 169 SER A O 1
ATOM 1371 N N . PHE A 1 170 ? -29.444 -10.246 13.773 1.00 98.31 170 PHE A N 1
ATOM 1372 C CA . PHE A 1 170 ? -28.858 -11.284 14.616 1.00 98.31 170 PHE A CA 1
ATOM 1373 C C . PHE A 1 170 ? -29.106 -10.963 16.088 1.00 98.31 170 PHE A C 1
ATOM 1375 O O . PHE A 1 170 ? -29.143 -9.795 16.460 1.00 98.31 170 PHE A O 1
ATOM 1382 N N . GLU A 1 171 ? -29.274 -11.968 16.942 1.00 98.19 171 GLU A N 1
ATOM 1383 C CA . GLU A 1 171 ? -29.513 -11.763 18.374 1.00 98.19 171 GLU A CA 1
ATOM 1384 C C . GLU A 1 171 ? -28.387 -12.363 19.210 1.00 98.19 171 GLU A C 1
ATOM 1386 O O . GLU A 1 171 ? -27.945 -13.486 18.968 1.00 98.19 171 GLU A O 1
ATOM 1391 N N . PHE A 1 172 ? -27.948 -11.620 20.226 1.00 98.12 172 PHE A N 1
ATOM 1392 C CA . PHE A 1 172 ? -26.882 -12.040 21.130 1.00 98.12 172 PHE A CA 1
ATOM 1393 C C . PHE A 1 172 ? -27.219 -11.686 22.578 1.00 98.12 172 PHE A C 1
ATOM 1395 O O . PHE A 1 172 ? -27.978 -10.757 22.856 1.00 98.12 172 PHE A O 1
ATOM 1402 N N . SER A 1 173 ? -26.619 -12.421 23.513 1.00 97.69 173 SER A N 1
ATOM 1403 C CA . SER A 1 173 ? -26.597 -12.069 24.932 1.00 97.69 173 SER A CA 1
ATOM 1404 C C . SER A 1 173 ? -25.160 -11.747 25.311 1.00 97.69 173 SER A C 1
ATOM 1406 O O . SER A 1 173 ? -24.309 -12.632 25.281 1.00 97.69 173 SER A O 1
ATOM 1408 N N . LEU A 1 174 ? -24.897 -10.492 25.655 1.00 97.81 174 LEU A N 1
ATOM 1409 C CA . LEU A 1 174 ? -23.567 -10.003 25.988 1.00 97.81 174 LEU A CA 1
ATOM 1410 C C . LEU A 1 174 ? -23.325 -10.090 27.489 1.00 97.81 174 LEU A C 1
ATOM 1412 O O . LEU A 1 174 ? -24.196 -9.728 28.279 1.00 97.81 174 LEU A O 1
ATOM 1416 N N . LEU A 1 175 ? -22.131 -10.527 27.873 1.00 97.69 175 LEU A N 1
ATOM 1417 C CA . LEU A 1 175 ? -21.617 -10.362 29.231 1.00 97.69 175 LEU A CA 1
ATOM 1418 C C . LEU A 1 175 ? -21.100 -8.924 29.416 1.00 97.69 175 LEU A C 1
ATOM 1420 O O . LEU A 1 175 ? -20.850 -8.243 28.419 1.00 97.69 175 LEU A O 1
ATOM 1424 N N . PRO A 1 176 ? -20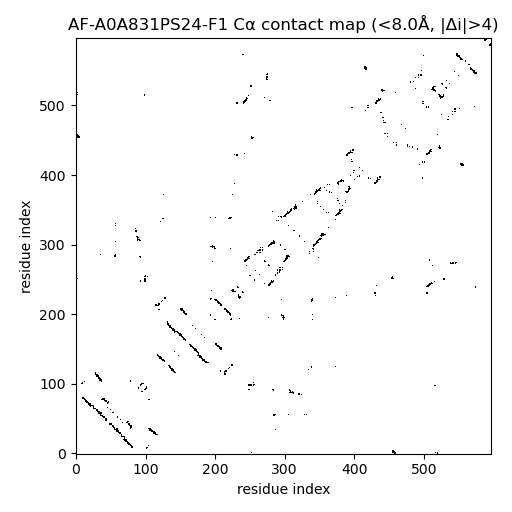.924 -8.433 30.654 1.00 97.31 176 PRO A N 1
ATOM 1425 C CA . PRO A 1 176 ? -20.176 -7.201 30.896 1.00 97.31 176 PRO A CA 1
ATOM 1426 C C . PRO A 1 176 ? -18.752 -7.286 30.323 1.00 97.31 176 PRO A C 1
ATOM 1428 O O . PRO A 1 176 ? -18.100 -8.324 30.441 1.00 97.31 176 PRO A O 1
ATOM 1431 N N . GLY A 1 177 ? -18.261 -6.191 29.746 1.00 96.81 177 GLY A N 1
ATOM 1432 C CA . GLY A 1 177 ? -16.944 -6.113 29.111 1.00 96.81 177 GLY A CA 1
ATOM 1433 C C . GLY A 1 177 ? -16.948 -6.501 27.631 1.00 96.81 177 GLY A C 1
ATOM 1434 O O . GLY A 1 177 ? -17.932 -6.296 26.917 1.00 96.81 177 GLY A O 1
ATOM 1435 N N . GLU A 1 178 ? -15.817 -7.015 27.152 1.00 97.81 178 GLU A N 1
ATOM 1436 C CA . GLU A 1 178 ? -15.609 -7.351 25.743 1.00 97.81 178 GLU A CA 1
ATOM 1437 C C . GLU A 1 178 ? -16.254 -8.693 25.364 1.00 97.81 178 GLU A C 1
ATOM 1439 O O . GLU A 1 178 ? -16.114 -9.697 26.062 1.00 97.81 178 GLU A O 1
ATOM 1444 N N . ASN A 1 179 ? -16.947 -8.715 24.227 1.00 98.38 179 ASN A N 1
ATOM 1445 C CA . ASN A 1 179 ? -17.594 -9.891 23.661 1.00 98.38 179 ASN A CA 1
ATOM 1446 C C . ASN A 1 179 ? -17.252 -9.997 22.172 1.00 98.38 179 ASN A C 1
ATOM 1448 O O . ASN A 1 179 ? -17.262 -8.995 21.459 1.00 98.38 179 ASN A O 1
ATOM 1452 N N . ILE A 1 180 ? -17.036 -11.214 21.675 1.00 98.12 180 ILE A N 1
ATOM 1453 C CA . ILE A 1 180 ? -16.897 -11.476 20.237 1.00 98.12 180 ILE A CA 1
ATOM 1454 C C . ILE A 1 180 ? -18.190 -12.113 19.742 1.00 98.12 180 ILE A C 1
ATOM 1456 O O . ILE A 1 180 ? -18.561 -13.201 20.186 1.00 98.12 180 ILE A O 1
ATOM 1460 N N . VAL A 1 181 ? -18.851 -11.461 18.788 1.00 98.00 181 VAL A N 1
ATOM 1461 C CA . VAL A 1 181 ? -20.040 -11.991 18.114 1.00 98.00 181 VAL A CA 1
ATOM 1462 C C . VAL A 1 181 ? -19.724 -12.304 16.656 1.00 98.00 181 VAL A C 1
ATOM 1464 O O . VAL A 1 181 ? -18.938 -11.616 16.000 1.00 98.00 181 VAL A O 1
ATOM 1467 N N . ARG A 1 182 ? -20.319 -13.384 16.148 1.00 98.38 182 ARG A N 1
ATOM 1468 C CA . ARG A 1 182 ? -20.126 -13.855 14.774 1.00 98.38 182 ARG A CA 1
ATOM 1469 C C . ARG A 1 182 ? -21.471 -13.939 14.080 1.00 98.38 182 ARG A C 1
ATOM 1471 O O . ARG A 1 182 ? -22.403 -14.535 14.613 1.00 98.38 182 ARG A O 1
ATOM 1478 N N . MET A 1 183 ? -21.553 -13.343 12.902 1.00 98.19 183 MET A N 1
ATOM 1479 C CA . MET A 1 183 ? -22.752 -13.308 12.074 1.00 98.19 183 MET A CA 1
ATOM 1480 C C . MET A 1 183 ? -22.394 -13.846 10.696 1.00 98.19 183 MET A C 1
ATOM 1482 O O . MET A 1 183 ? -21.314 -13.557 10.186 1.00 98.19 183 MET A O 1
ATOM 1486 N N . ASN A 1 184 ? -23.290 -14.622 10.098 1.00 97.88 184 ASN A N 1
ATOM 1487 C CA . ASN A 1 184 ? -23.142 -15.064 8.719 1.00 97.88 184 ASN A CA 1
ATOM 1488 C C . ASN A 1 184 ? -24.258 -14.428 7.894 1.00 97.88 184 ASN A C 1
ATOM 1490 O O . ASN A 1 184 ? -25.431 -14.614 8.214 1.00 97.88 184 ASN A O 1
ATOM 1494 N N . PHE A 1 185 ? -23.891 -13.652 6.879 1.00 97.62 185 PHE A N 1
ATOM 1495 C CA . PHE A 1 185 ? -24.824 -12.883 6.066 1.00 97.62 185 PHE A CA 1
ATOM 1496 C C . PHE A 1 185 ? -24.780 -13.408 4.621 1.00 97.62 185 PHE A C 1
ATOM 1498 O O . PHE A 1 185 ? -23.757 -13.250 3.947 1.00 97.62 185 PHE A O 1
ATOM 1505 N N . PRO A 1 186 ? -25.849 -14.052 4.122 1.00 96.00 186 PRO A N 1
ATOM 1506 C CA . PRO A 1 186 ? -25.904 -14.515 2.739 1.00 96.00 186 PRO A CA 1
ATOM 1507 C C . PRO A 1 186 ? -26.052 -13.325 1.779 1.00 96.00 186 PRO A C 1
ATOM 1509 O O . PRO A 1 186 ? -26.904 -12.469 1.993 1.00 96.00 186 PRO A O 1
ATOM 1512 N N . LEU A 1 187 ? -25.244 -13.272 0.713 1.00 93.06 187 LEU A N 1
ATOM 1513 C CA . LEU A 1 187 ? -25.372 -12.256 -0.348 1.00 93.06 187 LEU A CA 1
ATOM 1514 C C . LEU A 1 187 ? -26.152 -12.765 -1.567 1.00 93.06 187 LEU A C 1
ATOM 1516 O O . LEU A 1 187 ? -26.693 -11.959 -2.328 1.00 93.06 187 LEU A O 1
ATOM 1520 N N . GLY A 1 188 ? -26.221 -14.089 -1.737 1.00 89.12 188 GLY A N 1
ATOM 1521 C CA . GLY A 1 188 ? -26.923 -14.744 -2.838 1.00 89.12 188 GLY A CA 1
ATOM 1522 C C . GLY A 1 188 ? -26.134 -14.774 -4.151 1.00 89.12 188 GLY A C 1
ATOM 1523 O O . GLY A 1 188 ? -24.977 -14.363 -4.229 1.00 89.12 188 GLY A O 1
ATOM 1524 N N . GLU A 1 189 ? -26.778 -15.290 -5.198 1.00 87.88 189 GLU A N 1
ATOM 1525 C CA . GLU A 1 189 ? -26.133 -15.594 -6.487 1.00 87.88 189 GLU A CA 1
ATOM 1526 C C . GLU A 1 189 ? -25.797 -14.355 -7.334 1.00 87.88 189 GLU A C 1
ATOM 1528 O O . GLU A 1 189 ? -24.916 -14.411 -8.185 1.00 87.88 189 GLU A O 1
ATOM 1533 N N . GLU A 1 190 ? -26.460 -13.218 -7.103 1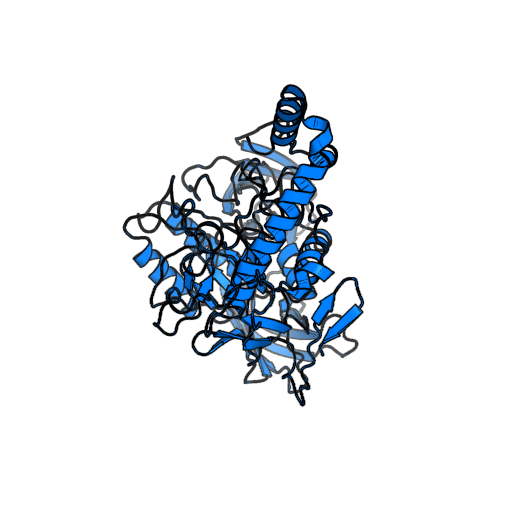.00 88.44 190 GLU A N 1
ATOM 1534 C CA . GLU A 1 190 ? -26.283 -11.994 -7.906 1.00 88.44 190 GLU A CA 1
ATOM 1535 C C . GLU A 1 190 ? -25.102 -11.114 -7.445 1.00 88.44 190 GLU A C 1
ATOM 1537 O O . GLU A 1 190 ? -24.980 -9.951 -7.849 1.00 88.44 190 GLU A O 1
ATOM 1542 N N . VAL A 1 191 ? -24.221 -11.651 -6.596 1.00 93.69 191 VAL A N 1
ATOM 1543 C CA . VAL A 1 191 ? -23.076 -10.914 -6.052 1.00 93.69 191 VAL A CA 1
ATOM 1544 C C . VAL A 1 191 ? -22.116 -10.465 -7.158 1.00 93.69 191 VAL A C 1
ATOM 1546 O O . VAL A 1 191 ? -21.672 -11.242 -8.000 1.00 93.69 191 VAL A O 1
ATOM 1549 N N . GLN A 1 192 ? -21.781 -9.179 -7.139 1.00 95.88 192 GLN A N 1
ATOM 1550 C CA . GLN A 1 192 ? -20.759 -8.576 -7.990 1.00 95.88 192 GLN A CA 1
ATOM 1551 C C . GLN A 1 192 ? -19.389 -8.682 -7.324 1.00 95.88 192 GLN A C 1
ATOM 1553 O O . GLN A 1 192 ? -19.248 -8.320 -6.153 1.00 95.88 192 GLN A O 1
ATOM 1558 N N . PHE A 1 193 ? -18.398 -9.163 -8.071 1.00 97.38 193 PHE A N 1
ATOM 1559 C CA . PHE A 1 193 ? -17.034 -9.350 -7.588 1.00 97.38 193 PHE A CA 1
ATOM 1560 C C . PHE A 1 193 ? -16.204 -8.072 -7.655 1.00 97.38 193 PHE A C 1
ATOM 1562 O O . PHE A 1 193 ? -16.419 -7.252 -8.546 1.00 97.38 193 PHE A O 1
ATOM 1569 N N . TRP A 1 194 ? -15.233 -7.940 -6.752 1.00 98.44 194 TRP A N 1
ATOM 1570 C CA . TRP A 1 194 ? -14.216 -6.890 -6.808 1.00 98.44 194 TRP A CA 1
ATOM 1571 C C . TRP A 1 194 ? -12.934 -7.401 -7.485 1.00 98.44 194 TRP A C 1
ATOM 1573 O O . TRP A 1 194 ? -12.411 -8.448 -7.102 1.00 98.44 194 TRP A O 1
ATOM 1583 N N . ASP A 1 195 ? -12.421 -6.673 -8.478 1.00 98.31 195 ASP A N 1
ATOM 1584 C CA . ASP A 1 195 ? -11.093 -6.869 -9.078 1.00 98.31 195 ASP A CA 1
ATOM 1585 C C . ASP A 1 195 ? -10.607 -5.604 -9.825 1.00 98.31 195 ASP A C 1
ATOM 1587 O O . ASP A 1 195 ? -11.269 -4.566 -9.807 1.00 98.31 195 ASP A O 1
ATOM 1591 N N . GLU A 1 196 ? -9.444 -5.670 -10.493 1.00 97.94 196 GLU A N 1
ATOM 1592 C CA . GLU A 1 196 ? -8.872 -4.527 -11.227 1.00 97.94 196 GLU A CA 1
ATOM 1593 C C . GLU A 1 196 ? -9.708 -4.016 -12.418 1.00 97.94 196 GLU A C 1
ATOM 1595 O O . GLU A 1 196 ? -9.443 -2.920 -12.923 1.00 97.94 196 GLU A O 1
ATOM 1600 N N . PHE A 1 197 ? -10.665 -4.805 -12.906 1.00 97.94 197 PHE A N 1
ATOM 1601 C CA . PHE A 1 197 ? -11.552 -4.460 -14.019 1.00 97.94 197 PHE A CA 1
ATOM 1602 C C . PHE A 1 197 ? -12.937 -4.045 -13.520 1.00 97.94 197 PHE A C 1
ATOM 1604 O O . PHE A 1 197 ? -13.568 -3.171 -14.110 1.00 97.94 197 PHE A O 1
ATOM 1611 N N . ASN A 1 198 ? -13.377 -4.650 -12.418 1.00 97.25 198 ASN A N 1
ATOM 1612 C CA . ASN A 1 198 ? -14.684 -4.476 -11.811 1.00 97.25 198 ASN A CA 1
ATOM 1613 C C . ASN A 1 198 ? -14.516 -4.083 -10.329 1.00 97.25 198 ASN A C 1
ATOM 1615 O O . ASN A 1 198 ? -14.638 -4.942 -9.455 1.00 97.25 198 ASN A O 1
ATOM 1619 N N . PRO A 1 199 ? -14.235 -2.806 -10.002 1.00 97.44 199 PRO A N 1
ATOM 1620 C CA . PRO A 1 199 ? -14.008 -2.346 -8.627 1.00 97.44 199 PRO A CA 1
ATOM 1621 C C . PRO A 1 199 ? -15.322 -2.201 -7.829 1.00 97.44 199 PRO A C 1
ATOM 1623 O O . PRO A 1 199 ? -15.685 -1.128 -7.350 1.00 97.44 199 PRO A O 1
ATOM 1626 N N . ASN A 1 200 ? -16.080 -3.291 -7.696 1.00 98.12 200 ASN A N 1
ATOM 1627 C CA . ASN A 1 200 ? -17.372 -3.313 -7.008 1.00 98.12 200 ASN A CA 1
ATOM 1628 C C . ASN A 1 200 ? -17.195 -3.309 -5.480 1.00 98.12 200 ASN A C 1
ATOM 1630 O O . ASN A 1 200 ? -16.872 -4.334 -4.878 1.00 98.12 200 ASN A O 1
ATOM 1634 N N . VAL A 1 201 ? -17.422 -2.156 -4.848 1.00 98.38 201 VAL A N 1
ATOM 1635 C CA . VAL A 1 201 ? -17.316 -1.969 -3.390 1.00 98.38 201 VAL A CA 1
ATOM 1636 C C . VAL A 1 201 ? -18.703 -1.963 -2.750 1.00 98.38 201 VAL A C 1
ATOM 1638 O O . VAL A 1 201 ? -19.597 -1.248 -3.197 1.00 98.38 201 VAL A O 1
ATOM 1641 N N . TYR A 1 202 ? -18.882 -2.721 -1.677 1.00 98.25 202 TYR A N 1
ATOM 1642 C CA . TYR A 1 202 ? -20.092 -2.749 -0.860 1.00 98.25 202 TYR A CA 1
ATOM 1643 C C . TYR A 1 202 ? -19.908 -1.911 0.403 1.00 98.25 202 TYR A C 1
ATOM 1645 O O . TYR A 1 202 ? -18.827 -1.897 0.983 1.00 98.25 202 TYR A O 1
ATOM 1653 N N . GLU A 1 203 ? -20.982 -1.266 0.855 1.00 98.00 203 GLU A N 1
ATOM 1654 C CA . GLU A 1 203 ? -21.102 -0.736 2.212 1.00 98.00 203 GLU A CA 1
ATOM 1655 C C . GLU A 1 203 ? -21.882 -1.743 3.067 1.00 98.00 203 GLU A C 1
ATOM 1657 O O . GLU A 1 203 ? -22.986 -2.169 2.708 1.00 98.00 203 GLU A O 1
ATOM 1662 N N . LEU A 1 204 ? -21.309 -2.106 4.212 1.00 98.38 204 LEU A N 1
ATOM 1663 C CA . LEU A 1 204 ? -21.982 -2.822 5.284 1.00 98.38 204 LEU A CA 1
ATOM 1664 C C . LEU A 1 204 ? -22.225 -1.866 6.446 1.00 98.38 204 LEU A C 1
ATOM 1666 O O . LEU A 1 204 ? -21.295 -1.258 6.972 1.00 98.38 204 LEU A O 1
ATOM 1670 N N . ILE A 1 205 ? -23.477 -1.784 6.884 1.00 98.31 205 ILE A N 1
ATOM 1671 C CA . ILE A 1 205 ? -23.883 -1.044 8.077 1.00 98.31 205 ILE A CA 1
ATOM 1672 C C . ILE A 1 205 ? -24.336 -2.057 9.122 1.00 98.31 205 ILE A C 1
ATOM 1674 O O . ILE A 1 205 ? -25.263 -2.825 8.864 1.00 98.31 205 ILE A O 1
ATOM 1678 N N .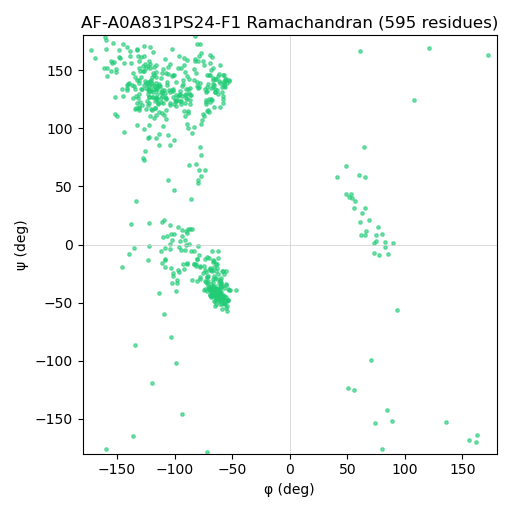 ALA A 1 206 ? -23.709 -2.037 10.297 1.00 98.44 206 ALA A N 1
ATOM 1679 C CA . ALA A 1 206 ? -24.132 -2.806 11.462 1.00 98.44 206 ALA A CA 1
ATOM 1680 C C . ALA A 1 206 ? -24.551 -1.856 12.588 1.00 98.44 206 ALA A C 1
ATOM 1682 O O . ALA A 1 206 ? -23.857 -0.885 12.891 1.00 98.44 206 ALA A O 1
ATOM 1683 N N . GLU A 1 207 ? -25.682 -2.142 13.223 1.00 98.31 207 GLU A N 1
ATOM 1684 C CA . GLU A 1 207 ? -26.217 -1.359 14.340 1.00 98.31 207 GLU A CA 1
ATOM 1685 C C . GLU A 1 207 ? -26.334 -2.239 15.584 1.00 98.31 207 GLU A C 1
ATOM 1687 O O . GLU A 1 207 ? -26.692 -3.406 15.480 1.00 98.31 207 GLU A O 1
ATOM 1692 N N . ILE A 1 208 ? -26.084 -1.695 16.775 1.00 97.94 208 ILE A N 1
ATOM 1693 C CA . ILE A 1 208 ? -26.409 -2.377 18.036 1.00 97.94 208 ILE A CA 1
ATOM 1694 C C . ILE A 1 208 ? -27.726 -1.826 18.545 1.00 97.94 208 ILE A C 1
ATOM 1696 O O . ILE A 1 208 ? -27.853 -0.625 18.781 1.00 97.94 208 ILE A O 1
ATOM 1700 N N . LYS A 1 209 ? -28.705 -2.703 18.760 1.00 96.75 209 LYS A N 1
ATOM 1701 C CA . LYS A 1 209 ? -30.020 -2.338 19.274 1.00 96.75 209 LYS A CA 1
ATOM 1702 C C . LYS A 1 209 ? -30.330 -3.091 20.563 1.00 96.75 209 LYS A C 1
ATOM 1704 O O . LYS A 1 209 ? -30.413 -4.313 20.579 1.00 96.75 209 LYS A O 1
ATOM 1709 N N . THR A 1 210 ? -30.579 -2.337 21.629 1.00 91.44 210 THR A N 1
ATOM 1710 C CA . THR A 1 210 ? -31.252 -2.827 22.842 1.00 91.44 210 THR A CA 1
ATOM 1711 C C . THR A 1 210 ? -32.726 -2.406 22.772 1.00 91.44 210 THR A C 1
ATOM 1713 O O . THR A 1 210 ? -33.506 -2.946 21.992 1.00 91.44 210 THR A O 1
ATOM 1716 N N . LYS A 1 211 ? -33.112 -1.349 23.498 1.00 88.44 211 LYS A N 1
ATOM 1717 C CA . LYS A 1 211 ? -34.398 -0.640 23.346 1.00 88.44 211 LYS A CA 1
ATOM 1718 C C . LYS A 1 211 ? -34.335 0.430 22.251 1.00 88.44 211 LYS A C 1
ATOM 1720 O O . LYS A 1 211 ? -35.332 0.722 21.598 1.00 88.44 211 LYS A O 1
ATOM 1725 N N . LYS A 1 212 ? -33.149 1.008 22.063 1.00 91.56 212 LYS A N 1
ATOM 1726 C CA . LYS A 1 212 ? -32.790 1.985 21.030 1.00 91.56 212 LYS A CA 1
ATOM 1727 C C . LYS A 1 212 ? -31.470 1.557 20.392 1.00 91.56 212 LYS A C 1
ATOM 1729 O O . LYS A 1 212 ? -30.798 0.677 20.928 1.00 91.56 212 LYS A O 1
ATOM 1734 N N . ILE A 1 213 ? -31.111 2.181 19.277 1.00 92.62 213 ILE A N 1
ATOM 1735 C CA . ILE A 1 213 ? -29.779 2.008 18.696 1.00 92.62 213 ILE A CA 1
ATOM 1736 C C . ILE A 1 213 ? -28.765 2.656 19.646 1.00 92.62 213 ILE A C 1
ATOM 1738 O O . ILE A 1 213 ? -28.943 3.814 20.037 1.00 92.62 213 ILE A O 1
ATOM 1742 N N . THR A 1 214 ? -27.765 1.892 20.076 1.00 93.12 214 THR A N 1
ATOM 1743 C CA . THR A 1 214 ? -26.700 2.352 20.979 1.00 93.12 214 THR A CA 1
ATOM 1744 C C . THR A 1 214 ? -25.412 2.668 20.238 1.00 93.12 214 THR A C 1
ATOM 1746 O O . THR A 1 214 ? -24.671 3.530 20.700 1.00 93.12 214 THR A O 1
ATOM 1749 N N . ASP A 1 215 ? -25.180 2.020 19.098 1.00 96.50 215 ASP A N 1
ATOM 1750 C CA . ASP A 1 215 ? -24.031 2.272 18.238 1.00 96.50 215 ASP A CA 1
ATOM 1751 C C . ASP A 1 215 ? -24.319 1.861 16.788 1.00 96.50 215 ASP A C 1
ATOM 1753 O O . ASP A 1 215 ? -25.210 1.044 16.530 1.00 96.50 215 ASP A O 1
ATOM 1757 N N . ARG A 1 216 ? -23.568 2.439 15.850 1.00 97.00 216 ARG A N 1
ATOM 1758 C CA . ARG A 1 216 ? -23.635 2.152 14.416 1.00 97.00 216 ARG A CA 1
ATOM 1759 C C . ARG A 1 216 ? -22.237 2.238 13.813 1.00 97.00 216 ARG A C 1
ATOM 1761 O O . ARG A 1 216 ? -21.582 3.268 13.934 1.00 97.00 216 ARG A O 1
ATOM 1768 N N . GLN A 1 217 ? -21.836 1.192 13.098 1.00 96.69 217 GLN A N 1
ATOM 1769 C CA . GLN A 1 217 ? -20.586 1.144 12.345 1.00 96.69 217 GLN A CA 1
ATOM 1770 C C . GLN A 1 217 ? -20.858 0.916 10.862 1.00 96.69 217 GLN A C 1
ATOM 1772 O O . GLN A 1 217 ? -21.735 0.130 10.491 1.00 96.69 217 GLN A O 1
ATOM 1777 N N . ASN A 1 218 ? -20.064 1.586 10.030 1.00 96.81 218 ASN A N 1
ATOM 1778 C CA . ASN A 1 218 ? -20.075 1.435 8.583 1.00 96.81 218 ASN A CA 1
ATOM 1779 C C . ASN A 1 218 ? -18.694 0.946 8.144 1.00 96.81 218 ASN A C 1
ATOM 1781 O O . ASN A 1 218 ? -17.683 1.569 8.477 1.00 96.81 218 ASN A O 1
ATOM 1785 N N . VAL A 1 219 ? -18.652 -0.144 7.384 1.00 97.50 219 VAL A N 1
ATOM 1786 C CA . VAL A 1 219 ? -17.417 -0.673 6.802 1.00 97.50 219 VAL A CA 1
ATOM 1787 C C . VAL A 1 219 ? -17.609 -0.952 5.324 1.00 97.50 219 VAL A C 1
ATOM 1789 O O . VAL A 1 219 ? -18.636 -1.482 4.904 1.00 97.50 219 VAL A O 1
ATOM 1792 N N . ASP A 1 220 ? -16.590 -0.609 4.549 1.00 98.12 220 ASP A N 1
ATOM 1793 C CA . ASP A 1 220 ? -16.533 -0.933 3.134 1.00 98.12 220 ASP A CA 1
ATOM 1794 C C . ASP A 1 220 ? -15.808 -2.258 2.942 1.00 98.12 220 ASP A C 1
ATOM 1796 O O . ASP A 1 220 ? -14.831 -2.533 3.640 1.00 98.12 220 ASP A O 1
ATOM 1800 N N . PHE A 1 221 ? -16.278 -3.072 2.001 1.00 98.44 221 PHE A N 1
ATOM 1801 C CA . PHE A 1 221 ? -15.604 -4.305 1.607 1.00 98.44 221 PHE A CA 1
ATOM 1802 C C . PHE A 1 221 ? -15.839 -4.609 0.125 1.00 98.44 221 PHE A C 1
ATOM 1804 O O . PHE A 1 221 ? -16.780 -4.109 -0.488 1.00 98.44 221 PHE A O 1
ATOM 1811 N N . GLY A 1 222 ? -15.001 -5.456 -0.463 1.00 97.88 222 GLY A N 1
ATOM 1812 C CA . GLY A 1 222 ? -15.233 -6.023 -1.793 1.00 97.88 222 GLY A CA 1
ATOM 1813 C C . GLY A 1 222 ? -15.399 -7.530 -1.697 1.00 97.88 222 GLY A C 1
ATOM 1814 O O . GLY A 1 222 ? -14.763 -8.185 -0.871 1.00 97.88 222 GLY A O 1
ATOM 1815 N N . PHE A 1 223 ? -16.268 -8.088 -2.533 1.00 98.06 223 PHE A N 1
ATOM 1816 C CA . PHE A 1 223 ? -16.485 -9.527 -2.578 1.00 98.06 223 PHE A CA 1
ATOM 1817 C C . PHE A 1 223 ? -15.488 -10.158 -3.552 1.00 98.06 223 PHE A C 1
ATOM 1819 O O . PHE A 1 223 ? -15.663 -10.046 -4.762 1.00 98.06 223 PHE A O 1
ATOM 1826 N N . ARG A 1 224 ? -14.407 -10.755 -3.044 1.00 97.38 224 ARG A N 1
ATOM 1827 C CA . ARG A 1 224 ? -13.349 -11.346 -3.876 1.00 97.38 224 ARG A CA 1
ATOM 1828 C C . ARG A 1 224 ? -12.588 -12.454 -3.162 1.00 97.38 224 ARG A C 1
ATOM 1830 O O . ARG A 1 224 ? -12.513 -12.437 -1.936 1.00 97.38 224 ARG A O 1
ATOM 1837 N N . ASP A 1 225 ? -11.973 -13.350 -3.927 1.00 95.88 225 ASP A N 1
ATOM 1838 C CA . ASP A 1 225 ? -10.872 -14.197 -3.456 1.00 95.88 225 ASP A CA 1
ATOM 1839 C C . ASP A 1 225 ? -9.560 -13.722 -4.087 1.00 95.88 225 ASP A C 1
ATOM 1841 O O . ASP A 1 225 ? -9.561 -13.154 -5.176 1.00 95.88 225 ASP A O 1
ATOM 1845 N N . PHE A 1 226 ? -8.452 -13.858 -3.362 1.00 97.44 226 PHE A N 1
ATOM 1846 C CA . PHE A 1 226 ? -7.116 -13.699 -3.931 1.00 97.44 226 PHE A CA 1
ATOM 1847 C C . PHE A 1 226 ? -6.295 -14.883 -3.446 1.00 97.44 226 PHE A C 1
ATOM 1849 O O . PHE A 1 226 ? -5.937 -14.944 -2.270 1.00 97.44 226 PHE A O 1
ATOM 1856 N N . GLU A 1 227 ? -6.102 -15.858 -4.326 1.00 96.12 227 GLU A N 1
ATOM 1857 C CA . GLU A 1 227 ? -5.542 -17.166 -3.991 1.00 96.12 227 GLU A CA 1
ATOM 1858 C C . GLU A 1 227 ? -4.233 -17.412 -4.755 1.00 96.12 227 GLU A C 1
ATOM 1860 O O . GLU A 1 227 ? -3.899 -16.730 -5.729 1.00 96.12 227 GLU A O 1
ATOM 1865 N N . ILE A 1 228 ? -3.489 -18.418 -4.306 1.00 96.94 228 ILE A N 1
ATOM 1866 C CA . ILE A 1 228 ? -2.281 -18.919 -4.962 1.00 96.94 228 ILE A CA 1
ATOM 1867 C C . ILE A 1 228 ? -2.669 -20.154 -5.773 1.00 96.94 228 ILE A C 1
ATOM 1869 O O . ILE A 1 228 ? -3.261 -21.085 -5.229 1.00 96.94 228 ILE A O 1
ATOM 1873 N N . ASP A 1 229 ? -2.302 -20.176 -7.050 1.00 95.69 229 ASP A N 1
ATOM 1874 C CA . ASP A 1 229 ? -2.445 -21.334 -7.932 1.00 95.69 229 ASP A CA 1
ATOM 1875 C C . ASP A 1 229 ? -1.087 -21.659 -8.569 1.00 95.69 229 ASP A C 1
ATOM 1877 O O . ASP A 1 229 ? -0.622 -20.993 -9.503 1.00 95.69 229 ASP A O 1
ATOM 1881 N N . GLY A 1 230 ? -0.405 -22.653 -7.994 1.00 95.50 230 GLY A N 1
ATOM 1882 C CA . GLY A 1 230 ? 0.982 -22.974 -8.322 1.00 95.50 230 GLY A CA 1
ATOM 1883 C C . GLY A 1 230 ? 1.889 -21.757 -8.136 1.00 95.50 230 GLY A C 1
ATOM 1884 O O . GLY A 1 230 ? 1.897 -21.129 -7.084 1.00 95.50 230 GLY A O 1
ATOM 1885 N N . THR A 1 231 ? 2.623 -21.383 -9.184 1.00 96.38 231 THR A N 1
ATOM 1886 C CA . THR A 1 231 ? 3.540 -20.233 -9.155 1.00 96.38 231 THR A CA 1
ATOM 1887 C C . THR A 1 231 ? 2.857 -18.899 -9.493 1.00 96.38 231 THR A C 1
ATOM 1889 O O . THR A 1 231 ? 3.532 -17.918 -9.803 1.00 96.38 231 THR A O 1
ATOM 1892 N N . ARG A 1 232 ? 1.520 -18.831 -9.506 1.00 95.50 232 ARG A N 1
ATOM 1893 C CA . ARG A 1 232 ? 0.762 -17.624 -9.869 1.00 95.50 232 ARG A CA 1
ATOM 1894 C C . ARG A 1 232 ? -0.239 -17.236 -8.790 1.00 95.50 232 ARG A C 1
ATOM 1896 O O . ARG A 1 232 ? -0.632 -18.046 -7.959 1.00 95.50 232 ARG A O 1
ATOM 1903 N N . PHE A 1 233 ? -0.689 -15.987 -8.860 1.00 98.12 233 PHE A N 1
ATOM 1904 C CA . PHE A 1 233 ? -1.877 -15.542 -8.143 1.00 98.12 233 PHE A CA 1
ATOM 1905 C C . PHE A 1 233 ? -3.116 -15.683 -9.019 1.00 98.12 233 PHE A C 1
ATOM 1907 O O . PHE A 1 233 ? -3.040 -15.573 -10.248 1.00 98.12 233 PHE A O 1
ATOM 1914 N N . THR A 1 234 ? -4.267 -15.833 -8.378 1.00 97.75 234 THR A N 1
ATOM 1915 C CA . THR A 1 234 ? -5.575 -15.696 -9.010 1.00 97.75 234 THR A CA 1
ATOM 1916 C C . THR A 1 234 ? -6.434 -14.705 -8.235 1.00 97.75 234 THR A C 1
ATOM 1918 O O . THR A 1 234 ? -6.281 -14.557 -7.026 1.00 97.75 234 THR A O 1
ATOM 1921 N N . ILE A 1 235 ? -7.319 -13.999 -8.940 1.00 97.69 235 ILE A N 1
ATOM 1922 C CA . ILE A 1 235 ? -8.385 -13.197 -8.340 1.00 97.69 235 ILE A CA 1
ATOM 1923 C C . ILE A 1 235 ? -9.717 -13.677 -8.901 1.00 97.69 235 ILE A C 1
ATOM 1925 O O . ILE A 1 235 ? -9.918 -13.671 -10.119 1.00 97.69 235 ILE A O 1
ATOM 1929 N N . ASN A 1 236 ? -10.609 -14.141 -8.031 1.00 96.00 236 ASN A N 1
ATOM 1930 C CA . ASN A 1 236 ? -11.880 -14.755 -8.420 1.00 96.00 236 ASN A CA 1
ATOM 1931 C C . ASN A 1 236 ? -11.670 -15.916 -9.417 1.00 96.00 236 ASN A C 1
ATOM 1933 O O . ASN A 1 236 ? -12.382 -16.035 -10.417 1.00 96.00 236 ASN A O 1
ATOM 1937 N N . GLY A 1 237 ? -10.622 -16.719 -9.195 1.00 95.06 237 GLY A N 1
ATOM 1938 C CA . GLY A 1 237 ? -10.205 -17.819 -10.075 1.00 95.06 237 GLY A CA 1
ATOM 1939 C C . GLY A 1 237 ? -9.543 -17.417 -11.405 1.00 95.06 237 GLY A C 1
ATOM 1940 O O . GLY A 1 237 ? -9.180 -18.292 -12.191 1.00 95.06 237 GLY A O 1
ATOM 1941 N N . ARG A 1 238 ? -9.355 -16.120 -11.694 1.00 96.31 238 ARG A N 1
ATOM 1942 C CA . ARG A 1 238 ? -8.663 -15.647 -12.908 1.00 96.31 238 ARG A CA 1
ATOM 1943 C C . ARG A 1 238 ? -7.179 -15.371 -12.631 1.00 96.31 238 ARG A C 1
ATOM 1945 O O . ARG A 1 238 ? -6.897 -14.636 -11.687 1.00 96.31 238 ARG A O 1
ATOM 1952 N N . PRO A 1 239 ? -6.232 -15.849 -13.464 1.00 96.50 239 PRO A N 1
ATOM 1953 C CA . PRO A 1 239 ? -4.806 -15.574 -13.287 1.00 96.50 239 PRO A CA 1
ATOM 1954 C C . PRO A 1 239 ? -4.469 -14.080 -13.255 1.00 96.50 239 PRO A C 1
ATOM 1956 O O . PRO A 1 239 ? -4.925 -13.309 -14.101 1.00 96.50 239 PRO A O 1
ATOM 1959 N N . VAL A 1 240 ? -3.606 -13.693 -12.317 1.00 97.50 240 VAL A N 1
ATOM 1960 C CA . VAL A 1 240 ? -3.097 -12.329 -12.154 1.00 97.50 240 VAL A CA 1
ATOM 1961 C C . VAL A 1 240 ? -1.593 -12.306 -12.393 1.00 97.50 240 VAL A C 1
ATOM 1963 O O . VAL A 1 240 ? -0.851 -13.170 -11.930 1.00 97.50 240 VAL A O 1
ATOM 1966 N N . PHE A 1 241 ? -1.149 -11.269 -13.098 1.00 98.56 241 PHE A N 1
ATOM 1967 C CA . PHE A 1 241 ? 0.248 -10.859 -13.135 1.00 98.56 241 PHE A CA 1
ATOM 1968 C C . PHE A 1 241 ? 0.346 -9.462 -12.538 1.00 98.56 241 PHE A C 1
ATOM 1970 O O . PHE A 1 241 ? -0.267 -8.527 -13.067 1.00 98.56 241 PHE A O 1
ATOM 1977 N N . LEU A 1 242 ? 1.079 -9.320 -11.434 1.00 98.81 242 LEU A N 1
ATOM 1978 C CA . LEU A 1 242 ? 1.256 -8.027 -10.781 1.00 98.81 242 LEU A CA 1
ATOM 1979 C C . LEU A 1 242 ? 2.164 -7.150 -11.646 1.00 98.81 242 LEU A C 1
ATOM 1981 O O . LEU A 1 242 ? 3.332 -7.460 -11.876 1.00 98.81 242 LEU A O 1
ATOM 1985 N N . ARG A 1 243 ? 1.603 -6.051 -12.144 1.00 98.75 243 ARG A N 1
ATOM 1986 C CA . ARG A 1 243 ? 2.304 -5.003 -12.887 1.00 98.75 243 ARG A CA 1
ATOM 1987 C C . ARG A 1 243 ? 2.470 -3.847 -11.914 1.00 98.75 243 ARG A C 1
ATOM 1989 O O . ARG A 1 243 ? 1.575 -3.008 -11.798 1.00 98.75 243 ARG A O 1
ATOM 1996 N N . GLY A 1 244 ? 3.540 -3.903 -11.127 1.00 98.19 244 GLY A N 1
ATOM 1997 C CA . GLY A 1 244 ? 3.681 -3.111 -9.913 1.00 98.19 244 GLY A CA 1
ATOM 1998 C C . GLY A 1 244 ? 4.650 -1.945 -10.008 1.00 98.19 244 GLY A C 1
ATOM 1999 O O . GLY A 1 244 ? 5.629 -2.004 -10.744 1.00 98.19 244 GLY A O 1
ATOM 2000 N N . THR A 1 245 ? 4.400 -0.918 -9.201 1.00 98.12 245 THR A N 1
ATOM 2001 C CA . THR A 1 245 ? 5.346 0.157 -8.858 1.00 98.12 245 THR A CA 1
ATOM 2002 C C . THR A 1 245 ? 5.469 0.281 -7.340 1.00 98.12 245 THR A C 1
ATOM 2004 O O . THR A 1 245 ? 4.695 -0.344 -6.605 1.00 98.12 245 THR A O 1
ATOM 2007 N N . LEU A 1 246 ? 6.422 1.078 -6.866 1.00 95.50 246 LEU A N 1
ATOM 2008 C CA . LEU A 1 246 ? 6.479 1.503 -5.474 1.00 95.50 246 LEU A CA 1
ATOM 2009 C C . LEU A 1 246 ? 5.744 2.826 -5.244 1.00 95.50 246 LEU A C 1
ATOM 2011 O O . LEU A 1 246 ? 5.510 3.604 -6.166 1.00 95.50 246 LEU A O 1
ATOM 2015 N N . GLU A 1 247 ? 5.403 3.071 -3.984 1.00 95.44 247 GLU A N 1
ATOM 2016 C CA . GLU A 1 247 ? 5.182 4.413 -3.461 1.00 95.44 247 GLU A CA 1
ATOM 2017 C C . GLU A 1 247 ? 5.995 4.557 -2.164 1.00 95.44 247 GLU A C 1
ATOM 2019 O O . GLU A 1 247 ? 5.863 3.757 -1.229 1.00 95.44 247 GLU A O 1
ATOM 2024 N N . CYS A 1 248 ? 6.872 5.562 -2.138 1.00 94.31 248 CYS A N 1
ATOM 2025 C CA . CYS A 1 248 ? 7.879 5.780 -1.096 1.00 94.31 248 CYS A CA 1
ATOM 2026 C C . CYS A 1 248 ? 7.563 6.998 -0.206 1.00 94.31 248 CYS A C 1
ATOM 2028 O O . CYS A 1 248 ? 8.442 7.561 0.437 1.00 94.31 248 CYS A O 1
ATOM 2030 N N . THR A 1 249 ? 6.308 7.426 -0.172 1.00 93.75 249 THR A N 1
ATOM 2031 C CA . THR A 1 249 ? 5.780 8.639 0.453 1.00 93.75 249 THR A CA 1
ATOM 2032 C C . THR A 1 249 ? 6.383 9.924 -0.110 1.00 93.75 249 THR A C 1
ATOM 2034 O O . THR A 1 249 ? 6.997 10.729 0.597 1.00 93.75 249 THR A O 1
ATOM 2037 N N . ILE A 1 250 ? 6.212 10.131 -1.412 1.00 93.50 250 ILE A N 1
ATOM 2038 C CA . ILE A 1 250 ? 6.849 11.227 -2.142 1.00 93.50 250 ILE A CA 1
ATOM 2039 C C . ILE A 1 250 ? 5.839 12.362 -2.340 1.00 93.50 250 ILE A C 1
ATOM 2041 O O . ILE A 1 250 ? 5.128 12.439 -3.336 1.00 93.50 250 ILE A O 1
ATOM 2045 N N . PHE A 1 251 ? 5.793 13.287 -1.376 1.00 94.00 251 PHE A N 1
ATOM 2046 C CA . PHE A 1 251 ? 4.896 14.452 -1.422 1.00 94.00 251 PHE A CA 1
ATOM 2047 C C . PHE A 1 251 ? 5.662 15.763 -1.203 1.00 94.00 251 PHE A C 1
ATOM 2049 O O . PHE A 1 251 ? 5.557 16.371 -0.135 1.00 94.00 251 PHE A O 1
ATOM 2056 N N . PRO A 1 252 ? 6.434 16.246 -2.199 1.00 93.69 252 PRO A N 1
ATOM 2057 C CA . PRO A 1 252 ? 7.351 17.372 -2.008 1.00 93.69 252 PRO A CA 1
ATOM 2058 C C . PRO A 1 252 ? 6.698 18.682 -1.554 1.00 93.69 252 PRO A C 1
ATOM 2060 O O . PRO A 1 252 ? 7.329 19.485 -0.863 1.00 93.69 252 PRO A O 1
ATOM 2063 N N . LYS A 1 253 ? 5.429 18.910 -1.919 1.00 93.75 253 LYS A N 1
ATOM 2064 C CA . LYS A 1 253 ? 4.723 20.144 -1.551 1.00 93.75 253 LYS A CA 1
ATOM 2065 C C . LYS A 1 253 ? 4.442 20.236 -0.053 1.00 93.75 253 LYS A C 1
ATOM 2067 O O . LYS A 1 253 ? 4.635 21.292 0.542 1.00 93.75 253 LYS A O 1
ATOM 2072 N N . THR A 1 254 ? 3.991 19.145 0.548 1.00 93.31 254 THR A N 1
ATOM 2073 C CA . THR A 1 254 ? 3.551 19.092 1.949 1.00 93.31 254 THR A CA 1
ATOM 2074 C C . THR A 1 254 ? 4.633 18.553 2.876 1.00 93.31 254 THR A C 1
ATOM 2076 O O . THR A 1 254 ? 4.687 18.954 4.035 1.00 93.31 254 THR A O 1
ATOM 2079 N N . GLY A 1 255 ? 5.498 17.665 2.378 1.00 92.00 255 GLY A N 1
ATOM 2080 C CA . GLY A 1 255 ? 6.391 16.865 3.213 1.00 92.00 255 GLY A CA 1
ATOM 2081 C C . GLY A 1 255 ? 5.636 15.825 4.044 1.00 92.00 255 GLY A C 1
ATOM 2082 O O . GLY A 1 255 ? 6.120 15.425 5.084 1.00 92.00 255 GLY A O 1
ATOM 2083 N N . TYR A 1 256 ? 4.422 15.439 3.653 1.00 93.00 256 TYR A N 1
ATOM 2084 C CA . TYR A 1 256 ? 3.654 14.350 4.265 1.00 93.00 256 TYR A CA 1
ATOM 2085 C C . TYR A 1 256 ? 2.553 13.899 3.294 1.00 93.00 256 TYR A C 1
ATOM 2087 O O . TYR A 1 256 ? 2.081 14.709 2.492 1.00 93.00 256 TYR A O 1
ATOM 2095 N N . PRO A 1 257 ? 2.114 12.634 3.339 1.00 94.62 257 PRO A N 1
ATOM 2096 C CA . PRO A 1 257 ? 1.085 12.135 2.444 1.00 94.62 257 PRO A CA 1
ATOM 2097 C C . PRO A 1 257 ? -0.298 12.721 2.762 1.00 94.62 257 PRO A C 1
ATOM 2099 O O . PRO A 1 257 ? -0.621 12.947 3.932 1.00 94.62 257 PRO A O 1
ATOM 2102 N N . PRO A 1 258 ? -1.127 12.938 1.729 1.00 96.44 258 PRO A N 1
ATOM 2103 C CA . PRO A 1 258 ? -2.474 13.468 1.864 1.00 96.44 258 PRO A CA 1
ATOM 2104 C C . PRO A 1 258 ? -3.402 12.454 2.534 1.00 96.44 258 PRO A C 1
ATOM 2106 O O . PRO A 1 258 ? -3.298 11.248 2.306 1.00 96.44 258 PRO A O 1
ATOM 2109 N N . THR A 1 259 ? -4.346 12.956 3.324 1.00 97.44 259 THR A N 1
ATOM 2110 C CA . THR A 1 259 ? -5.407 12.167 3.967 1.00 97.44 259 THR A CA 1
ATOM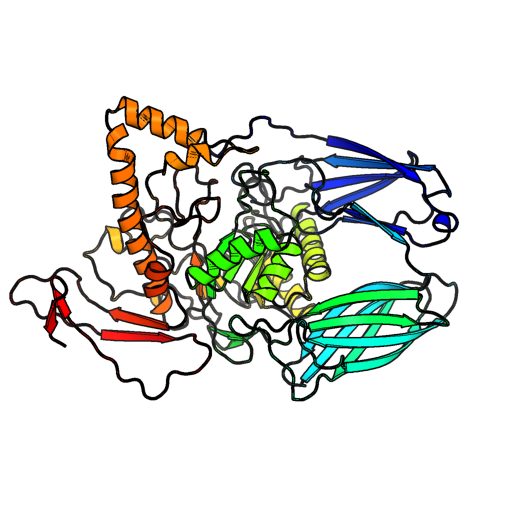 2111 C C . THR A 1 259 ? -6.747 12.271 3.227 1.00 97.44 259 THR A C 1
ATOM 2113 O O . THR A 1 259 ? -7.763 11.789 3.714 1.00 97.44 259 THR A O 1
ATOM 2116 N N . ASP A 1 260 ? -6.774 12.874 2.033 1.00 98.12 260 ASP A N 1
ATOM 2117 C CA . ASP A 1 260 ? -7.952 12.942 1.164 1.00 98.12 260 ASP A CA 1
ATOM 2118 C C . ASP A 1 260 ? -7.884 11.931 0.009 1.00 98.12 260 ASP A C 1
ATOM 2120 O O . ASP A 1 260 ? -6.822 11.642 -0.541 1.00 98.12 260 ASP A O 1
ATOM 2124 N N . VAL A 1 261 ? -9.043 11.385 -0.366 1.00 98.62 261 VAL A N 1
ATOM 2125 C CA . VAL A 1 261 ? -9.170 10.327 -1.387 1.00 98.62 261 VAL A CA 1
ATOM 2126 C C . VAL A 1 261 ? -8.781 10.824 -2.784 1.00 98.62 261 VAL A C 1
ATOM 2128 O O . VAL A 1 261 ? -8.189 10.079 -3.564 1.00 98.62 261 VAL A O 1
ATOM 2131 N N . GLU A 1 262 ? -9.085 12.079 -3.115 1.00 98.38 262 GLU A N 1
ATOM 2132 C CA . GLU A 1 262 ? -8.903 12.618 -4.470 1.00 98.38 262 GLU A CA 1
ATOM 2133 C C . GLU A 1 262 ? -7.424 12.736 -4.859 1.00 98.38 262 GLU A C 1
ATOM 2135 O O . GLU A 1 262 ? -7.050 12.412 -5.991 1.00 98.38 262 GLU A O 1
ATOM 2140 N N . SER A 1 263 ? -6.555 13.097 -3.913 1.00 98.00 263 SER A N 1
ATOM 2141 C CA . SER A 1 263 ? -5.108 13.087 -4.130 1.00 98.00 263 SER A CA 1
ATOM 2142 C C . SER A 1 263 ? -4.592 11.690 -4.497 1.00 98.00 263 SER A C 1
ATOM 2144 O O . SER A 1 263 ? -3.793 11.546 -5.425 1.00 98.00 263 SER A O 1
ATOM 2146 N N . TRP A 1 264 ? -5.095 10.644 -3.837 1.00 98.62 264 TRP A N 1
ATOM 2147 C CA . TRP A 1 264 ? -4.725 9.257 -4.133 1.00 98.62 264 TRP A CA 1
ATOM 2148 C C . TRP A 1 264 ? -5.343 8.735 -5.432 1.00 98.62 264 TRP A C 1
ATOM 2150 O O . TRP A 1 264 ? -4.703 7.967 -6.151 1.00 98.62 264 TRP A O 1
ATOM 2160 N N . LYS A 1 265 ? -6.537 9.204 -5.813 1.00 98.75 265 LYS A N 1
ATOM 2161 C CA . LYS A 1 265 ? -7.101 8.907 -7.138 1.00 98.75 265 LYS A CA 1
ATOM 2162 C C . LYS A 1 265 ? -6.227 9.432 -8.269 1.00 98.75 265 LYS A C 1
ATOM 2164 O O . LYS A 1 265 ? -6.073 8.726 -9.262 1.00 98.75 265 LYS A O 1
ATOM 2169 N N . LYS A 1 266 ? -5.618 10.619 -8.131 1.00 98.06 266 LYS A N 1
ATOM 2170 C CA . LYS A 1 266 ? -4.652 11.133 -9.124 1.00 98.06 266 LYS A CA 1
ATOM 2171 C C . LYS A 1 266 ? -3.479 10.160 -9.295 1.00 98.06 266 LYS A C 1
ATOM 2173 O O . LYS A 1 266 ? -3.133 9.820 -10.427 1.00 98.06 266 LYS A O 1
ATOM 2178 N N . VAL A 1 267 ? -2.913 9.692 -8.182 1.00 98.19 267 VAL A N 1
ATOM 2179 C CA . VAL A 1 267 ? -1.799 8.729 -8.160 1.00 98.19 267 VAL A CA 1
ATOM 2180 C C . VAL A 1 267 ? -2.185 7.430 -8.871 1.00 98.19 267 VAL A C 1
ATOM 2182 O O . VAL A 1 267 ? -1.550 7.025 -9.844 1.00 98.19 267 VAL A O 1
ATOM 2185 N N . TYR A 1 268 ? -3.277 6.794 -8.457 1.00 98.75 268 TYR A N 1
ATOM 2186 C CA . TYR A 1 268 ? -3.680 5.509 -9.027 1.00 98.75 268 TYR A CA 1
ATOM 2187 C C . TYR A 1 268 ? -4.217 5.605 -10.454 1.00 98.75 268 TYR A C 1
ATOM 2189 O O . TYR A 1 268 ? -4.046 4.667 -11.233 1.00 98.75 268 TYR A O 1
ATOM 2197 N N . ALA A 1 269 ? -4.798 6.740 -10.846 1.00 98.56 269 ALA A N 1
ATOM 2198 C CA . ALA A 1 269 ? -5.118 6.998 -12.243 1.00 98.56 269 ALA A CA 1
ATOM 2199 C C . ALA A 1 269 ? -3.846 6.990 -13.101 1.00 98.56 269 ALA A C 1
ATOM 2201 O O . ALA A 1 269 ? -3.847 6.386 -14.171 1.00 98.56 269 ALA A O 1
ATOM 2202 N N . ALA A 1 270 ? -2.743 7.587 -12.633 1.00 98.38 270 ALA A N 1
ATOM 2203 C CA . ALA A 1 270 ? -1.462 7.520 -13.332 1.00 98.38 270 ALA A CA 1
ATOM 2204 C C . ALA A 1 270 ? -0.930 6.077 -13.417 1.00 98.38 270 ALA A C 1
ATOM 2206 O O . ALA A 1 270 ? -0.530 5.654 -14.504 1.00 98.38 270 ALA A O 1
ATOM 2207 N N . VAL A 1 271 ? -1.014 5.294 -12.334 1.00 98.62 271 VAL A N 1
ATOM 2208 C CA . VAL A 1 271 ? -0.662 3.857 -12.321 1.00 98.62 271 VAL A CA 1
ATOM 2209 C C . VAL A 1 271 ? -1.450 3.086 -13.392 1.00 98.62 271 VAL A C 1
ATOM 2211 O O . VAL A 1 271 ? -0.854 2.472 -14.282 1.00 98.62 271 VAL A O 1
ATOM 2214 N N . LYS A 1 272 ? -2.786 3.187 -13.389 1.00 98.50 272 LYS A N 1
ATOM 2215 C CA . LYS A 1 272 ? -3.658 2.507 -14.367 1.00 98.50 272 LYS A CA 1
ATOM 2216 C C . LYS A 1 272 ? -3.423 3.010 -15.790 1.00 98.50 272 LYS A C 1
ATOM 2218 O O . LYS A 1 272 ? -3.382 2.218 -16.733 1.00 98.50 272 LYS A O 1
ATOM 2223 N N . ASN A 1 273 ? -3.193 4.311 -15.961 1.00 98.38 273 ASN A N 1
ATOM 2224 C CA . ASN A 1 273 ? -2.881 4.897 -17.259 1.00 98.38 273 ASN A CA 1
ATOM 2225 C C . ASN A 1 273 ? -1.556 4.382 -17.835 1.00 98.38 273 ASN A C 1
ATOM 2227 O O . ASN A 1 273 ? -1.418 4.367 -19.052 1.00 98.38 273 ASN A O 1
ATOM 2231 N N . HIS A 1 274 ? -0.623 3.887 -17.026 1.00 98.56 274 HIS A N 1
ATOM 2232 C CA . HIS A 1 274 ? 0.598 3.237 -17.518 1.00 98.56 274 HIS A CA 1
ATOM 2233 C C . HIS A 1 274 ? 0.467 1.709 -17.626 1.00 98.56 274 HIS A C 1
ATOM 2235 O O . HIS A 1 274 ? 1.436 1.033 -17.956 1.00 98.56 274 HIS A O 1
ATOM 2241 N N . GLY A 1 275 ? -0.739 1.164 -17.417 1.00 98.31 275 GLY A N 1
ATOM 2242 C CA . GLY A 1 275 ? -1.055 -0.264 -17.553 1.00 98.31 275 GLY A CA 1
ATOM 2243 C C . GLY A 1 275 ? -0.654 -1.118 -16.352 1.00 98.31 275 GLY A C 1
ATOM 2244 O O . GLY A 1 275 ? -0.749 -2.348 -16.406 1.00 98.31 275 GLY A O 1
ATOM 2245 N N . LEU A 1 276 ? -0.239 -0.469 -15.264 1.00 98.75 276 LEU A N 1
ATOM 2246 C CA . LEU A 1 276 ? 0.036 -1.098 -13.983 1.00 98.75 276 LEU A CA 1
ATOM 2247 C C . LEU A 1 276 ? -1.270 -1.353 -13.212 1.00 98.75 276 LEU A C 1
ATOM 2249 O O . LEU A 1 276 ? -2.291 -0.709 -13.458 1.00 98.75 276 LEU A O 1
ATOM 2253 N N . ASN A 1 277 ? -1.234 -2.303 -12.279 1.00 98.75 277 ASN A N 1
ATOM 2254 C CA . ASN A 1 277 ? -2.372 -2.680 -11.429 1.00 98.75 277 ASN A CA 1
ATOM 2255 C C . ASN A 1 277 ? -2.008 -2.861 -9.949 1.00 98.75 277 ASN A C 1
ATOM 2257 O O . ASN A 1 277 ? -2.896 -3.136 -9.148 1.00 98.75 277 ASN A O 1
ATOM 2261 N N . HIS A 1 278 ? -0.730 -2.723 -9.592 1.00 98.88 278 HIS A N 1
ATOM 2262 C CA . HIS A 1 278 ? -0.218 -3.020 -8.258 1.00 98.88 278 HIS A CA 1
ATOM 2263 C C . HIS A 1 278 ? 0.639 -1.872 -7.721 1.00 98.88 278 HIS A C 1
ATOM 2265 O O . HIS A 1 278 ? 1.421 -1.273 -8.462 1.00 98.88 278 HIS A O 1
ATOM 2271 N N . VAL A 1 279 ? 0.520 -1.583 -6.428 1.00 98.88 279 VAL A N 1
ATOM 2272 C CA . VAL A 1 279 ? 1.361 -0.614 -5.717 1.00 98.88 279 VAL A CA 1
ATOM 2273 C C . VAL A 1 279 ? 1.859 -1.244 -4.423 1.00 98.88 279 VAL A C 1
ATOM 2275 O O . VAL A 1 279 ? 1.078 -1.727 -3.603 1.00 98.88 279 VAL A O 1
ATOM 2278 N N . ARG A 1 280 ? 3.178 -1.232 -4.230 1.00 98.75 280 ARG A N 1
ATOM 2279 C CA . ARG A 1 280 ? 3.814 -1.599 -2.963 1.00 98.75 280 ARG A CA 1
ATOM 2280 C C . ARG A 1 280 ? 4.179 -0.333 -2.195 1.00 98.75 280 ARG A C 1
ATOM 2282 O O . ARG A 1 280 ? 4.943 0.493 -2.685 1.00 98.75 280 ARG A O 1
ATOM 2289 N N . PHE A 1 281 ? 3.691 -0.221 -0.967 1.00 98.25 281 PHE A N 1
ATOM 2290 C CA . PHE A 1 281 ? 4.080 0.843 -0.051 1.00 98.25 281 PHE A CA 1
ATOM 2291 C C . PHE A 1 281 ? 5.387 0.471 0.642 1.00 98.25 281 PHE A C 1
ATOM 2293 O O . PHE A 1 281 ? 5.430 -0.361 1.545 1.00 98.25 281 PHE A O 1
ATOM 2300 N N . HIS A 1 282 ? 6.480 1.053 0.154 1.00 95.94 282 HIS A N 1
ATOM 2301 C CA . HIS A 1 282 ? 7.832 0.646 0.514 1.00 95.94 282 HIS A CA 1
ATOM 2302 C C . HIS A 1 282 ? 8.204 1.110 1.926 1.00 95.94 282 HIS A C 1
ATOM 2304 O O . HIS A 1 282 ? 8.433 2.297 2.159 1.00 95.94 282 HIS A O 1
ATOM 2310 N N . SER A 1 283 ? 8.332 0.183 2.875 1.00 96.31 283 SER A N 1
ATOM 2311 C CA . SER A 1 283 ? 8.647 0.410 4.293 1.00 96.31 283 SER A CA 1
ATOM 2312 C C . SER A 1 283 ? 7.690 1.377 5.003 1.00 96.31 283 SER A C 1
ATOM 2314 O O . SER A 1 283 ? 8.108 2.111 5.900 1.00 96.31 283 SER A O 1
ATOM 2316 N N . TRP A 1 284 ? 6.414 1.415 4.591 1.00 97.06 284 TRP A N 1
ATOM 2317 C CA . TRP A 1 284 ? 5.372 2.249 5.202 1.00 97.06 284 TRP A CA 1
ATOM 2318 C C . TRP A 1 284 ? 3.951 1.747 4.899 1.00 97.06 284 TRP A C 1
ATOM 2320 O O . TRP A 1 284 ? 3.742 0.890 4.042 1.00 97.06 284 TRP A O 1
ATOM 2330 N N . CYS A 1 285 ? 2.968 2.298 5.613 1.00 98.19 285 CYS A N 1
ATOM 2331 C CA . CYS A 1 285 ? 1.544 2.071 5.376 1.00 98.19 285 CYS A CA 1
ATOM 2332 C C . CYS A 1 285 ? 0.847 3.406 5.076 1.00 98.19 285 CYS A C 1
ATOM 2334 O O . CYS A 1 285 ? 1.043 4.374 5.825 1.00 98.19 285 CYS A O 1
ATOM 2336 N N . PRO A 1 286 ? 0.024 3.481 4.017 1.00 98.00 286 PRO A N 1
ATOM 2337 C CA . PRO A 1 286 ? -0.635 4.717 3.631 1.00 98.00 286 PRO A CA 1
ATOM 2338 C C . PRO A 1 286 ? -1.844 5.042 4.526 1.00 98.00 286 PRO A C 1
ATOM 2340 O O . PRO A 1 286 ? -2.327 4.175 5.257 1.00 98.00 286 PRO A O 1
ATOM 2343 N N . PRO A 1 287 ? -2.360 6.287 4.485 1.00 97.81 287 PRO A N 1
ATOM 2344 C CA . PRO A 1 287 ? -3.602 6.636 5.173 1.00 97.81 287 PRO A CA 1
ATOM 2345 C C . PRO A 1 287 ? -4.816 5.935 4.547 1.00 97.81 287 PRO A C 1
ATOM 2347 O O . PRO A 1 287 ? -4.788 5.543 3.378 1.00 97.81 287 PRO A O 1
ATOM 2350 N N . LYS A 1 288 ? -5.928 5.863 5.296 1.00 98.31 288 LYS A N 1
ATOM 2351 C CA . LYS A 1 288 ? -7.207 5.268 4.852 1.00 98.31 288 LYS A CA 1
ATOM 2352 C C . LYS A 1 288 ? -7.637 5.736 3.457 1.00 98.31 288 LYS A C 1
ATOM 2354 O O . LYS A 1 288 ? -8.127 4.942 2.660 1.00 98.31 288 LYS A O 1
ATOM 2359 N N . ALA A 1 289 ? -7.424 7.014 3.149 1.00 98.69 289 ALA A N 1
ATOM 2360 C CA . ALA A 1 289 ? -7.752 7.601 1.856 1.00 98.69 289 ALA A CA 1
ATOM 2361 C C . ALA A 1 289 ? -7.111 6.879 0.657 1.00 98.69 289 ALA A C 1
ATOM 2363 O O . ALA A 1 289 ? -7.747 6.754 -0.390 1.00 98.69 289 ALA A O 1
ATOM 2364 N N . ALA A 1 290 ? -5.893 6.358 0.818 1.00 98.81 290 ALA A N 1
ATOM 2365 C CA . ALA A 1 290 ? -5.213 5.590 -0.217 1.00 98.81 290 ALA A CA 1
ATOM 2366 C C . ALA A 1 290 ? -5.848 4.214 -0.429 1.00 98.81 290 ALA A C 1
ATOM 2368 O O . ALA A 1 290 ? -5.907 3.737 -1.557 1.00 98.81 290 ALA A O 1
ATOM 2369 N N . PHE A 1 291 ? -6.344 3.570 0.627 1.00 98.88 291 PHE A N 1
ATOM 2370 C CA . PHE A 1 291 ? -7.075 2.313 0.486 1.00 98.88 291 PHE A CA 1
ATOM 2371 C C . PHE A 1 291 ? -8.417 2.535 -0.211 1.00 98.88 291 PHE A C 1
ATOM 2373 O O . PHE A 1 291 ? -8.728 1.839 -1.169 1.00 98.88 291 PHE A O 1
ATOM 2380 N N . VAL A 1 292 ? -9.165 3.572 0.188 1.00 98.81 292 VAL A N 1
ATOM 2381 C CA . VAL A 1 292 ? -10.440 3.934 -0.458 1.00 98.81 292 VAL A CA 1
ATOM 2382 C C . VAL A 1 292 ? -10.241 4.221 -1.949 1.00 98.81 292 VAL A C 1
ATOM 2384 O O . VAL A 1 292 ? -10.968 3.689 -2.782 1.00 98.81 292 VAL A O 1
ATOM 2387 N N . ALA A 1 293 ? -9.230 5.014 -2.316 1.00 98.88 293 ALA A N 1
ATOM 2388 C CA . ALA A 1 293 ? -8.952 5.302 -3.722 1.00 98.88 293 ALA A CA 1
ATOM 2389 C C . ALA A 1 293 ? -8.529 4.048 -4.514 1.00 98.88 293 ALA A C 1
ATOM 2391 O O . ALA A 1 293 ? -8.899 3.917 -5.681 1.00 98.88 293 ALA A O 1
ATOM 2392 N N . ALA A 1 294 ? -7.783 3.123 -3.901 1.00 98.94 294 ALA A N 1
ATOM 2393 C CA . ALA A 1 294 ? -7.393 1.867 -4.540 1.00 98.94 294 ALA A CA 1
ATOM 2394 C C . ALA A 1 294 ? -8.584 0.915 -4.721 1.00 98.94 294 ALA A C 1
ATOM 2396 O O . ALA A 1 294 ? -8.704 0.281 -5.771 1.00 98.94 294 ALA A O 1
ATOM 2397 N N . ASP A 1 295 ? -9.489 0.859 -3.741 1.00 98.88 295 ASP A N 1
ATOM 2398 C CA . ASP A 1 295 ? -10.733 0.098 -3.826 1.00 98.88 295 ASP A CA 1
ATOM 2399 C C . ASP A 1 295 ? -11.609 0.593 -4.976 1.00 98.88 295 ASP A C 1
ATOM 2401 O O . ASP A 1 295 ? -12.114 -0.214 -5.753 1.00 98.88 295 ASP A O 1
ATOM 2405 N N . GLU A 1 296 ? -11.762 1.914 -5.108 1.00 98.62 296 GLU A N 1
ATOM 2406 C CA . GLU A 1 296 ? -12.602 2.537 -6.135 1.00 98.62 296 GLU A CA 1
ATOM 2407 C C . GLU A 1 296 ? -12.020 2.410 -7.554 1.00 98.62 296 GLU A C 1
ATOM 2409 O O . GLU A 1 296 ? -12.774 2.412 -8.527 1.00 98.62 296 GLU A O 1
ATOM 2414 N N . LEU A 1 297 ? -10.692 2.298 -7.692 1.00 98.62 297 LEU A N 1
ATOM 2415 C CA . LEU A 1 297 ? -10.002 2.235 -8.990 1.00 98.62 297 LEU A CA 1
ATOM 2416 C C . LEU A 1 297 ? -9.518 0.832 -9.381 1.00 98.62 297 LEU A C 1
ATOM 2418 O O . LEU A 1 297 ? -8.986 0.656 -10.483 1.00 98.62 297 LEU A O 1
ATOM 2422 N N . GLY A 1 298 ? -9.685 -0.162 -8.506 1.00 98.56 298 GLY A N 1
ATOM 2423 C CA . GLY A 1 298 ? -9.234 -1.528 -8.758 1.00 98.56 298 GLY A CA 1
ATOM 2424 C C . GLY A 1 298 ? -7.708 -1.607 -8.855 1.00 98.56 298 GLY A C 1
ATOM 2425 O O . GLY A 1 298 ? -7.163 -1.997 -9.895 1.00 98.56 298 GLY A O 1
ATOM 2426 N N . VAL A 1 299 ? -7.025 -1.179 -7.789 1.00 98.88 299 VAL A N 1
ATOM 2427 C CA . VAL A 1 299 ? -5.566 -1.282 -7.627 1.00 98.88 299 VAL A CA 1
ATOM 2428 C C . VAL A 1 299 ? -5.249 -2.215 -6.466 1.00 98.88 299 VAL A C 1
ATOM 2430 O O . VAL A 1 299 ? -5.843 -2.119 -5.397 1.00 98.88 299 VAL A O 1
ATOM 2433 N N . TYR A 1 300 ? -4.308 -3.126 -6.680 1.00 98.88 300 TYR A N 1
ATOM 2434 C CA . TYR A 1 300 ? -3.843 -4.081 -5.683 1.00 98.88 300 TYR A CA 1
ATOM 2435 C C . TYR A 1 300 ? -2.730 -3.470 -4.837 1.00 98.88 300 TYR A C 1
ATOM 2437 O O . TYR A 1 300 ? -1.823 -2.834 -5.373 1.00 98.88 300 TYR A O 1
ATOM 2445 N N . LEU A 1 301 ? -2.805 -3.648 -3.520 1.00 98.94 301 LEU A N 1
ATOM 2446 C CA . LEU A 1 301 ? -1.866 -3.051 -2.578 1.00 98.94 301 LEU A CA 1
ATOM 2447 C C . LEU A 1 301 ? -1.057 -4.117 -1.838 1.00 98.94 301 LEU A C 1
ATOM 2449 O O . LEU A 1 301 ? -1.615 -5.066 -1.275 1.00 98.94 301 LEU A O 1
ATOM 2453 N N . GLN A 1 302 ? 0.257 -3.892 -1.784 1.00 98.88 302 GLN A N 1
ATOM 2454 C CA . GLN A 1 302 ? 1.151 -4.492 -0.797 1.00 98.88 302 GLN A CA 1
ATOM 2455 C C . GLN A 1 302 ? 1.499 -3.447 0.261 1.00 98.88 302 GLN A C 1
ATOM 2457 O O . GLN A 1 302 ? 2.041 -2.393 -0.067 1.00 98.88 302 GLN A O 1
ATOM 2462 N N . VAL A 1 303 ? 1.189 -3.750 1.520 1.00 98.75 303 VAL A N 1
ATOM 2463 C CA . VAL A 1 303 ? 1.409 -2.858 2.669 1.00 98.75 303 VAL A CA 1
ATOM 2464 C C . VAL A 1 303 ? 2.514 -3.419 3.556 1.00 98.75 303 VAL A C 1
ATOM 2466 O O . VAL A 1 303 ? 2.660 -4.638 3.673 1.00 98.75 303 VAL A O 1
ATOM 2469 N N . GLU A 1 304 ? 3.280 -2.531 4.187 1.00 98.50 304 GLU A N 1
ATOM 2470 C CA . GLU A 1 304 ? 4.390 -2.876 5.073 1.00 98.50 304 GLU A CA 1
ATOM 2471 C C . GLU A 1 304 ? 4.251 -2.215 6.452 1.00 98.50 304 GLU A C 1
ATOM 2473 O O . GLU A 1 304 ? 3.618 -1.169 6.605 1.00 98.50 304 GLU A O 1
ATOM 2478 N N . CYS A 1 305 ? 4.870 -2.805 7.478 1.00 97.94 305 CYS A N 1
ATOM 2479 C CA . CYS A 1 305 ? 4.752 -2.375 8.878 1.00 97.94 305 CYS A CA 1
ATOM 2480 C C . CYS A 1 305 ? 5.746 -1.257 9.232 1.00 97.94 305 CYS A C 1
ATOM 2482 O O . CYS A 1 305 ? 6.323 -1.228 10.317 1.00 97.94 305 CYS A O 1
ATOM 2484 N N . SER A 1 306 ? 5.943 -0.322 8.303 1.00 96.00 306 SER A N 1
ATOM 2485 C CA . SER A 1 306 ? 6.714 0.906 8.518 1.00 96.00 306 SER A CA 1
ATOM 2486 C C . SER A 1 306 ? 8.204 0.737 8.848 1.00 96.00 306 SER A C 1
ATOM 2488 O O . SER A 1 306 ? 8.773 1.630 9.477 1.00 96.00 306 SER A O 1
ATOM 2490 N N . SER A 1 307 ? 8.854 -0.354 8.413 1.00 97.06 307 SER A N 1
ATOM 2491 C CA . SER A 1 307 ? 10.256 -0.646 8.755 1.00 97.06 307 SER A CA 1
ATOM 2492 C C . SER A 1 307 ? 11.137 -1.089 7.583 1.00 97.06 307 SER A C 1
ATOM 2494 O O . SER A 1 307 ? 10.721 -1.839 6.701 1.00 97.06 307 SER A O 1
ATOM 2496 N N . TRP A 1 308 ? 12.395 -0.649 7.637 1.00 96.38 308 TRP A N 1
ATOM 2497 C CA . TRP A 1 308 ? 13.539 -1.123 6.860 1.00 96.38 308 TRP A CA 1
ATOM 2498 C C . TRP A 1 308 ? 14.684 -1.486 7.818 1.00 96.38 308 TRP A C 1
ATOM 2500 O O . TRP A 1 308 ? 15.692 -0.783 7.966 1.00 96.38 308 TRP A O 1
ATOM 2510 N N . ALA A 1 309 ? 14.494 -2.602 8.514 1.00 95.38 309 ALA A N 1
ATOM 2511 C CA . ALA A 1 309 ? 15.371 -3.092 9.572 1.00 95.38 309 ALA A CA 1
ATOM 2512 C C . ALA A 1 309 ? 16.647 -3.791 9.060 1.00 95.38 309 ALA A C 1
ATOM 2514 O O . ALA A 1 309 ? 16.816 -4.982 9.293 1.00 95.38 309 ALA A O 1
ATOM 2515 N N . ASN A 1 310 ? 17.531 -3.064 8.363 1.00 91.50 310 ASN A N 1
ATOM 2516 C CA . ASN A 1 310 ? 18.774 -3.619 7.792 1.00 91.50 310 ASN A CA 1
ATOM 2517 C C . ASN A 1 310 ? 20.061 -3.061 8.431 1.00 91.50 310 ASN A C 1
ATOM 2519 O O . ASN A 1 310 ? 21.027 -3.785 8.651 1.00 91.50 310 ASN A O 1
ATOM 2523 N N . GLN A 1 311 ? 20.099 -1.749 8.693 1.00 89.06 311 GLN A N 1
ATOM 2524 C CA . GLN A 1 311 ? 21.354 -1.040 8.990 1.00 89.06 311 GLN A CA 1
ATOM 2525 C C . GLN A 1 311 ? 21.477 -0.608 10.453 1.00 89.06 311 GLN A C 1
ATOM 2527 O O . GLN A 1 311 ? 22.421 -0.994 11.134 1.00 89.06 311 GLN A O 1
ATOM 2532 N N . THR A 1 312 ? 20.550 0.223 10.936 1.00 93.25 312 THR A N 1
ATOM 2533 C CA . THR A 1 312 ? 20.607 0.786 12.299 1.00 93.25 312 THR A CA 1
ATOM 2534 C C . THR A 1 312 ? 19.909 -0.087 13.335 1.00 93.25 312 THR A C 1
ATOM 2536 O O . THR A 1 312 ? 20.162 0.036 14.530 1.00 93.25 312 THR A O 1
ATOM 2539 N N . THR A 1 313 ? 19.078 -1.010 12.861 1.00 95.31 313 THR A N 1
ATOM 2540 C CA . THR A 1 313 ? 18.306 -1.958 13.654 1.00 95.31 313 THR A CA 1
ATOM 2541 C C . THR A 1 313 ? 18.285 -3.311 12.941 1.00 95.31 313 THR A C 1
ATOM 2543 O O . THR A 1 313 ? 18.709 -3.420 11.788 1.00 95.31 313 THR A O 1
ATOM 2546 N N . GLN A 1 314 ? 17.795 -4.339 13.623 1.00 95.69 314 GLN A N 1
ATOM 2547 C CA . GLN A 1 314 ? 17.760 -5.720 13.145 1.00 95.69 314 GLN A CA 1
ATOM 2548 C C . GLN A 1 314 ? 16.574 -6.463 13.763 1.00 95.69 314 GLN A C 1
ATOM 2550 O O . GLN A 1 314 ? 16.176 -6.144 14.885 1.00 95.69 314 GLN A O 1
ATOM 2555 N N . LEU A 1 315 ? 16.049 -7.459 13.048 1.00 97.31 315 LEU A N 1
ATOM 2556 C CA . LEU A 1 315 ? 14.906 -8.257 13.494 1.00 97.31 315 LEU A CA 1
ATOM 2557 C C . LEU A 1 315 ? 15.324 -9.540 14.211 1.00 97.31 315 LEU A C 1
ATOM 2559 O O . LEU A 1 315 ? 16.362 -10.138 13.912 1.00 97.31 315 LEU A O 1
ATOM 2563 N N . GLY A 1 316 ? 14.455 -9.988 15.114 1.00 96.38 316 GLY A N 1
ATOM 2564 C CA . GLY A 1 316 ? 14.599 -11.242 15.855 1.00 96.38 316 GLY A CA 1
ATOM 2565 C C . GLY A 1 316 ? 15.642 -11.180 16.971 1.00 96.38 316 GLY A C 1
ATOM 2566 O O . GLY A 1 316 ? 15.973 -12.202 17.567 1.00 96.38 316 GLY A O 1
ATOM 2567 N N . SER A 1 317 ? 16.173 -9.993 17.265 1.00 95.88 317 SER A N 1
ATOM 2568 C CA . SER A 1 317 ? 17.215 -9.788 18.276 1.00 95.88 317 SER A CA 1
ATOM 2569 C C . SER A 1 317 ? 16.667 -9.376 19.648 1.00 95.88 317 SER A C 1
ATOM 2571 O O . SER A 1 317 ? 17.452 -9.095 20.553 1.00 95.88 317 SER A O 1
ATOM 2573 N N . GLY A 1 318 ? 15.342 -9.312 19.819 1.00 95.25 318 GLY A N 1
ATOM 2574 C CA . GLY A 1 318 ? 14.689 -8.888 21.060 1.00 95.25 318 GLY A CA 1
ATOM 2575 C C . GLY A 1 318 ? 14.715 -7.374 21.280 1.00 95.25 318 GLY A C 1
ATOM 2576 O O . GLY A 1 318 ? 14.487 -6.904 22.396 1.00 95.25 318 GLY A O 1
ATOM 2577 N N . PHE A 1 319 ? 15.021 -6.597 20.239 1.00 96.50 319 PHE A N 1
ATOM 2578 C CA . PHE A 1 319 ? 14.963 -5.140 20.297 1.00 96.50 319 PHE A CA 1
ATOM 2579 C C . PHE A 1 319 ? 13.507 -4.652 20.256 1.00 96.50 319 PHE A C 1
ATOM 2581 O O . PHE A 1 319 ? 12.645 -5.356 19.730 1.00 96.50 319 PHE A O 1
ATOM 2588 N N . PRO A 1 320 ? 13.205 -3.431 20.745 1.00 96.62 320 PRO A N 1
ATOM 2589 C CA . PRO A 1 320 ? 11.835 -2.906 20.749 1.00 96.62 320 PRO A CA 1
ATOM 2590 C C . PRO A 1 320 ? 11.152 -2.890 19.373 1.00 96.62 320 PRO A C 1
ATOM 2592 O O . PRO A 1 320 ? 9.924 -2.917 19.304 1.00 96.62 320 PRO A O 1
ATOM 2595 N N . ILE A 1 321 ? 11.931 -2.878 18.282 1.00 96.94 321 ILE A N 1
ATOM 2596 C CA . ILE A 1 321 ? 11.403 -2.986 16.919 1.00 96.94 321 ILE A CA 1
ATOM 2597 C C . ILE A 1 321 ? 10.621 -4.288 16.687 1.00 96.94 321 ILE A C 1
ATOM 2599 O O . ILE A 1 321 ? 9.598 -4.251 16.015 1.00 96.94 321 ILE A O 1
ATOM 2603 N N . ASP A 1 322 ? 11.024 -5.410 17.290 1.00 97.38 322 ASP A N 1
ATOM 2604 C CA . ASP A 1 322 ? 10.355 -6.703 17.096 1.00 97.38 322 ASP A CA 1
ATOM 2605 C C . ASP A 1 322 ? 8.899 -6.632 17.581 1.00 97.38 322 ASP A C 1
ATOM 2607 O O . ASP A 1 322 ? 7.966 -6.976 16.854 1.00 97.38 322 ASP A O 1
ATOM 2611 N N . GLN A 1 323 ? 8.691 -6.100 18.792 1.00 97.62 323 GLN A N 1
ATOM 2612 C CA . GLN A 1 323 ? 7.352 -5.897 19.349 1.00 97.62 323 GLN A CA 1
ATOM 2613 C C . GLN A 1 323 ? 6.573 -4.827 18.573 1.00 97.62 323 GLN A C 1
ATOM 2615 O O . GLN A 1 323 ? 5.385 -5.008 18.308 1.00 97.62 323 GLN A O 1
ATOM 2620 N N . TYR A 1 324 ? 7.239 -3.744 18.157 1.00 97.19 324 TYR A N 1
ATOM 2621 C CA . TYR A 1 324 ? 6.611 -2.717 17.327 1.00 97.19 324 TYR A CA 1
ATOM 2622 C C . TYR A 1 324 ? 6.038 -3.307 16.033 1.00 97.19 324 TYR A C 1
ATOM 2624 O O . TYR A 1 324 ? 4.901 -2.998 15.702 1.00 97.19 324 TYR A O 1
ATOM 2632 N N . ILE A 1 325 ? 6.758 -4.189 15.333 1.00 98.12 325 ILE A N 1
ATOM 2633 C CA . ILE A 1 325 ? 6.275 -4.808 14.086 1.00 98.12 325 ILE A CA 1
ATOM 2634 C C . ILE A 1 325 ? 5.051 -5.698 14.329 1.00 98.12 325 ILE A C 1
ATOM 2636 O O . ILE A 1 325 ? 4.089 -5.665 13.553 1.00 98.12 325 ILE A O 1
ATOM 2640 N N . TRP A 1 326 ? 5.029 -6.448 15.432 1.00 98.12 326 TRP A N 1
ATOM 2641 C CA . TRP A 1 326 ? 3.850 -7.222 15.822 1.00 98.12 326 TRP A CA 1
ATOM 2642 C C . TRP A 1 326 ? 2.635 -6.343 16.105 1.00 98.12 326 TRP A C 1
ATOM 2644 O O . TRP A 1 326 ? 1.534 -6.641 15.641 1.00 98.12 326 TRP A O 1
ATOM 2654 N N . ASP A 1 327 ? 2.817 -5.260 16.850 1.00 97.88 327 ASP A N 1
ATOM 2655 C CA . ASP A 1 327 ? 1.710 -4.382 17.213 1.00 97.88 327 ASP A CA 1
ATOM 2656 C C . ASP A 1 327 ? 1.246 -3.539 16.020 1.00 97.88 327 ASP A C 1
ATOM 2658 O O . ASP A 1 327 ? 0.045 -3.372 15.809 1.00 97.88 327 ASP A O 1
ATOM 2662 N N . GLU A 1 328 ? 2.178 -3.068 15.191 1.00 98.00 328 GLU A N 1
ATOM 2663 C CA . GLU A 1 328 ? 1.890 -2.279 13.995 1.00 98.00 328 GLU A CA 1
ATOM 2664 C C . GLU A 1 328 ? 1.152 -3.110 12.946 1.00 98.00 328 GLU A C 1
ATOM 2666 O O . GLU A 1 328 ? 0.139 -2.655 12.419 1.00 98.00 328 GLU A O 1
ATOM 2671 N N . SER A 1 329 ? 1.572 -4.355 12.700 1.00 98.62 329 SER A N 1
ATOM 2672 C CA . SER A 1 329 ? 0.850 -5.252 11.789 1.00 98.62 329 SER A CA 1
ATOM 2673 C C . SER A 1 329 ? -0.585 -5.515 12.262 1.00 98.62 329 SER A C 1
ATOM 2675 O O . SER A 1 329 ? -1.521 -5.456 11.462 1.00 98.62 329 SER A O 1
ATOM 2677 N N . LYS A 1 330 ? -0.795 -5.720 13.572 1.00 98.38 330 LYS A N 1
ATOM 2678 C CA . LYS A 1 330 ? -2.136 -5.900 14.152 1.00 98.38 330 LYS A CA 1
ATOM 2679 C C . LYS A 1 330 ? -2.994 -4.657 14.003 1.00 98.38 330 LYS A C 1
ATOM 2681 O O . LYS A 1 330 ? -4.163 -4.771 13.632 1.00 98.38 330 LYS A O 1
ATOM 2686 N N . ARG A 1 331 ? -2.418 -3.477 14.242 1.00 98.00 331 ARG A N 1
ATOM 2687 C CA . ARG A 1 331 ? -3.100 -2.200 14.018 1.00 98.00 331 ARG A CA 1
ATOM 2688 C C . ARG A 1 331 ? -3.484 -2.022 12.550 1.00 98.00 331 ARG A C 1
ATOM 2690 O O . ARG A 1 331 ? -4.645 -1.728 12.285 1.00 98.00 331 ARG A O 1
ATOM 2697 N N . ILE A 1 332 ? -2.565 -2.260 11.609 1.00 98.69 332 ILE A N 1
ATOM 2698 C CA . ILE A 1 332 ? -2.810 -2.155 10.158 1.00 98.69 332 ILE A CA 1
ATOM 2699 C C . ILE A 1 332 ? -3.967 -3.062 9.737 1.00 98.69 332 ILE A C 1
ATOM 2701 O O . ILE A 1 332 ? -4.913 -2.608 9.093 1.00 98.69 332 ILE A O 1
ATOM 2705 N N . VAL A 1 333 ? -3.929 -4.339 10.127 1.00 98.44 333 VAL A N 1
ATOM 2706 C CA . VAL A 1 333 ? -4.973 -5.305 9.760 1.00 98.44 333 VAL A CA 1
ATOM 2707 C C . VAL A 1 333 ? -6.316 -4.958 10.400 1.00 98.44 333 VAL A C 1
ATOM 2709 O O . VAL A 1 333 ? -7.352 -5.104 9.750 1.00 98.44 333 VAL A O 1
ATOM 2712 N N . LYS A 1 334 ? -6.320 -4.458 11.639 1.00 97.69 334 LYS A N 1
ATOM 2713 C CA . LYS A 1 334 ? -7.541 -3.981 12.295 1.00 97.69 334 LYS A CA 1
ATOM 2714 C C . LYS A 1 334 ? -8.127 -2.757 11.580 1.00 97.69 334 LYS A C 1
ATOM 2716 O O . LYS A 1 334 ? -9.317 -2.733 11.289 1.00 97.69 334 LYS A O 1
ATOM 2721 N N . ALA A 1 335 ? -7.299 -1.759 11.278 1.00 97.75 335 ALA A N 1
ATOM 2722 C CA . ALA A 1 335 ? -7.741 -0.488 10.711 1.00 97.75 335 ALA A CA 1
ATOM 2723 C C . ALA A 1 335 ? -8.179 -0.606 9.246 1.00 97.75 335 ALA A C 1
ATOM 2725 O O . ALA A 1 335 ? -9.161 0.017 8.843 1.00 97.75 335 ALA A O 1
ATOM 2726 N N . TYR A 1 336 ? -7.453 -1.398 8.453 1.00 98.56 336 TYR A N 1
ATOM 2727 C CA . TYR A 1 336 ? -7.587 -1.391 6.996 1.00 98.56 336 TYR A CA 1
ATOM 2728 C C . TYR A 1 336 ? -7.950 -2.750 6.394 1.00 98.56 336 TYR A C 1
ATOM 2730 O O . TYR A 1 336 ? -8.143 -2.856 5.187 1.00 98.56 336 TYR A O 1
ATOM 2738 N N . GLY A 1 337 ? -8.079 -3.804 7.203 1.00 98.00 337 GLY A N 1
ATOM 2739 C CA . GLY A 1 337 ? -8.224 -5.172 6.702 1.00 98.00 337 GLY A CA 1
ATOM 2740 C C . GLY A 1 337 ? -9.491 -5.458 5.891 1.00 98.00 337 GLY A C 1
ATOM 2741 O O . GLY A 1 337 ? -9.521 -6.474 5.200 1.00 98.00 337 GLY A O 1
ATOM 2742 N N . ASN A 1 338 ? -10.516 -4.600 5.971 1.00 98.56 338 ASN A N 1
ATOM 2743 C CA . ASN A 1 338 ? -11.746 -4.731 5.181 1.00 98.56 338 ASN A CA 1
ATOM 2744 C C . ASN A 1 338 ? -11.604 -4.190 3.745 1.00 98.56 338 ASN A C 1
ATOM 2746 O O . ASN A 1 338 ? -12.405 -4.562 2.889 1.00 98.56 338 ASN A O 1
ATOM 2750 N N . HIS A 1 339 ? -10.593 -3.358 3.468 1.00 98.75 339 HIS A N 1
ATOM 2751 C CA . HIS A 1 339 ? -10.382 -2.785 2.140 1.00 98.75 339 HIS A CA 1
ATOM 2752 C C . HIS A 1 339 ? -10.022 -3.888 1.131 1.00 98.75 339 HIS A C 1
ATOM 2754 O O . HIS A 1 339 ? -9.001 -4.562 1.310 1.00 98.75 339 HIS A O 1
ATOM 2760 N N . PRO A 1 340 ? -10.828 -4.115 0.074 1.00 98.50 340 PRO A N 1
ATOM 2761 C CA . PRO A 1 340 ? -10.586 -5.198 -0.872 1.00 98.50 340 PRO A CA 1
ATOM 2762 C C . PRO A 1 340 ? -9.261 -5.069 -1.623 1.00 98.50 340 PRO A C 1
ATOM 2764 O O . PRO A 1 340 ? -8.711 -6.104 -1.996 1.00 98.50 340 PRO A O 1
ATOM 2767 N N . SER A 1 341 ? -8.733 -3.850 -1.780 1.00 98.88 341 SER A N 1
ATOM 2768 C CA . SER A 1 341 ? -7.417 -3.571 -2.366 1.00 98.88 341 SER A CA 1
ATOM 2769 C C . SER A 1 341 ? -6.230 -4.055 -1.533 1.00 98.88 341 SER A C 1
ATOM 2771 O O . SER A 1 341 ? -5.155 -4.281 -2.089 1.00 98.88 341 SER A O 1
ATOM 2773 N N . PHE A 1 342 ? -6.394 -4.263 -0.223 1.00 98.81 342 PHE A N 1
ATOM 2774 C CA . PHE A 1 342 ? -5.324 -4.737 0.653 1.00 98.81 342 PHE A CA 1
ATOM 2775 C C . PHE A 1 342 ? -5.113 -6.252 0.491 1.00 98.81 342 PHE A C 1
ATOM 2777 O O . PHE A 1 342 ? -5.651 -7.070 1.245 1.00 98.81 342 PHE A O 1
ATOM 2784 N N . LEU A 1 343 ? -4.329 -6.620 -0.526 1.00 98.69 343 LEU A N 1
ATOM 2785 C CA . LEU A 1 343 ? -4.141 -8.006 -0.968 1.00 98.69 343 LEU A CA 1
ATOM 2786 C C . LEU A 1 343 ? -2.901 -8.686 -0.395 1.00 98.69 343 LEU A C 1
ATOM 2788 O O . LEU A 1 343 ? -2.847 -9.916 -0.385 1.00 98.69 343 LEU A O 1
ATOM 2792 N N . MET A 1 344 ? -1.896 -7.914 0.020 1.00 98.81 344 MET A N 1
ATOM 2793 C CA . MET A 1 344 ? -0.577 -8.448 0.361 1.00 98.81 344 MET A CA 1
ATOM 2794 C C . MET A 1 344 ? -0.003 -7.714 1.576 1.00 98.81 344 MET A C 1
ATOM 2796 O O . MET A 1 344 ? -0.015 -6.482 1.615 1.00 98.81 344 MET A O 1
ATOM 2800 N N . LEU A 1 345 ? 0.517 -8.452 2.557 1.00 98.81 345 LEU A N 1
ATOM 2801 C CA . LEU A 1 345 ? 1.194 -7.887 3.730 1.00 98.81 345 LEU A CA 1
ATOM 2802 C C . LEU A 1 345 ? 2.599 -8.476 3.874 1.00 98.81 345 LEU A C 1
ATOM 2804 O O . LEU A 1 345 ? 2.788 -9.690 3.782 1.00 98.81 345 LEU A O 1
ATOM 2808 N N . ALA A 1 346 ? 3.560 -7.597 4.140 1.00 98.56 346 ALA A N 1
ATOM 2809 C CA . ALA A 1 346 ? 4.921 -7.942 4.527 1.00 98.56 346 ALA A CA 1
ATOM 2810 C C . ALA A 1 346 ? 5.316 -7.177 5.799 1.00 98.56 346 ALA A C 1
ATOM 2812 O O . ALA A 1 346 ? 4.703 -6.157 6.131 1.00 98.56 346 ALA A O 1
ATOM 2813 N N . TYR A 1 347 ? 6.348 -7.626 6.520 1.00 98.12 347 TYR A N 1
ATOM 2814 C CA . TYR A 1 347 ? 6.825 -6.860 7.680 1.00 98.12 347 TYR A CA 1
ATOM 2815 C C . TYR A 1 347 ? 7.351 -5.475 7.250 1.00 98.12 347 TYR A C 1
ATOM 2817 O O . TYR A 1 347 ? 7.150 -4.483 7.946 1.00 98.12 347 TYR A O 1
ATOM 2825 N N . GLY A 1 348 ? 8.034 -5.409 6.105 1.00 97.75 348 GLY A N 1
ATOM 2826 C CA . GLY A 1 348 ? 8.928 -4.310 5.766 1.00 97.75 348 GLY A CA 1
ATOM 2827 C C . GLY A 1 348 ? 9.887 -4.657 4.632 1.00 97.75 348 GLY A C 1
ATOM 2828 O O . GLY A 1 348 ? 9.704 -5.650 3.917 1.00 97.75 348 GLY A O 1
ATOM 2829 N N . ASN A 1 349 ? 10.924 -3.834 4.505 1.00 97.56 349 ASN A N 1
ATOM 2830 C CA . ASN A 1 349 ? 11.922 -3.921 3.448 1.00 97.56 349 ASN A CA 1
ATOM 2831 C C . ASN A 1 349 ? 13.249 -4.494 3.955 1.00 97.56 349 ASN A C 1
ATOM 2833 O O . ASN A 1 349 ? 13.789 -3.994 4.941 1.00 97.56 349 ASN A O 1
ATOM 2837 N N . GLU A 1 350 ? 13.802 -5.458 3.216 1.00 96.75 350 GLU A N 1
ATOM 2838 C CA . GLU A 1 350 ? 15.206 -5.875 3.288 1.00 96.75 350 GLU A CA 1
ATOM 2839 C C . GLU A 1 350 ? 15.716 -6.138 4.722 1.00 96.75 350 GLU A C 1
ATOM 2841 O O . GLU A 1 350 ? 16.555 -5.399 5.242 1.00 96.75 350 GLU A O 1
ATOM 2846 N N . PRO A 1 351 ? 15.217 -7.183 5.394 1.00 97.31 351 PRO A N 1
ATOM 2847 C CA . PRO A 1 351 ? 15.513 -7.452 6.794 1.00 97.31 351 PRO A CA 1
ATOM 2848 C C . PRO A 1 351 ? 16.983 -7.815 7.026 1.00 97.31 351 PRO A C 1
ATOM 2850 O O . PRO A 1 351 ? 17.599 -8.550 6.254 1.00 97.31 351 PRO A O 1
ATOM 2853 N N . GLY A 1 352 ? 17.526 -7.360 8.148 1.00 96.06 352 GLY A N 1
ATOM 2854 C CA . GLY A 1 352 ? 18.830 -7.730 8.684 1.00 96.06 352 GLY A CA 1
ATOM 2855 C C . GLY A 1 352 ? 18.717 -8.326 10.087 1.00 96.06 352 GLY A C 1
ATOM 2856 O O . GLY A 1 352 ? 17.664 -8.287 10.726 1.00 96.06 352 GLY A O 1
ATOM 2857 N N . GLY A 1 353 ? 19.825 -8.879 10.577 1.00 95.94 353 GLY A N 1
ATOM 2858 C CA . GLY A 1 353 ? 19.926 -9.507 11.896 1.00 95.94 353 GLY A CA 1
ATOM 2859 C C . GLY A 1 353 ? 20.350 -10.974 11.849 1.00 95.94 353 GLY A C 1
ATOM 2860 O O . GLY A 1 353 ? 20.403 -11.578 10.782 1.00 95.94 353 GLY A O 1
ATOM 2861 N N . PRO A 1 354 ? 20.683 -11.577 12.996 1.00 94.75 354 PRO A N 1
ATOM 2862 C CA . PRO A 1 354 ? 21.042 -12.991 13.055 1.00 94.75 354 PRO A CA 1
ATOM 2863 C C . PRO A 1 354 ? 19.825 -13.926 12.998 1.00 94.75 354 PRO A C 1
ATOM 2865 O O . PRO A 1 354 ? 19.975 -15.050 12.534 1.00 94.75 354 PRO A O 1
ATOM 2868 N N . LEU A 1 355 ? 18.650 -13.473 13.458 1.00 97.50 355 LEU A N 1
ATOM 2869 C CA . LEU A 1 355 ? 17.443 -14.296 13.639 1.00 97.50 355 LEU A CA 1
ATOM 2870 C C . LEU A 1 355 ? 16.227 -13.772 12.855 1.00 97.50 355 LEU A C 1
ATOM 2872 O O . LEU A 1 355 ? 15.079 -14.101 13.162 1.00 97.50 355 LEU A O 1
ATOM 2876 N N . TYR A 1 356 ? 16.449 -12.928 11.838 1.00 97.88 356 TYR A N 1
ATOM 2877 C CA . TYR A 1 356 ? 15.337 -12.360 11.068 1.00 97.88 356 TYR A CA 1
ATOM 2878 C C . TYR A 1 356 ? 14.538 -13.440 10.328 1.00 97.88 356 TYR A C 1
ATOM 2880 O O . TYR A 1 356 ? 13.344 -13.268 10.113 1.00 97.88 356 TYR A O 1
ATOM 2888 N N . ARG A 1 357 ? 15.160 -14.559 9.928 1.00 98.56 357 ARG A N 1
ATOM 2889 C CA . ARG A 1 357 ? 14.469 -15.633 9.192 1.00 98.56 357 ARG A CA 1
ATOM 2890 C C . ARG A 1 357 ? 13.466 -16.353 10.088 1.00 98.56 357 ARG A C 1
ATOM 2892 O O . ARG A 1 357 ? 12.346 -16.608 9.653 1.00 98.56 357 ARG A O 1
ATOM 2899 N N . GLU A 1 358 ? 13.853 -16.652 11.322 1.00 98.62 358 GLU A N 1
ATOM 2900 C CA . GLU A 1 358 ? 13.011 -17.260 12.349 1.00 98.62 358 GLU A CA 1
ATOM 2901 C C . GLU A 1 358 ? 11.866 -16.315 12.721 1.00 98.62 358 GLU A C 1
ATOM 2903 O O . GLU A 1 358 ? 10.702 -16.697 12.607 1.00 98.62 358 GLU A O 1
ATOM 2908 N N . PHE A 1 359 ? 12.184 -15.053 13.034 1.00 98.69 359 PHE A N 1
ATOM 2909 C CA . PHE A 1 359 ? 11.188 -14.024 13.344 1.00 98.69 359 PHE A CA 1
ATOM 2910 C C . PHE A 1 359 ? 10.147 -13.871 12.225 1.00 98.69 359 PHE A C 1
ATOM 2912 O O . PHE A 1 359 ? 8.943 -13.876 12.475 1.00 98.69 359 PHE A O 1
ATOM 2919 N N . LEU A 1 360 ? 10.595 -13.780 10.969 1.00 98.75 360 LEU A N 1
ATOM 2920 C CA . LEU A 1 360 ? 9.692 -13.636 9.828 1.00 98.75 360 LEU A CA 1
ATOM 2921 C C . LEU A 1 360 ? 8.913 -14.917 9.521 1.00 98.75 360 LEU A C 1
ATOM 2923 O O . LEU A 1 360 ? 7.793 -14.839 9.019 1.00 98.75 360 LEU A O 1
ATOM 2927 N N . THR A 1 361 ? 9.458 -16.090 9.852 1.00 98.88 361 THR A N 1
ATOM 2928 C CA . THR A 1 361 ? 8.715 -17.350 9.741 1.00 98.88 361 THR A CA 1
ATOM 2929 C C . THR A 1 361 ? 7.527 -17.356 10.704 1.00 98.88 361 THR A C 1
ATOM 2931 O O . THR A 1 361 ? 6.408 -17.686 10.305 1.00 98.88 361 THR A O 1
ATOM 2934 N N . GLU A 1 362 ? 7.741 -16.930 11.950 1.00 98.75 362 GLU A N 1
ATOM 2935 C CA . GLU A 1 362 ? 6.676 -16.778 12.946 1.00 98.75 362 GLU A CA 1
ATOM 2936 C C . GLU A 1 362 ? 5.664 -15.702 12.532 1.00 98.75 362 GLU A C 1
ATOM 2938 O O . GLU A 1 362 ? 4.457 -15.937 12.609 1.00 98.75 362 GLU A O 1
ATOM 2943 N N . PHE A 1 363 ? 6.141 -14.562 12.018 1.00 98.81 363 PHE A N 1
ATOM 2944 C CA . PHE A 1 363 ? 5.304 -13.476 11.497 1.00 98.81 363 PHE A CA 1
ATOM 2945 C C . PHE A 1 363 ? 4.319 -13.948 10.428 1.00 98.81 363 PHE A C 1
ATOM 2947 O O . PHE A 1 363 ? 3.111 -13.731 10.549 1.00 98.81 363 PHE A O 1
ATOM 2954 N N . VAL A 1 364 ? 4.822 -14.626 9.396 1.00 98.81 364 VAL A N 1
ATOM 2955 C CA . VAL A 1 364 ? 3.986 -15.125 8.299 1.00 98.81 364 VAL A CA 1
ATOM 2956 C C . VAL A 1 364 ? 3.028 -16.210 8.793 1.00 98.81 364 VAL A C 1
ATOM 2958 O O . VAL A 1 364 ? 1.851 -16.190 8.433 1.00 98.81 364 VAL A O 1
ATOM 2961 N N . THR A 1 365 ? 3.494 -17.120 9.655 1.00 98.75 365 THR A N 1
ATOM 2962 C CA . THR A 1 365 ? 2.649 -18.179 10.237 1.00 98.75 365 THR A CA 1
ATOM 2963 C C . THR A 1 365 ? 1.469 -17.586 11.004 1.00 98.75 365 THR A C 1
ATOM 2965 O O . THR A 1 365 ? 0.321 -17.927 10.725 1.00 98.75 365 THR A O 1
ATOM 2968 N N . TYR A 1 366 ? 1.738 -16.639 11.910 1.00 98.75 366 TYR A N 1
ATOM 2969 C CA . TYR A 1 366 ? 0.708 -15.969 12.700 1.00 98.75 366 TYR A CA 1
ATOM 2970 C C . TYR A 1 366 ? -0.369 -15.352 11.810 1.00 98.75 366 TYR A C 1
ATOM 2972 O O . TYR A 1 366 ? -1.564 -15.544 12.042 1.00 98.75 366 TYR A O 1
ATOM 2980 N N . TRP A 1 367 ? 0.037 -14.617 10.777 1.00 98.50 367 TRP A N 1
ATOM 2981 C CA . TRP A 1 367 ? -0.918 -13.919 9.933 1.00 98.50 367 TRP A CA 1
ATOM 2982 C C . TRP A 1 367 ? -1.774 -14.855 9.083 1.00 98.50 367 TRP A C 1
ATOM 2984 O O . TRP A 1 367 ? -2.986 -14.647 9.002 1.00 98.50 367 TRP A O 1
ATOM 2994 N N . LYS A 1 368 ? -1.187 -15.932 8.552 1.00 98.00 368 LYS A N 1
ATOM 2995 C CA . LYS A 1 368 ? -1.925 -16.977 7.827 1.00 98.00 368 LYS A CA 1
ATOM 2996 C C . LYS A 1 368 ? -2.979 -17.661 8.700 1.00 98.00 368 LYS A C 1
ATOM 2998 O O . LYS A 1 368 ? -4.056 -17.990 8.211 1.00 98.00 368 LYS A O 1
ATOM 3003 N N . GLU A 1 369 ? -2.704 -17.845 9.990 1.00 98.00 369 GLU A N 1
ATOM 3004 C CA . GLU A 1 369 ? -3.646 -18.456 10.938 1.00 98.00 369 GLU A CA 1
ATOM 3005 C C . GLU A 1 369 ? -4.760 -17.501 11.400 1.00 98.00 369 GLU A C 1
ATOM 3007 O O . GLU A 1 369 ? -5.862 -17.946 11.729 1.00 98.00 369 GLU A O 1
ATOM 3012 N N . ASN A 1 370 ? -4.492 -16.191 11.442 1.00 97.06 370 ASN A N 1
ATOM 3013 C CA . ASN A 1 370 ? -5.387 -15.213 12.074 1.00 97.06 370 ASN A CA 1
ATOM 3014 C C . ASN A 1 370 ? -6.222 -14.382 11.089 1.00 97.06 370 ASN A C 1
ATOM 3016 O O . ASN A 1 370 ? -7.251 -13.822 11.489 1.00 97.06 370 ASN A O 1
ATOM 3020 N N . ASP A 1 371 ? -5.813 -14.291 9.822 1.00 96.94 371 ASP A N 1
ATOM 3021 C CA . ASP A 1 371 ? -6.536 -13.545 8.796 1.00 96.94 371 ASP A CA 1
ATOM 3022 C C . ASP A 1 371 ? -6.290 -14.124 7.393 1.00 96.94 371 ASP A C 1
ATOM 3024 O O . ASP A 1 371 ? -5.204 -14.012 6.832 1.00 96.94 371 ASP A O 1
ATOM 3028 N N . ASN A 1 372 ? -7.333 -14.699 6.797 1.00 94.50 372 ASN A N 1
ATOM 3029 C CA . ASN A 1 372 ? -7.291 -15.352 5.487 1.00 94.50 372 ASN A CA 1
ATOM 3030 C C . ASN A 1 372 ? -7.677 -14.436 4.309 1.00 94.50 372 ASN A C 1
ATOM 3032 O O . ASN A 1 372 ? -7.936 -14.929 3.213 1.00 94.50 372 ASN A O 1
ATOM 3036 N N . ARG A 1 373 ? -7.770 -13.114 4.505 1.00 96.12 373 ARG A N 1
ATOM 3037 C CA . ARG A 1 373 ? -8.225 -12.186 3.452 1.00 96.12 373 ARG A CA 1
ATOM 3038 C C . ARG A 1 373 ? -7.130 -11.832 2.450 1.00 96.12 373 ARG A C 1
ATOM 3040 O O . ARG A 1 373 ? -7.423 -11.207 1.434 1.00 96.12 373 ARG A O 1
ATOM 3047 N N . ARG A 1 374 ? -5.870 -12.152 2.723 1.00 96.06 374 ARG A N 1
ATOM 3048 C CA . ARG A 1 374 ? -4.710 -11.699 1.943 1.00 96.06 374 ARG A CA 1
ATOM 3049 C C . ARG A 1 374 ? -3.598 -12.741 1.964 1.00 96.06 374 ARG A C 1
ATOM 3051 O O . ARG A 1 374 ? -3.648 -13.662 2.773 1.00 96.06 374 ARG A O 1
ATOM 3058 N N . VAL A 1 375 ? -2.614 -12.566 1.087 1.00 98.56 375 VAL A N 1
ATOM 3059 C CA . VAL A 1 375 ? -1.397 -13.390 1.051 1.00 98.56 375 VAL A CA 1
ATOM 3060 C C . VAL A 1 375 ? -0.253 -12.703 1.800 1.00 98.56 375 VAL A C 1
ATOM 3062 O O . VAL A 1 375 ? -0.194 -11.470 1.871 1.00 98.56 375 VAL A O 1
ATOM 3065 N N . TYR A 1 376 ? 0.669 -13.492 2.344 1.00 98.75 376 TYR A N 1
ATOM 3066 C CA . TYR A 1 376 ? 1.732 -13.014 3.226 1.00 98.75 376 TYR A CA 1
ATOM 3067 C C . TYR A 1 376 ? 3.126 -13.410 2.744 1.00 98.75 376 TYR A C 1
ATOM 3069 O O . TYR A 1 376 ? 3.377 -14.544 2.342 1.00 98.75 376 TYR A O 1
ATOM 3077 N N . THR A 1 377 ? 4.068 -12.482 2.857 1.00 98.69 377 THR A N 1
ATOM 3078 C CA . THR A 1 377 ? 5.501 -12.764 2.715 1.00 98.69 377 THR A CA 1
ATOM 3079 C C . THR A 1 377 ? 6.240 -12.234 3.932 1.00 98.69 377 THR A C 1
ATOM 3081 O O . THR A 1 377 ? 5.779 -11.284 4.568 1.00 98.69 377 THR A O 1
ATOM 3084 N N . GLY A 1 378 ? 7.387 -12.829 4.262 1.00 98.12 378 GLY A N 1
ATOM 3085 C CA . GLY A 1 378 ? 8.241 -12.332 5.335 1.00 98.12 378 GLY A CA 1
ATOM 3086 C C . GLY A 1 378 ? 8.591 -10.866 5.104 1.00 98.12 378 GLY A C 1
ATOM 3087 O O . GLY A 1 378 ? 8.257 -10.018 5.925 1.00 98.12 378 GLY A O 1
ATOM 3088 N N . ALA A 1 379 ? 9.193 -10.555 3.957 1.00 98.25 379 ALA A N 1
ATOM 3089 C CA . ALA A 1 379 ? 9.573 -9.197 3.586 1.00 98.25 379 ALA A CA 1
ATOM 3090 C C . ALA A 1 379 ? 9.641 -8.999 2.068 1.00 98.25 379 ALA A C 1
ATOM 3092 O O . ALA A 1 379 ? 9.585 -9.956 1.292 1.00 98.25 379 ALA A O 1
ATOM 3093 N N . ALA A 1 380 ? 9.848 -7.750 1.664 1.00 97.62 380 ALA A N 1
ATOM 3094 C CA . ALA A 1 380 ? 10.317 -7.414 0.330 1.00 97.62 380 ALA A CA 1
ATOM 3095 C C . ALA A 1 380 ? 11.854 -7.410 0.255 1.00 97.62 380 ALA A C 1
ATOM 3097 O O . ALA A 1 380 ? 12.532 -6.999 1.194 1.00 97.62 380 ALA A O 1
ATOM 3098 N N . GLY A 1 381 ? 12.399 -7.874 -0.868 1.00 96.88 381 GLY A N 1
ATOM 3099 C CA . GLY A 1 381 ? 13.833 -8.044 -1.110 1.00 96.88 381 GLY A CA 1
ATOM 3100 C C . GLY A 1 381 ? 14.315 -9.455 -0.765 1.00 96.88 381 GLY A C 1
ATOM 3101 O O . GLY A 1 381 ? 14.877 -10.150 -1.599 1.00 96.88 381 GLY A O 1
ATOM 3102 N N . TRP A 1 382 ? 14.105 -9.920 0.457 1.00 96.88 382 TRP A N 1
ATOM 3103 C CA . TRP A 1 382 ? 14.487 -11.260 0.932 1.00 96.88 382 TRP A CA 1
ATOM 3104 C C . TRP A 1 382 ? 13.901 -11.436 2.336 1.00 96.88 382 TRP A C 1
ATOM 3106 O O . TRP A 1 382 ? 13.544 -10.436 2.940 1.00 96.88 382 TRP A O 1
ATOM 3116 N N . PRO A 1 383 ? 13.847 -12.625 2.951 1.00 97.06 383 PRO A N 1
ATOM 3117 C CA . PRO A 1 383 ? 14.284 -13.930 2.471 1.00 97.06 383 PRO A CA 1
ATOM 3118 C C . PRO A 1 383 ? 13.220 -14.707 1.697 1.00 97.06 383 PRO A C 1
ATOM 3120 O O . PRO A 1 383 ? 12.018 -14.553 1.897 1.00 97.06 383 PRO A O 1
ATOM 3123 N N . GLU A 1 384 ? 13.702 -15.656 0.904 1.00 96.62 384 GLU A N 1
ATOM 3124 C CA . GLU A 1 384 ? 12.925 -16.820 0.483 1.00 96.62 384 GLU A CA 1
ATOM 3125 C C . GLU A 1 384 ? 12.724 -17.727 1.708 1.00 96.62 384 GLU A C 1
ATOM 3127 O O . GLU A 1 384 ? 13.700 -18.246 2.271 1.00 96.62 384 GLU A O 1
ATOM 3132 N N . LEU A 1 385 ? 11.474 -17.876 2.159 1.00 98.06 385 LEU A N 1
ATOM 3133 C CA . LEU A 1 385 ? 11.084 -18.758 3.264 1.00 98.06 385 LEU A CA 1
ATOM 3134 C C . LEU A 1 385 ? 10.029 -19.755 2.784 1.00 98.06 385 LEU A C 1
ATOM 3136 O O . LEU A 1 385 ? 9.086 -19.337 2.116 1.00 98.06 385 LEU A O 1
ATOM 3140 N N . PRO A 1 386 ? 10.092 -21.031 3.201 1.00 97.94 386 PRO A N 1
ATOM 3141 C CA . PRO A 1 386 ? 9.071 -22.019 2.846 1.00 97.94 386 PRO A CA 1
ATOM 3142 C C . PRO A 1 386 ? 7.647 -21.661 3.295 1.00 97.94 386 PRO A C 1
ATOM 3144 O O . PRO A 1 386 ? 6.685 -22.188 2.751 1.00 97.94 386 PRO A O 1
ATOM 3147 N N . VAL A 1 387 ? 7.500 -20.802 4.313 1.00 98.31 387 VAL A N 1
ATOM 3148 C CA . VAL A 1 387 ? 6.187 -20.392 4.837 1.00 98.31 387 VAL A CA 1
ATOM 3149 C C . VAL A 1 387 ? 5.539 -19.259 4.033 1.00 98.31 387 VAL A C 1
ATOM 3151 O O . VAL A 1 387 ? 4.330 -19.042 4.172 1.00 98.31 387 VAL A O 1
ATOM 3154 N N . ASN A 1 388 ? 6.320 -18.551 3.206 1.00 98.62 388 ASN A N 1
ATOM 3155 C CA . ASN A 1 388 ? 5.830 -17.462 2.368 1.00 98.62 388 ASN A CA 1
ATOM 3156 C C . ASN A 1 388 ? 4.720 -17.962 1.435 1.00 98.62 388 ASN A C 1
ATOM 3158 O O . ASN A 1 388 ? 4.829 -19.030 0.838 1.00 98.62 388 ASN A O 1
ATOM 3162 N N . ASP A 1 389 ? 3.683 -17.150 1.258 1.00 98.62 389 ASP A N 1
ATOM 3163 C CA . ASP A 1 389 ? 2.697 -17.344 0.193 1.00 98.62 389 ASP A CA 1
ATOM 3164 C C . ASP A 1 389 ? 3.249 -16.919 -1.175 1.00 98.62 389 ASP A C 1
ATOM 3166 O O . ASP A 1 389 ? 2.784 -17.380 -2.214 1.00 98.62 389 ASP A O 1
ATOM 3170 N N . PHE A 1 390 ? 4.239 -16.026 -1.182 1.00 98.69 390 PHE A N 1
ATOM 3171 C CA . PHE A 1 390 ? 4.969 -15.601 -2.370 1.00 98.69 390 PHE A CA 1
ATOM 3172 C C . PHE A 1 390 ? 6.357 -15.080 -1.996 1.00 98.69 390 PHE A C 1
ATOM 3174 O O . PHE A 1 390 ? 6.547 -14.480 -0.938 1.00 98.69 390 PHE A O 1
ATOM 3181 N N . HIS A 1 391 ? 7.325 -15.238 -2.891 1.00 98.56 391 HIS A N 1
ATOM 3182 C CA . HIS A 1 391 ? 8.646 -14.635 -2.751 1.00 98.56 391 HIS A CA 1
ATOM 3183 C C . HIS A 1 391 ? 8.662 -13.255 -3.396 1.00 98.56 391 HIS A C 1
ATOM 3185 O O . HIS A 1 391 ? 8.280 -13.094 -4.555 1.00 98.56 391 HIS A O 1
ATOM 3191 N N . ASN A 1 392 ? 9.145 -12.253 -2.665 1.00 98.38 392 ASN A N 1
ATOM 3192 C CA . ASN A 1 392 ? 9.354 -10.906 -3.190 1.00 98.38 392 ASN A CA 1
ATOM 3193 C C . ASN A 1 392 ? 10.851 -10.594 -3.213 1.00 98.38 392 ASN A C 1
ATOM 3195 O O . ASN A 1 392 ? 11.381 -10.058 -2.247 1.00 98.38 392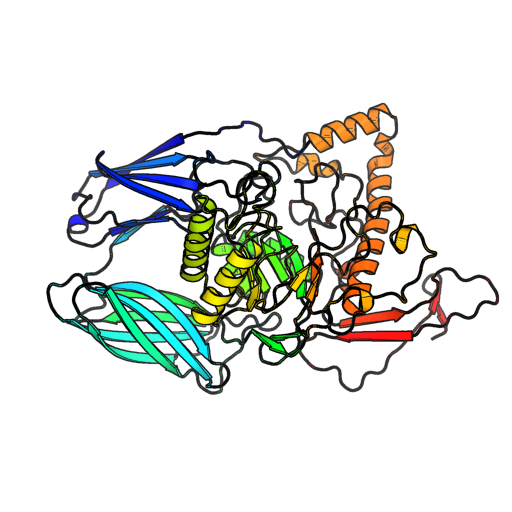 ASN A O 1
ATOM 3199 N N . ILE A 1 393 ? 11.536 -10.985 -4.290 1.00 97.44 393 ILE A N 1
ATOM 3200 C CA . ILE A 1 393 ? 13.002 -11.129 -4.310 1.00 97.44 393 ILE A CA 1
ATOM 3201 C C . ILE A 1 393 ? 13.647 -10.430 -5.521 1.00 97.44 393 ILE A C 1
ATOM 3203 O O . ILE A 1 393 ? 12.982 -10.263 -6.549 1.00 97.44 393 ILE A O 1
ATOM 3207 N N . PRO A 1 394 ? 14.910 -9.963 -5.440 1.00 95.50 394 PRO A N 1
ATOM 3208 C CA . PRO A 1 394 ? 15.523 -9.114 -6.456 1.00 95.50 394 PRO A CA 1
ATOM 3209 C C . PRO A 1 394 ? 15.996 -9.871 -7.696 1.00 95.50 394 PRO A C 1
ATOM 3211 O O . PRO A 1 394 ? 16.226 -9.239 -8.719 1.00 95.50 394 PRO A O 1
ATOM 3214 N N . GLN A 1 395 ? 16.192 -11.186 -7.629 1.00 95.00 395 GLN A N 1
ATOM 3215 C CA . GLN A 1 395 ? 16.953 -11.954 -8.619 1.00 95.00 395 GLN A CA 1
ATOM 3216 C C . GLN A 1 395 ? 16.403 -11.818 -10.052 1.00 95.00 395 GLN A C 1
ATOM 3218 O O . GLN A 1 395 ? 17.215 -11.575 -10.951 1.00 95.00 395 GLN A O 1
ATOM 3223 N N . PRO A 1 396 ? 15.082 -11.911 -10.320 1.00 95.50 396 PRO A N 1
ATOM 3224 C CA . PRO A 1 396 ? 14.543 -11.806 -11.677 1.00 95.50 396 PRO A CA 1
ATOM 3225 C C . PRO A 1 396 ? 14.499 -10.340 -12.160 1.00 95.50 396 PRO A C 1
ATOM 3227 O O . PRO A 1 396 ? 13.449 -9.691 -12.168 1.00 95.50 396 PRO A O 1
ATOM 3230 N N . ARG A 1 397 ? 15.671 -9.815 -12.544 1.00 93.69 397 ARG A N 1
ATOM 3231 C CA . ARG A 1 397 ? 15.895 -8.465 -13.094 1.00 93.69 397 ARG A CA 1
ATOM 3232 C C . ARG A 1 397 ? 17.047 -8.436 -14.103 1.00 93.69 397 ARG A C 1
ATOM 3234 O O . ARG A 1 397 ? 17.921 -9.313 -14.072 1.00 93.69 397 ARG A O 1
ATOM 3241 N N . ILE A 1 398 ? 17.086 -7.394 -14.944 1.00 94.12 398 ILE A N 1
ATOM 3242 C CA . ILE A 1 398 ? 18.197 -7.160 -15.884 1.00 94.12 398 ILE A CA 1
ATOM 3243 C C . ILE A 1 398 ? 19.510 -6.878 -15.158 1.00 94.12 398 ILE A C 1
ATOM 3245 O O . ILE A 1 398 ? 20.511 -7.516 -15.467 1.00 94.12 398 ILE A O 1
ATOM 3249 N N . GLN A 1 399 ? 19.510 -5.910 -14.241 1.00 90.81 399 GLN A N 1
ATOM 3250 C CA . GLN A 1 399 ? 20.718 -5.416 -13.584 1.00 90.81 399 GLN A CA 1
ATOM 3251 C C . GLN A 1 399 ? 20.730 -5.842 -12.116 1.00 90.81 399 GLN A C 1
ATOM 3253 O O . GLN A 1 399 ? 20.050 -5.239 -11.284 1.00 90.81 399 GLN A O 1
ATOM 3258 N N . GLY A 1 400 ? 21.510 -6.867 -11.790 1.00 88.25 400 GLY A N 1
ATOM 3259 C CA . GLY A 1 400 ? 21.779 -7.257 -10.411 1.00 88.25 400 GLY A CA 1
ATOM 3260 C C . GLY A 1 400 ? 22.592 -6.198 -9.663 1.00 88.25 400 GLY A C 1
ATOM 3261 O O . GLY A 1 400 ? 23.366 -5.429 -10.248 1.00 88.25 400 GLY A O 1
ATOM 3262 N N . TRP A 1 401 ? 22.420 -6.142 -8.343 1.00 84.19 401 TRP A N 1
ATOM 3263 C CA . TRP A 1 401 ? 23.238 -5.271 -7.503 1.00 84.19 401 TRP A CA 1
ATOM 3264 C C . TRP A 1 401 ? 24.698 -5.720 -7.533 1.00 84.19 401 TRP A C 1
ATOM 3266 O O . TRP A 1 401 ? 24.996 -6.900 -7.377 1.00 84.19 401 TRP A O 1
ATOM 3276 N N . GLY A 1 402 ? 25.607 -4.770 -7.754 1.00 84.19 402 GLY A N 1
ATOM 3277 C CA . GLY A 1 402 ? 27.037 -5.055 -7.885 1.00 84.19 402 GLY A CA 1
ATOM 3278 C C . GLY A 1 402 ? 27.453 -5.690 -9.218 1.00 84.19 402 GLY A C 1
ATOM 3279 O O . GLY A 1 402 ? 28.633 -5.962 -9.392 1.00 84.19 402 GLY A O 1
ATOM 3280 N N . GLU A 1 403 ? 26.540 -5.889 -10.180 1.00 88.75 403 GLU A N 1
ATOM 3281 C CA . GLU A 1 403 ? 26.898 -6.453 -11.498 1.00 88.75 403 GLU A CA 1
ATOM 3282 C C . GLU A 1 403 ? 27.647 -5.466 -12.413 1.00 88.75 403 GLU A C 1
ATOM 3284 O O . GLU A 1 403 ? 28.203 -5.876 -13.431 1.00 88.75 403 GLU A O 1
ATOM 3289 N N . GLU A 1 404 ? 27.678 -4.173 -12.077 1.00 88.00 404 GLU A N 1
ATOM 3290 C CA . GLU A 1 404 ? 28.328 -3.123 -12.876 1.00 88.00 404 GLU A CA 1
ATOM 3291 C C . GLU A 1 404 ? 27.893 -3.163 -14.359 1.00 88.00 404 GLU A C 1
ATOM 3293 O O . GLU A 1 404 ? 26.702 -3.079 -14.652 1.00 88.00 404 GLU A O 1
ATOM 3298 N N . LEU A 1 405 ? 28.826 -3.287 -15.308 1.00 90.88 405 LEU A N 1
ATOM 3299 C CA . LEU A 1 405 ? 28.545 -3.306 -16.750 1.00 90.88 405 LEU A CA 1
ATOM 3300 C C . LEU A 1 405 ? 28.290 -4.715 -17.311 1.00 90.88 405 LEU A C 1
ATOM 3302 O O . LEU A 1 405 ? 28.251 -4.884 -18.526 1.00 90.88 405 LEU A O 1
ATOM 3306 N N . ASN A 1 406 ? 28.111 -5.724 -16.455 1.00 93.25 406 ASN A N 1
ATOM 3307 C CA . ASN A 1 406 ? 27.993 -7.122 -16.881 1.00 93.25 406 ASN A CA 1
ATOM 3308 C C . ASN A 1 406 ? 26.555 -7.575 -17.181 1.00 93.25 406 ASN A C 1
ATOM 3310 O O . ASN A 1 406 ? 26.347 -8.728 -17.551 1.00 93.25 406 ASN A O 1
ATOM 3314 N N . SER A 1 407 ? 25.554 -6.703 -17.028 1.00 92.75 407 SER A N 1
ATOM 3315 C CA . SER A 1 407 ? 24.171 -7.059 -17.357 1.00 92.75 407 SER A CA 1
ATOM 3316 C C . SER A 1 407 ? 23.969 -7.224 -18.861 1.00 92.75 407 SER A C 1
ATOM 3318 O O . SER A 1 407 ? 24.678 -6.634 -19.678 1.00 92.75 407 SER A O 1
ATOM 3320 N N . ILE A 1 408 ? 22.944 -7.987 -19.239 1.00 92.44 408 ILE A N 1
ATOM 3321 C CA . ILE A 1 408 ? 22.690 -8.372 -20.634 1.00 92.44 408 ILE A CA 1
ATOM 3322 C C . ILE A 1 408 ? 22.579 -7.183 -21.598 1.00 92.44 408 ILE A C 1
ATOM 3324 O O . ILE A 1 408 ? 23.000 -7.277 -22.745 1.00 92.44 408 ILE A O 1
ATOM 3328 N N . ILE A 1 409 ? 22.047 -6.043 -21.146 1.00 91.25 409 ILE A N 1
ATOM 3329 C CA . ILE A 1 409 ? 21.899 -4.858 -22.000 1.00 91.25 409 ILE A CA 1
ATOM 3330 C C . ILE A 1 409 ? 23.186 -4.028 -22.124 1.00 91.25 409 ILE A C 1
ATOM 3332 O O . ILE A 1 409 ? 23.270 -3.191 -23.018 1.00 91.25 409 ILE A O 1
ATOM 3336 N N . ASN A 1 410 ? 24.160 -4.235 -21.230 1.00 91.50 410 ASN A N 1
ATOM 3337 C CA . ASN A 1 410 ? 25.453 -3.547 -21.242 1.00 91.50 410 ASN A CA 1
ATOM 3338 C C . ASN A 1 410 ? 26.550 -4.405 -21.891 1.00 91.50 410 ASN A C 1
ATOM 3340 O O . ASN A 1 410 ? 27.375 -3.878 -22.635 1.00 91.50 410 ASN A O 1
ATOM 3344 N N . ALA A 1 411 ? 26.560 -5.711 -21.615 1.00 94.62 411 ALA A N 1
ATOM 3345 C CA . ALA A 1 411 ? 27.629 -6.624 -22.011 1.00 94.62 411 ALA A CA 1
ATOM 3346 C C . ALA A 1 411 ? 27.395 -7.316 -23.363 1.00 94.62 411 ALA A C 1
ATOM 3348 O O . ALA A 1 411 ? 28.352 -7.787 -23.979 1.00 94.62 411 ALA A O 1
ATOM 3349 N N . GLU A 1 412 ? 26.148 -7.394 -23.838 1.00 94.19 412 GLU A N 1
ATOM 3350 C CA . GLU A 1 412 ? 25.794 -8.180 -25.023 1.00 94.19 412 GLU A CA 1
ATOM 3351 C C . GLU A 1 412 ? 25.156 -7.336 -26.141 1.00 94.19 412 GLU A C 1
ATOM 3353 O O . GLU A 1 412 ? 24.544 -6.295 -25.882 1.00 94.19 412 GLU A O 1
ATOM 3358 N N . PRO A 1 413 ? 25.251 -7.776 -27.414 1.00 93.62 413 PRO A N 1
ATOM 3359 C CA . PRO A 1 413 ? 24.527 -7.145 -28.512 1.00 93.62 413 PRO A CA 1
ATOM 3360 C C . PRO A 1 413 ? 23.003 -7.111 -28.274 1.00 93.62 413 PRO A C 1
ATOM 3362 O O . PRO A 1 413 ? 22.443 -8.076 -27.745 1.00 93.62 413 PRO A O 1
ATOM 3365 N N . PRO A 1 414 ? 22.288 -6.058 -28.724 1.00 93.38 414 PRO A N 1
ATOM 3366 C CA . PRO A 1 414 ? 20.852 -5.930 -28.486 1.00 93.38 414 PRO A CA 1
ATOM 3367 C C . PRO A 1 414 ? 20.036 -7.113 -29.026 1.00 93.38 414 PRO A C 1
ATOM 3369 O O . PRO A 1 414 ? 20.004 -7.357 -30.236 1.00 93.38 414 PRO A O 1
ATOM 3372 N N . LYS A 1 415 ? 19.301 -7.779 -28.131 1.00 95.00 415 LYS A N 1
ATOM 3373 C CA . LYS A 1 415 ? 18.416 -8.927 -28.397 1.00 95.00 415 LYS A CA 1
ATOM 3374 C C . LYS A 1 415 ? 17.173 -8.882 -27.499 1.00 95.00 415 LYS A C 1
ATOM 3376 O O . LYS A 1 415 ? 17.079 -8.018 -26.630 1.00 95.00 415 LYS A O 1
ATOM 3381 N N . THR A 1 416 ? 16.198 -9.762 -27.721 1.00 95.94 416 THR A N 1
ATOM 3382 C CA . THR A 1 416 ? 14.952 -9.844 -26.921 1.00 95.94 416 THR A CA 1
ATOM 3383 C C . THR A 1 416 ? 14.543 -11.283 -26.610 1.00 95.94 416 THR A C 1
ATOM 3385 O O . THR A 1 416 ? 13.389 -11.542 -26.295 1.00 95.94 416 THR A O 1
ATOM 3388 N N . ASN A 1 417 ? 15.445 -12.254 -26.735 1.00 95.81 417 ASN A N 1
ATOM 3389 C CA . ASN A 1 417 ? 15.153 -13.673 -26.517 1.00 95.81 417 ASN A CA 1
ATOM 3390 C C . ASN A 1 417 ? 15.382 -14.159 -25.068 1.00 95.81 417 ASN A C 1
ATOM 3392 O O . ASN A 1 417 ? 15.190 -15.342 -24.814 1.00 95.81 417 ASN A O 1
ATOM 3396 N N . PHE A 1 418 ? 15.730 -13.273 -24.127 1.00 95.94 418 PHE A N 1
ATOM 3397 C CA . PHE A 1 418 ? 16.094 -13.600 -22.735 1.00 95.94 418 PHE A CA 1
ATOM 3398 C C . PHE A 1 418 ? 14.957 -13.404 -21.723 1.00 95.94 418 PHE A C 1
ATOM 3400 O O . PHE A 1 418 ? 14.255 -12.400 -21.778 1.00 95.94 418 PHE A O 1
ATOM 3407 N N . ASP A 1 419 ? 14.797 -14.287 -20.754 1.00 96.69 419 ASP A N 1
ATOM 3408 C CA . ASP A 1 419 ? 13.830 -14.141 -19.660 1.00 96.69 419 ASP A CA 1
ATOM 3409 C C . ASP A 1 419 ? 14.484 -14.528 -18.325 1.00 96.69 419 ASP A C 1
ATOM 3411 O O . ASP A 1 419 ? 15.713 -14.559 -18.230 1.00 96.69 419 ASP A O 1
ATOM 3415 N N . TRP A 1 420 ? 13.684 -14.757 -17.283 1.00 96.50 420 TRP A N 1
ATOM 3416 C CA . TRP A 1 420 ? 14.178 -15.039 -15.939 1.00 96.50 420 TRP A CA 1
ATOM 3417 C C . TRP A 1 420 ? 13.941 -16.470 -15.472 1.00 96.50 420 TRP A C 1
ATOM 3419 O O . TRP A 1 420 ? 13.997 -16.707 -14.269 1.00 96.50 420 TRP A O 1
ATOM 3429 N N . SER A 1 421 ? 13.703 -17.428 -16.375 1.00 95.75 421 SER A N 1
ATOM 3430 C CA . SER A 1 421 ? 13.474 -18.825 -15.977 1.00 95.75 421 SER A CA 1
ATOM 3431 C C . SER A 1 421 ? 14.590 -19.381 -15.087 1.00 95.75 421 SER A C 1
ATOM 3433 O O . SER A 1 421 ? 14.294 -20.043 -14.100 1.00 95.75 421 SER A O 1
ATOM 3435 N N . ASP A 1 422 ? 15.848 -19.031 -15.362 1.00 94.19 422 ASP A N 1
ATOM 3436 C CA . ASP A 1 422 ? 17.005 -19.486 -14.574 1.00 94.19 422 ASP A CA 1
ATOM 3437 C C . ASP A 1 422 ? 17.200 -18.716 -13.252 1.00 94.19 422 ASP A C 1
ATOM 3439 O O . ASP A 1 422 ? 18.041 -19.085 -12.434 1.00 94.19 422 ASP A O 1
ATOM 3443 N N . LYS A 1 423 ? 16.450 -17.624 -13.042 1.00 93.81 423 LYS A N 1
ATOM 3444 C CA . LYS A 1 423 ? 16.519 -16.773 -11.840 1.00 93.81 423 LYS A CA 1
ATOM 3445 C C . LYS A 1 423 ? 15.297 -16.920 -10.926 1.00 93.81 423 LYS A C 1
ATOM 3447 O O . LYS A 1 423 ? 15.253 -16.279 -9.878 1.00 93.81 423 LYS A O 1
ATOM 3452 N N . VAL A 1 424 ? 14.303 -17.714 -11.325 1.00 95.44 424 VAL A N 1
ATOM 3453 C CA . VAL A 1 424 ? 13.092 -17.995 -10.546 1.00 95.44 424 VAL A CA 1
ATOM 3454 C C . VAL A 1 424 ? 13.294 -19.304 -9.769 1.00 95.44 424 VAL A C 1
ATOM 3456 O O . VAL A 1 424 ? 13.582 -20.329 -10.389 1.00 95.44 424 VAL A O 1
ATOM 3459 N N . PRO A 1 425 ? 13.152 -19.301 -8.429 1.00 94.25 425 PRO A N 1
ATOM 3460 C CA . PRO A 1 425 ? 13.170 -20.518 -7.625 1.00 94.25 425 PRO A CA 1
ATOM 3461 C C . PRO A 1 425 ? 12.177 -21.576 -8.116 1.00 94.25 425 PRO A C 1
ATOM 3463 O O . PRO A 1 425 ? 11.047 -21.273 -8.492 1.00 94.25 425 PRO A O 1
ATOM 3466 N N . ASN A 1 426 ? 12.598 -22.842 -8.082 1.00 93.19 426 ASN A N 1
ATOM 3467 C CA . ASN A 1 426 ? 11.774 -23.987 -8.475 1.00 93.19 426 ASN A CA 1
ATOM 3468 C C . ASN A 1 426 ? 11.190 -24.713 -7.249 1.00 93.19 426 ASN A C 1
ATOM 3470 O O . ASN A 1 426 ? 11.295 -25.933 -7.125 1.00 93.19 426 ASN A O 1
ATOM 3474 N N . ASP A 1 427 ? 10.636 -23.954 -6.307 1.00 95.38 427 ASP A N 1
ATOM 3475 C CA . ASP A 1 427 ? 9.990 -24.464 -5.089 1.00 95.38 427 ASP A CA 1
ATOM 3476 C C . ASP A 1 427 ? 8.453 -24.413 -5.154 1.00 95.38 427 ASP A C 1
ATOM 3478 O O . ASP A 1 427 ? 7.773 -24.848 -4.227 1.00 95.38 427 ASP A O 1
ATOM 3482 N N . GLY A 1 428 ? 7.901 -23.934 -6.274 1.00 95.88 428 GLY A N 1
ATOM 3483 C CA . GLY A 1 428 ? 6.463 -23.852 -6.516 1.00 95.88 428 GLY A CA 1
ATOM 3484 C C . GLY A 1 428 ? 5.787 -22.622 -5.908 1.00 95.88 428 GLY A C 1
ATOM 3485 O O . GLY A 1 428 ? 4.576 -22.490 -6.062 1.00 95.88 428 GLY A O 1
ATOM 3486 N N . ILE A 1 429 ? 6.535 -21.722 -5.263 1.00 98.00 429 ILE A N 1
ATOM 3487 C CA . ILE A 1 429 ? 6.002 -20.499 -4.656 1.00 98.00 429 ILE A CA 1
ATOM 3488 C C . ILE A 1 429 ? 5.989 -19.367 -5.706 1.00 98.00 429 ILE A C 1
ATOM 3490 O O . ILE A 1 429 ? 6.977 -19.184 -6.421 1.00 98.00 429 ILE A O 1
ATOM 3494 N N . PRO A 1 430 ? 4.896 -18.586 -5.839 1.00 98.38 430 PRO A N 1
ATOM 3495 C CA . PRO A 1 430 ? 4.850 -17.431 -6.733 1.00 98.38 430 PRO A CA 1
ATOM 3496 C C . PRO A 1 430 ? 5.981 -16.437 -6.472 1.00 98.38 430 PRO A C 1
ATOM 3498 O O . PRO A 1 430 ? 6.271 -16.103 -5.326 1.00 98.38 430 PRO A O 1
ATOM 3501 N N . VAL A 1 431 ? 6.576 -15.898 -7.538 1.00 98.69 431 VAL A N 1
ATOM 3502 C CA . VAL A 1 431 ? 7.666 -14.916 -7.436 1.00 98.69 431 VAL A CA 1
ATOM 3503 C C . VAL A 1 431 ? 7.234 -13.571 -8.001 1.00 98.69 431 VAL A C 1
ATOM 3505 O O . VAL A 1 431 ? 6.810 -13.472 -9.155 1.00 98.69 431 VAL A O 1
ATOM 3508 N N . VAL A 1 432 ? 7.388 -12.528 -7.189 1.00 98.62 432 VAL A N 1
ATOM 3509 C CA . VAL A 1 432 ? 7.221 -11.125 -7.571 1.00 98.62 432 VAL A CA 1
ATOM 3510 C C . VAL A 1 432 ? 8.588 -10.459 -7.539 1.00 98.62 432 VAL A C 1
ATOM 3512 O O . VAL A 1 432 ? 9.175 -10.295 -6.466 1.00 98.62 432 VAL A O 1
ATOM 3515 N N . SER A 1 433 ? 9.098 -10.052 -8.703 1.00 97.81 433 SER A N 1
ATOM 3516 C CA . SER A 1 433 ? 10.394 -9.378 -8.772 1.00 97.81 433 SER A CA 1
ATOM 3517 C C . SER A 1 433 ? 10.366 -8.090 -7.960 1.00 97.81 433 SER A C 1
ATOM 3519 O O . SER A 1 433 ? 9.602 -7.172 -8.259 1.00 97.81 433 SER A O 1
ATOM 3521 N N . HIS A 1 434 ? 11.208 -8.021 -6.942 1.00 97.06 434 HIS A N 1
ATOM 3522 C CA . HIS A 1 434 ? 11.427 -6.821 -6.152 1.00 97.06 434 HIS A CA 1
ATOM 3523 C C . HIS A 1 434 ? 12.203 -5.799 -6.995 1.00 97.06 434 HIS A C 1
ATOM 3525 O O . HIS A 1 434 ? 13.165 -6.177 -7.658 1.00 97.06 434 HIS A O 1
ATOM 3531 N N . GLU A 1 435 ? 11.792 -4.531 -6.977 1.00 93.62 435 GLU A N 1
ATOM 3532 C CA . GLU A 1 435 ? 12.547 -3.344 -7.430 1.00 93.62 435 GLU A CA 1
ATOM 3533 C C . GLU A 1 435 ? 13.353 -3.490 -8.728 1.00 93.62 435 GLU A C 1
ATOM 3535 O O . GLU A 1 435 ? 14.573 -3.288 -8.767 1.00 93.62 435 GLU A O 1
ATOM 3540 N N . ILE A 1 436 ? 12.667 -3.838 -9.813 1.00 92.38 436 ILE A N 1
ATOM 3541 C CA . ILE A 1 436 ? 13.279 -3.912 -11.140 1.00 92.38 436 ILE A CA 1
ATOM 3542 C C . ILE A 1 436 ? 13.348 -2.529 -11.793 1.00 92.38 436 ILE A C 1
ATOM 3544 O O . ILE A 1 436 ? 12.576 -1.627 -11.469 1.00 92.38 436 ILE A O 1
ATOM 3548 N N . GLY A 1 437 ? 14.260 -2.372 -12.751 1.00 83.00 437 GLY A N 1
ATOM 3549 C CA . GLY A 1 437 ? 14.400 -1.149 -13.534 1.00 83.00 437 GLY A CA 1
ATOM 3550 C C . GLY A 1 437 ? 14.814 0.068 -12.704 1.00 83.00 437 GLY A C 1
ATOM 3551 O O . GLY A 1 437 ? 13.986 0.888 -12.323 1.00 83.00 437 GLY A O 1
ATOM 3552 N N . GLN A 1 438 ? 16.121 0.211 -12.470 1.00 88.06 438 GLN A N 1
ATOM 3553 C CA . GLN A 1 438 ? 16.734 1.387 -11.833 1.00 88.06 438 GLN A CA 1
ATOM 3554 C C . GLN A 1 438 ? 17.467 2.232 -12.886 1.00 88.06 438 GLN A C 1
ATOM 3556 O O . GLN A 1 438 ? 18.679 2.459 -12.826 1.00 88.06 438 GLN A O 1
ATOM 3561 N N . TRP A 1 439 ? 16.735 2.635 -13.924 1.00 91.62 439 TRP A N 1
ATOM 3562 C CA . TRP A 1 439 ? 17.303 3.296 -15.095 1.00 91.62 439 TRP A CA 1
ATOM 3563 C C . TRP A 1 439 ? 17.276 4.804 -14.907 1.00 91.62 439 TRP A C 1
ATOM 3565 O O . TRP A 1 439 ? 16.211 5.404 -14.833 1.00 91.62 439 TRP A O 1
ATOM 3575 N N . ARG A 1 440 ? 18.450 5.430 -14.823 1.00 91.69 440 ARG A N 1
ATOM 3576 C CA . ARG A 1 440 ? 18.546 6.861 -14.520 1.00 91.69 440 ARG A CA 1
ATOM 3577 C C . ARG A 1 440 ? 18.351 7.723 -15.760 1.00 91.69 440 ARG A C 1
ATOM 3579 O O . ARG A 1 440 ? 18.892 7.413 -16.821 1.00 91.69 440 ARG A O 1
ATOM 3586 N N . VAL A 1 441 ? 17.665 8.844 -15.592 1.00 93.19 441 VAL A N 1
ATOM 3587 C CA . VAL A 1 441 ? 17.502 9.877 -16.619 1.00 93.19 441 VAL A CA 1
ATOM 3588 C C . VAL A 1 441 ? 18.112 11.202 -16.165 1.00 93.19 441 VAL A C 1
ATOM 3590 O O . VAL A 1 441 ? 18.225 11.484 -14.972 1.00 93.19 441 VAL A O 1
ATOM 3593 N N . TYR A 1 442 ? 18.542 12.015 -17.128 1.00 93.75 442 TYR A N 1
ATOM 3594 C CA . TYR A 1 442 ? 19.050 13.355 -16.861 1.00 93.75 442 TYR A CA 1
ATOM 3595 C C . TYR A 1 442 ? 17.962 14.244 -16.218 1.00 93.75 442 TYR A C 1
ATOM 3597 O O . TYR A 1 442 ? 16.807 14.152 -16.638 1.00 93.75 442 TYR A O 1
ATOM 3605 N N . PRO A 1 443 ? 18.282 15.114 -15.237 1.00 92.62 443 PRO A N 1
ATOM 3606 C CA . PRO A 1 443 ? 17.275 15.929 -14.555 1.00 92.62 443 PRO A CA 1
ATOM 3607 C C . PRO A 1 443 ? 16.495 16.878 -15.468 1.00 92.62 443 PRO A C 1
ATOM 3609 O O . PRO A 1 443 ? 17.068 17.566 -16.315 1.00 92.62 443 PRO A O 1
ATOM 3612 N N . ASN A 1 444 ? 15.186 16.985 -15.225 1.00 93.81 444 ASN A N 1
ATOM 3613 C CA . ASN A 1 444 ? 14.345 18.018 -15.818 1.00 93.81 444 ASN A CA 1
ATOM 3614 C C . ASN A 1 444 ? 14.423 19.306 -14.983 1.00 93.81 444 ASN A C 1
ATOM 3616 O O . ASN A 1 444 ? 13.692 19.482 -14.013 1.00 93.81 444 ASN A O 1
ATOM 3620 N N . PHE A 1 445 ? 15.284 20.254 -15.360 1.00 94.75 445 PHE A N 1
ATOM 3621 C CA . PHE A 1 445 ? 15.448 21.489 -14.579 1.00 94.75 445 PHE A CA 1
ATOM 3622 C C . PHE A 1 445 ? 14.221 22.412 -14.565 1.00 94.75 445 PHE A C 1
ATOM 3624 O O . PHE A 1 445 ? 14.152 23.293 -13.709 1.00 94.75 445 PHE A O 1
ATOM 3631 N N . LYS A 1 446 ? 13.248 22.218 -15.465 1.00 94.00 446 LYS A N 1
ATOM 3632 C CA . LYS A 1 446 ? 11.974 22.961 -15.442 1.00 94.00 446 LYS A CA 1
ATOM 3633 C C . LYS A 1 446 ? 11.112 22.560 -14.241 1.00 94.00 446 LYS A C 1
ATOM 3635 O O . LYS A 1 446 ? 10.257 23.323 -13.813 1.00 94.00 446 LYS A O 1
ATOM 3640 N N . GLU A 1 447 ? 11.372 21.389 -13.664 1.00 93.81 447 GLU A N 1
ATOM 3641 C CA . GLU A 1 447 ? 10.687 20.886 -12.475 1.00 93.81 447 GLU A CA 1
ATOM 3642 C C . GLU A 1 447 ? 11.002 21.705 -11.217 1.00 93.81 447 GLU A C 1
ATOM 3644 O O . GLU A 1 447 ? 10.188 21.728 -10.303 1.00 93.81 447 GLU A O 1
ATOM 3649 N N . ILE A 1 448 ? 12.134 22.429 -11.171 1.00 95.19 448 ILE A N 1
ATOM 3650 C CA . ILE A 1 448 ? 12.558 23.226 -10.002 1.00 95.19 448 ILE A CA 1
ATOM 3651 C C . ILE A 1 448 ? 11.441 24.172 -9.531 1.00 95.19 448 ILE A C 1
ATOM 3653 O O . ILE A 1 448 ? 11.224 24.311 -8.329 1.00 95.19 448 ILE A O 1
ATOM 3657 N N . GLU A 1 449 ? 10.702 24.783 -10.460 1.00 96.00 449 GLU A N 1
ATOM 3658 C CA . GLU A 1 449 ? 9.619 25.727 -10.150 1.00 96.00 449 GLU A CA 1
ATOM 3659 C C . GLU A 1 449 ? 8.398 25.058 -9.495 1.00 96.00 449 GLU A C 1
ATOM 3661 O O . GLU A 1 449 ? 7.642 25.725 -8.793 1.00 96.00 449 GLU A O 1
ATOM 3666 N N . LYS A 1 450 ? 8.223 23.738 -9.662 1.00 96.00 450 LYS A N 1
ATOM 3667 C CA . LYS A 1 450 ? 7.132 22.970 -9.037 1.00 96.00 450 LYS A CA 1
ATOM 3668 C C . LYS A 1 450 ? 7.353 22.723 -7.543 1.00 96.00 450 LYS A C 1
ATOM 3670 O O . LYS A 1 450 ? 6.396 22.425 -6.829 1.00 96.00 450 LYS A O 1
ATOM 3675 N N . TYR A 1 451 ? 8.588 22.866 -7.055 1.00 94.88 451 TYR A N 1
ATOM 3676 C CA . TYR A 1 451 ? 8.953 22.743 -5.638 1.00 94.88 451 TYR A CA 1
ATOM 3677 C C . TYR A 1 451 ? 8.623 24.027 -4.855 1.00 94.88 451 TYR A C 1
ATOM 3679 O O . TYR A 1 451 ? 9.452 24.632 -4.166 1.00 94.88 451 TYR A O 1
ATOM 3687 N N . ASP A 1 452 ? 7.369 24.456 -4.978 1.00 95.25 452 ASP A N 1
ATOM 3688 C CA . ASP A 1 452 ? 6.806 25.657 -4.359 1.00 95.25 452 ASP A CA 1
ATOM 3689 C C . ASP A 1 452 ? 6.406 25.452 -2.886 1.00 95.25 452 ASP A C 1
ATOM 3691 O O . ASP A 1 452 ? 6.216 26.429 -2.165 1.00 95.25 452 ASP A O 1
ATOM 3695 N N . GLY A 1 453 ? 6.362 24.204 -2.409 1.00 93.81 453 GLY A N 1
ATOM 3696 C CA . GLY A 1 453 ? 6.011 23.841 -1.032 1.00 93.81 453 GLY A CA 1
ATOM 3697 C C . GLY A 1 453 ? 7.198 23.688 -0.072 1.00 93.81 453 GLY A C 1
ATOM 3698 O O . GLY A 1 453 ? 8.187 24.414 -0.167 1.00 93.81 453 GLY A O 1
ATOM 3699 N N . VAL A 1 454 ? 7.090 22.760 0.882 1.00 92.75 454 VAL A N 1
ATOM 3700 C CA . VAL A 1 454 ? 8.042 22.600 2.000 1.00 92.75 454 VAL A CA 1
ATOM 3701 C C . VAL A 1 454 ? 9.416 22.107 1.543 1.00 92.75 454 VAL A C 1
ATOM 3703 O O . VAL A 1 454 ? 10.433 22.602 2.035 1.00 92.75 454 VAL A O 1
ATOM 3706 N N . LEU A 1 455 ? 9.461 21.144 0.617 1.00 93.38 455 LEU A N 1
ATOM 3707 C CA . LEU A 1 455 ? 10.708 20.580 0.106 1.00 93.38 455 LEU A CA 1
ATOM 3708 C C . LEU A 1 455 ? 11.164 21.305 -1.165 1.00 93.38 455 LEU A C 1
ATOM 3710 O O . LEU A 1 455 ? 10.373 21.564 -2.068 1.00 93.38 455 LEU A O 1
ATOM 3714 N N . LYS A 1 456 ? 12.465 21.604 -1.245 1.00 93.62 456 LYS A N 1
ATOM 3715 C CA . LYS A 1 456 ? 13.116 22.319 -2.351 1.00 93.62 456 LYS A CA 1
ATOM 3716 C C . LYS A 1 456 ? 14.090 21.415 -3.105 1.00 93.62 456 LYS A C 1
ATOM 3718 O O . LYS A 1 456 ? 14.924 20.747 -2.489 1.00 93.62 456 LYS A O 1
ATOM 3723 N N . ALA A 1 457 ? 14.075 21.472 -4.436 1.00 93.88 457 ALA A N 1
ATOM 3724 C CA . ALA A 1 457 ? 14.997 20.734 -5.307 1.00 93.88 457 ALA A CA 1
ATOM 3725 C C . ALA A 1 457 ? 16.387 21.394 -5.421 1.00 93.88 457 ALA A C 1
ATOM 3727 O O . ALA A 1 457 ? 16.886 21.684 -6.510 1.00 93.88 457 ALA A O 1
ATOM 3728 N N . LYS A 1 458 ? 17.051 21.631 -4.281 1.00 91.94 458 LYS A N 1
ATOM 3729 C CA . LYS A 1 458 ? 18.406 22.219 -4.229 1.00 91.94 458 LYS A CA 1
ATOM 3730 C C . LYS A 1 458 ? 19.453 21.376 -4.954 1.00 91.94 458 LYS A C 1
ATOM 3732 O O . LYS A 1 458 ? 20.405 21.904 -5.517 1.00 91.94 458 LYS A O 1
ATOM 3737 N N . ASN A 1 459 ? 19.257 20.064 -4.983 1.00 90.75 459 ASN A N 1
ATOM 3738 C CA . ASN A 1 459 ? 20.033 19.155 -5.816 1.00 90.75 459 ASN A CA 1
ATOM 3739 C C . ASN A 1 459 ? 19.931 19.514 -7.309 1.00 90.75 459 ASN A C 1
ATOM 3741 O O . ASN A 1 459 ? 20.955 19.561 -7.980 1.00 90.75 459 ASN A O 1
ATOM 3745 N N . PHE A 1 460 ? 18.747 19.833 -7.831 1.00 93.88 460 PHE A N 1
ATOM 3746 C CA . PHE A 1 460 ? 18.590 20.191 -9.244 1.00 93.88 460 PHE A CA 1
ATOM 3747 C C . PHE A 1 460 ? 19.228 21.550 -9.553 1.00 93.88 460 PHE A C 1
ATOM 3749 O O . PHE A 1 460 ? 19.847 21.698 -10.605 1.00 93.88 460 PHE A O 1
ATOM 3756 N N . GLU A 1 461 ? 19.144 22.516 -8.631 1.00 93.75 461 GLU A N 1
ATOM 3757 C CA . GLU A 1 461 ? 19.835 23.810 -8.753 1.00 93.75 461 GLU A CA 1
ATOM 3758 C C . GLU A 1 461 ? 21.352 23.617 -8.926 1.00 93.75 461 GLU A C 1
ATOM 3760 O O . GLU A 1 461 ? 21.919 24.105 -9.903 1.00 93.75 461 GLU A O 1
ATOM 3765 N N . LEU A 1 462 ? 21.983 22.821 -8.053 1.00 92.62 462 LEU A N 1
ATOM 3766 C CA . LEU A 1 462 ? 23.421 22.523 -8.113 1.00 92.62 462 LEU A CA 1
ATOM 3767 C C . LEU A 1 462 ? 23.826 21.822 -9.417 1.00 92.62 462 LEU A C 1
ATOM 3769 O O . LEU A 1 462 ? 24.859 22.138 -10.008 1.00 92.62 462 LEU A O 1
ATOM 3773 N N . PHE A 1 463 ? 23.018 20.870 -9.889 1.00 92.12 463 PHE A N 1
ATOM 3774 C CA . PHE A 1 463 ? 23.296 20.172 -11.146 1.00 92.12 463 PHE A CA 1
ATOM 3775 C C . PHE A 1 463 ? 23.152 21.100 -12.356 1.00 92.12 463 PHE A C 1
ATOM 3777 O O . PHE A 1 463 ? 23.978 21.038 -13.268 1.00 92.12 463 PHE A O 1
ATOM 3784 N N . ARG A 1 464 ? 22.165 22.003 -12.347 1.00 95.31 464 ARG A N 1
ATOM 3785 C CA . ARG A 1 464 ? 22.001 23.029 -13.383 1.00 95.31 464 ARG A CA 1
ATOM 3786 C C . ARG A 1 464 ? 23.188 23.989 -13.406 1.00 95.31 464 ARG A C 1
ATOM 3788 O O . ARG A 1 464 ? 23.705 24.295 -14.478 1.00 95.31 464 ARG A O 1
ATOM 3795 N N . GLU A 1 465 ? 23.638 24.445 -12.240 1.00 96.06 465 GLU A N 1
ATOM 3796 C CA . GLU A 1 465 ? 24.817 25.308 -12.106 1.00 96.06 465 GLU A CA 1
ATOM 3797 C C . GLU A 1 465 ? 26.085 24.618 -12.611 1.00 96.06 465 GLU A C 1
ATOM 3799 O O . GLU A 1 465 ? 26.817 25.200 -13.410 1.00 96.06 465 GLU A O 1
ATOM 3804 N N . SER A 1 466 ? 26.305 23.356 -12.227 1.00 95.12 466 SER A N 1
ATOM 3805 C CA . SER A 1 466 ? 27.422 22.550 -12.728 1.00 95.12 466 SER A CA 1
ATOM 3806 C C . SER A 1 466 ? 27.373 22.403 -14.250 1.00 95.12 466 SER A C 1
ATOM 3808 O O . SER A 1 466 ? 28.378 22.614 -14.929 1.00 95.12 466 SER A O 1
ATOM 3810 N N . LEU A 1 467 ? 26.199 22.117 -14.820 1.00 96.06 467 LEU A N 1
ATOM 3811 C CA . LEU A 1 467 ? 26.042 21.991 -16.267 1.00 96.06 467 LEU A CA 1
ATOM 3812 C C . LEU A 1 467 ? 26.352 23.303 -17.005 1.00 96.06 467 LEU A C 1
ATOM 3814 O O . LEU A 1 467 ? 27.015 23.300 -18.046 1.00 96.06 467 LEU A O 1
ATOM 3818 N N . ASN A 1 468 ? 25.902 24.428 -16.447 1.00 97.62 468 ASN A N 1
ATOM 3819 C CA . ASN A 1 468 ? 26.187 25.762 -16.966 1.00 97.62 468 ASN A CA 1
ATOM 3820 C C . ASN A 1 468 ? 27.678 26.106 -16.869 1.00 97.62 468 ASN A C 1
ATOM 3822 O O . ASN A 1 468 ? 28.235 26.639 -17.827 1.00 97.62 468 ASN A O 1
ATOM 3826 N N . ALA A 1 469 ? 28.339 25.757 -15.761 1.00 97.94 469 ALA A N 1
ATOM 3827 C CA . ALA A 1 469 ? 29.776 25.963 -15.577 1.00 97.94 469 ALA A CA 1
ATOM 3828 C C . ALA A 1 469 ? 30.610 25.205 -16.626 1.00 97.94 469 ALA A C 1
ATOM 3830 O O . ALA A 1 469 ? 31.645 25.700 -17.070 1.00 97.94 469 ALA A O 1
ATOM 3831 N N . HIS A 1 470 ? 30.118 24.054 -17.091 1.00 97.69 470 HIS A N 1
ATOM 3832 C CA . HIS A 1 470 ? 30.709 23.288 -18.191 1.00 97.69 470 HIS A CA 1
ATOM 3833 C C . HIS A 1 470 ? 30.200 23.707 -19.584 1.00 97.69 470 HIS A C 1
ATOM 3835 O O . HIS A 1 470 ? 30.431 22.996 -20.557 1.00 97.69 470 HIS A O 1
ATOM 3841 N N . GLN A 1 471 ? 29.511 24.850 -19.704 1.00 98.06 471 GLN A N 1
ATOM 3842 C CA . GLN A 1 471 ? 29.006 25.423 -20.964 1.00 98.06 471 GLN A CA 1
ATOM 3843 C C . GLN A 1 471 ? 28.000 24.531 -21.720 1.00 98.06 471 GLN A C 1
ATOM 3845 O O . GLN A 1 471 ? 27.723 24.746 -22.899 1.00 98.06 471 GLN A O 1
ATOM 3850 N N . MET A 1 472 ? 27.391 23.561 -21.034 1.00 98.00 472 MET A N 1
ATOM 3851 C CA . MET A 1 472 ? 26.455 22.589 -21.612 1.00 98.00 472 MET A CA 1
ATOM 3852 C C . MET A 1 472 ? 24.993 22.843 -21.216 1.00 98.00 472 MET A C 1
ATOM 3854 O O . MET A 1 472 ? 24.122 22.045 -21.545 1.00 98.00 472 MET A O 1
ATOM 3858 N N . GLY A 1 473 ? 24.690 23.956 -20.539 1.00 96.50 473 GLY A N 1
ATOM 3859 C CA . GLY A 1 473 ? 23.333 24.280 -20.070 1.00 96.50 473 GLY A CA 1
ATOM 3860 C C . GLY A 1 473 ? 22.254 24.219 -21.153 1.00 96.50 473 GLY A C 1
ATOM 3861 O O . GLY A 1 473 ? 21.164 23.698 -20.933 1.00 96.50 473 GLY A O 1
ATOM 3862 N N . HIS A 1 474 ? 22.593 24.679 -22.359 1.00 96.75 474 HIS A N 1
ATOM 3863 C CA . HIS A 1 474 ? 21.717 24.665 -23.532 1.00 96.75 474 HIS A CA 1
ATOM 3864 C C . HIS A 1 474 ? 21.377 23.250 -24.047 1.00 96.75 474 HIS A C 1
ATOM 3866 O O . HIS A 1 474 ? 20.467 23.106 -24.857 1.00 96.75 474 HIS A O 1
ATOM 3872 N N . LEU A 1 475 ? 22.085 22.211 -23.585 1.00 97.56 475 LEU A N 1
ATOM 3873 C CA . LEU A 1 475 ? 21.852 20.807 -23.943 1.00 97.56 475 LEU A CA 1
ATOM 3874 C C . LEU A 1 475 ? 20.977 20.060 -22.929 1.00 97.56 475 LEU A C 1
ATOM 3876 O O . LEU A 1 475 ? 20.680 18.892 -23.163 1.00 97.56 475 LEU A O 1
ATOM 3880 N N . ALA A 1 476 ? 20.552 20.690 -21.828 1.00 96.06 476 ALA A N 1
ATOM 3881 C CA . ALA A 1 476 ? 19.812 20.015 -20.758 1.00 96.06 476 ALA A CA 1
ATOM 3882 C C . ALA A 1 476 ? 18.563 19.268 -21.264 1.00 96.06 476 ALA A C 1
ATOM 3884 O O . ALA A 1 476 ? 18.392 18.086 -20.971 1.00 96.06 476 ALA A O 1
ATOM 3885 N N . ASP A 1 477 ? 17.739 19.927 -22.087 1.00 96.31 477 ASP A N 1
ATOM 3886 C CA . ASP A 1 477 ? 16.537 19.323 -22.677 1.00 96.31 477 ASP A CA 1
ATOM 3887 C C . ASP A 1 477 ? 16.888 18.144 -23.608 1.00 96.31 477 ASP A C 1
ATOM 3889 O O . ASP A 1 477 ? 16.213 17.114 -23.603 1.00 96.31 477 ASP A O 1
ATOM 3893 N N . SER A 1 478 ? 17.981 18.258 -24.370 1.00 97.56 478 SER A N 1
ATOM 3894 C CA . SER A 1 478 ? 18.477 17.182 -25.237 1.00 97.56 478 SER A CA 1
ATOM 3895 C C . SER A 1 478 ? 18.985 15.987 -24.430 1.00 97.56 478 SER A C 1
ATOM 3897 O O . SER A 1 478 ? 18.726 14.843 -24.804 1.00 97.56 478 SER A O 1
ATOM 3899 N N . PHE A 1 479 ? 19.679 16.226 -23.313 1.00 97.00 479 PHE A N 1
ATOM 3900 C CA . PHE A 1 479 ? 20.132 15.166 -22.415 1.00 97.00 479 PHE A CA 1
ATOM 3901 C C . PHE A 1 479 ? 18.961 14.457 -21.744 1.00 97.00 479 PHE A C 1
ATOM 3903 O O . PHE A 1 479 ? 18.951 13.225 -21.732 1.00 97.00 479 PHE A O 1
ATOM 3910 N N . LEU A 1 480 ? 17.953 15.195 -21.266 1.00 96.19 480 LEU A N 1
ATOM 3911 C CA . LEU A 1 480 ? 16.707 14.628 -20.741 1.00 96.19 480 LEU A CA 1
ATOM 3912 C C . LEU A 1 480 ? 16.033 13.733 -21.786 1.00 96.19 480 LEU A C 1
ATOM 3914 O O . LEU A 1 480 ? 15.750 12.574 -21.503 1.00 96.19 480 LEU A O 1
ATOM 3918 N N . LEU A 1 481 ? 15.831 14.229 -23.010 1.00 97.81 481 LEU A N 1
ATOM 3919 C CA . LEU A 1 481 ? 15.149 13.466 -24.056 1.00 97.81 481 LEU A CA 1
ATOM 3920 C C . LEU A 1 481 ? 15.933 12.210 -24.465 1.00 97.81 481 LEU A C 1
ATOM 3922 O O . LEU A 1 481 ? 15.352 11.129 -24.570 1.00 97.81 481 LEU A O 1
ATOM 3926 N N . ALA A 1 482 ? 17.245 12.333 -24.690 1.00 97.81 482 ALA A N 1
ATOM 3927 C CA . ALA A 1 482 ? 18.082 11.216 -25.123 1.00 97.81 482 ALA A CA 1
ATOM 3928 C C . ALA A 1 482 ? 18.180 10.127 -24.045 1.00 97.81 482 ALA A C 1
ATOM 3930 O O . ALA A 1 482 ? 17.939 8.951 -24.327 1.00 97.81 482 ALA A O 1
ATOM 3931 N N . SER A 1 483 ? 18.477 10.518 -22.801 1.00 97.25 483 SER A N 1
ATOM 3932 C CA . SER A 1 483 ? 18.540 9.571 -21.683 1.00 97.25 483 SER A CA 1
ATOM 3933 C C . SER A 1 483 ? 17.162 9.007 -21.325 1.00 97.25 483 SER A C 1
ATOM 3935 O O . SER A 1 483 ? 17.067 7.827 -21.013 1.00 97.25 483 SER A O 1
ATOM 3937 N N . GLY A 1 484 ? 16.083 9.783 -21.462 1.00 97.31 484 GLY A N 1
ATOM 3938 C CA . GLY A 1 484 ? 14.716 9.336 -21.184 1.00 97.31 484 GLY A CA 1
ATOM 3939 C C . GLY A 1 484 ? 14.203 8.329 -22.212 1.00 97.31 484 GLY A C 1
ATOM 3940 O O . GLY A 1 484 ? 13.583 7.326 -21.858 1.00 97.31 484 GLY A O 1
ATOM 3941 N N . LYS A 1 485 ? 14.530 8.513 -23.498 1.00 97.62 485 LYS A N 1
ATOM 3942 C CA . LYS A 1 485 ? 14.243 7.497 -24.524 1.00 97.62 485 LYS A CA 1
ATOM 3943 C C . LYS A 1 485 ? 15.025 6.206 -24.278 1.00 97.62 485 LYS A C 1
ATOM 3945 O O . LYS A 1 485 ? 14.459 5.131 -24.466 1.00 97.62 485 LYS A O 1
ATOM 3950 N N . LEU A 1 486 ? 16.278 6.290 -23.826 1.00 96.44 486 LEU A N 1
ATOM 3951 C CA . LEU A 1 486 ? 17.039 5.108 -23.412 1.00 96.44 486 LEU A CA 1
ATOM 3952 C C . LEU A 1 486 ? 16.399 4.431 -22.190 1.00 96.44 486 LEU A C 1
ATOM 3954 O O . LEU A 1 486 ? 16.169 3.227 -22.219 1.00 96.44 486 LEU A O 1
ATOM 3958 N N . GLN A 1 487 ? 16.033 5.203 -21.166 1.00 96.50 487 GLN A N 1
ATOM 3959 C CA . GLN A 1 487 ? 15.350 4.718 -19.966 1.00 96.50 487 GLN A CA 1
ATOM 3960 C C . GLN A 1 487 ? 14.076 3.933 -20.315 1.00 96.50 487 GLN A C 1
ATOM 3962 O O . GLN A 1 487 ? 13.885 2.813 -19.844 1.00 96.50 487 GLN A O 1
ATOM 3967 N N . ALA A 1 488 ? 13.237 4.477 -21.200 1.00 97.38 488 ALA A N 1
ATOM 3968 C CA . ALA A 1 488 ? 12.027 3.811 -21.673 1.00 97.38 488 ALA A CA 1
ATOM 3969 C C . ALA A 1 488 ? 12.317 2.473 -22.380 1.00 97.38 488 ALA A C 1
ATOM 3971 O O . ALA A 1 488 ? 11.577 1.505 -22.202 1.00 97.38 488 ALA A O 1
ATOM 3972 N N . LEU A 1 489 ? 13.398 2.392 -23.167 1.00 96.06 489 LEU A N 1
ATOM 3973 C CA . LEU A 1 489 ? 13.824 1.140 -23.801 1.00 96.06 489 LEU A CA 1
ATOM 3974 C C . LEU A 1 489 ? 14.293 0.105 -22.773 1.00 96.06 489 LEU A C 1
ATOM 3976 O O . LEU A 1 489 ? 14.008 -1.080 -22.948 1.00 96.06 489 LEU A O 1
ATOM 3980 N N . CYS A 1 490 ? 14.976 0.537 -21.714 1.00 95.94 490 CYS A N 1
ATOM 3981 C CA . CYS A 1 490 ? 15.417 -0.352 -20.647 1.00 95.94 490 CYS A CA 1
ATOM 3982 C C . CYS A 1 490 ? 14.234 -0.872 -19.812 1.00 95.94 490 CYS A C 1
ATOM 3984 O O . CYS A 1 490 ? 14.140 -2.077 -19.594 1.00 95.94 490 CYS A O 1
ATOM 3986 N N . TYR A 1 491 ? 13.269 -0.015 -19.452 1.00 97.31 491 TYR A N 1
ATOM 3987 C CA . TYR A 1 491 ? 12.027 -0.458 -18.800 1.00 97.31 491 TYR A CA 1
ATOM 3988 C C . TYR A 1 491 ? 11.236 -1.440 -19.660 1.00 97.31 491 TYR A C 1
ATOM 3990 O O . TYR A 1 491 ? 10.778 -2.466 -19.161 1.00 97.31 491 TYR A O 1
ATOM 3998 N N . LYS A 1 492 ? 11.116 -1.166 -20.965 1.00 97.25 492 LYS A N 1
ATOM 3999 C CA . LYS A 1 492 ? 10.514 -2.106 -21.915 1.00 97.25 492 LYS A CA 1
ATOM 4000 C C . LYS A 1 492 ? 11.218 -3.462 -21.875 1.00 97.25 492 LYS A C 1
ATOM 4002 O O . LYS A 1 492 ? 10.540 -4.482 -21.842 1.00 97.25 492 LYS A O 1
ATOM 4007 N N . ALA A 1 493 ? 12.550 -3.485 -21.856 1.00 96.75 493 ALA A N 1
ATOM 4008 C CA . ALA A 1 493 ? 13.315 -4.726 -21.798 1.00 96.75 493 ALA A CA 1
ATOM 4009 C C . ALA A 1 493 ? 13.064 -5.512 -20.495 1.00 96.75 493 ALA A C 1
ATOM 4011 O O . ALA A 1 493 ? 12.830 -6.719 -20.566 1.00 96.75 493 ALA A O 1
ATOM 4012 N N . ASP A 1 494 ? 13.065 -4.840 -19.338 1.00 96.31 494 ASP A N 1
ATOM 4013 C CA . ASP A 1 494 ? 12.783 -5.451 -18.028 1.00 96.31 494 ASP A CA 1
ATOM 4014 C C . ASP A 1 494 ? 11.371 -6.054 -17.982 1.00 96.31 494 ASP A C 1
ATOM 4016 O O . ASP A 1 494 ? 11.195 -7.233 -17.663 1.00 96.31 494 ASP A O 1
ATOM 4020 N N . ILE A 1 495 ? 10.365 -5.260 -18.357 1.00 98.19 495 ILE A N 1
ATOM 4021 C CA . ILE A 1 495 ? 8.953 -5.652 -18.291 1.00 98.19 495 ILE A CA 1
ATOM 4022 C C . ILE A 1 495 ? 8.648 -6.771 -19.288 1.00 98.19 495 ILE A C 1
ATOM 4024 O O . ILE A 1 495 ? 8.007 -7.757 -18.931 1.00 98.19 495 ILE A O 1
ATOM 4028 N N . GLU A 1 496 ? 9.133 -6.677 -20.529 1.00 98.19 496 GLU A N 1
ATOM 4029 C CA . GLU A 1 496 ? 8.916 -7.734 -21.520 1.00 98.19 496 GLU A CA 1
ATOM 4030 C C . GLU A 1 496 ? 9.641 -9.029 -21.141 1.00 98.19 496 GLU A C 1
ATOM 4032 O O . GLU A 1 496 ? 9.145 -10.102 -21.469 1.00 98.19 496 GLU A O 1
ATOM 4037 N N . ALA A 1 497 ? 10.797 -8.972 -20.467 1.00 97.69 497 ALA A N 1
ATOM 4038 C CA . ALA A 1 497 ? 11.461 -10.165 -19.933 1.00 97.69 497 ALA A CA 1
ATOM 4039 C C . ALA A 1 497 ? 10.655 -10.800 -18.791 1.00 97.69 497 ALA A C 1
ATOM 4041 O O . ALA A 1 497 ? 10.457 -12.015 -18.785 1.00 97.69 497 ALA A O 1
ATOM 4042 N N . ALA A 1 498 ? 10.107 -9.985 -17.885 1.00 98.00 498 ALA A N 1
ATOM 4043 C CA . ALA A 1 498 ? 9.216 -10.456 -16.829 1.00 98.00 498 ALA A CA 1
ATOM 4044 C C . ALA A 1 498 ? 7.957 -11.129 -17.408 1.00 98.00 498 ALA A C 1
ATOM 4046 O O . ALA A 1 498 ? 7.636 -12.256 -17.041 1.00 98.00 498 ALA A O 1
ATOM 4047 N N . LEU A 1 499 ? 7.296 -10.498 -18.384 1.00 98.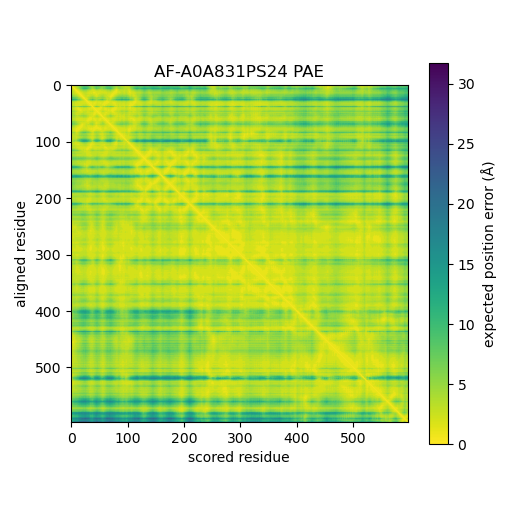25 499 LEU A N 1
ATOM 4048 C CA . LEU A 1 499 ? 6.112 -11.050 -19.056 1.00 98.25 499 LEU A CA 1
ATOM 4049 C C . LEU A 1 499 ? 6.407 -12.325 -19.864 1.00 98.25 499 LEU A C 1
ATOM 4051 O O . LEU A 1 499 ? 5.529 -13.172 -20.015 1.00 98.25 499 LEU A O 1
ATOM 4055 N N . ARG A 1 500 ? 7.634 -12.471 -20.379 1.00 97.81 500 ARG A N 1
ATOM 4056 C CA . ARG A 1 500 ? 8.096 -13.678 -21.083 1.00 97.81 500 ARG A CA 1
ATOM 4057 C C . ARG A 1 500 ? 8.453 -14.829 -20.150 1.00 97.81 500 ARG A C 1
ATOM 4059 O O . ARG A 1 500 ? 8.514 -15.957 -20.629 1.00 97.81 500 ARG A O 1
ATOM 4066 N N . THR A 1 501 ? 8.690 -14.559 -18.867 1.00 97.75 501 THR A N 1
ATOM 4067 C CA . THR A 1 501 ? 9.142 -15.563 -17.898 1.00 97.75 501 THR A CA 1
ATOM 4068 C C . THR A 1 501 ? 7.977 -16.477 -17.505 1.00 97.75 501 THR A C 1
ATOM 4070 O O . THR A 1 501 ? 7.036 -16.028 -16.838 1.00 97.75 501 THR A O 1
ATOM 4073 N N . PRO A 1 502 ? 8.004 -17.769 -17.878 1.00 94.69 502 PRO A N 1
ATOM 4074 C CA . PRO A 1 502 ? 6.999 -18.725 -17.438 1.00 94.69 502 PRO A CA 1
ATOM 4075 C C . PRO A 1 502 ? 6.979 -18.820 -15.912 1.00 94.69 502 PRO A C 1
ATOM 4077 O O . PRO A 1 502 ? 8.020 -18.891 -15.269 1.00 94.69 502 PRO A O 1
ATOM 4080 N N . GLY A 1 503 ? 5.781 -18.816 -15.335 1.00 93.06 503 GLY A N 1
ATOM 4081 C CA . GLY A 1 503 ? 5.593 -18.986 -13.897 1.00 93.06 503 GLY A CA 1
ATOM 4082 C C . GLY A 1 503 ? 5.895 -17.759 -13.031 1.00 93.06 503 GLY A C 1
ATOM 4083 O O . GLY A 1 503 ? 5.515 -17.784 -11.870 1.00 93.06 503 GLY A O 1
ATOM 4084 N N . LEU A 1 504 ? 6.472 -16.674 -13.561 1.00 98.00 504 LEU A N 1
ATOM 4085 C CA . LEU A 1 504 ? 6.628 -15.429 -12.800 1.00 98.00 504 LEU A CA 1
ATOM 4086 C C . LEU A 1 504 ? 5.250 -14.809 -12.502 1.00 98.00 504 LEU A C 1
ATOM 4088 O O . LEU A 1 504 ? 4.389 -14.738 -13.390 1.00 98.00 504 LEU A O 1
ATOM 4092 N N . ALA A 1 505 ? 5.047 -14.361 -11.261 1.00 98.31 505 ALA A N 1
ATOM 4093 C CA . ALA A 1 505 ? 3.769 -13.844 -10.770 1.00 98.31 505 ALA A CA 1
ATOM 4094 C C . ALA A 1 505 ? 3.638 -12.320 -10.905 1.00 98.31 505 ALA A C 1
ATOM 4096 O O . ALA A 1 505 ? 2.530 -11.783 -10.862 1.00 98.31 505 ALA A O 1
ATOM 4097 N N . GLY A 1 506 ? 4.748 -11.610 -11.100 1.00 98.38 506 GLY A N 1
ATOM 4098 C CA . GLY A 1 506 ? 4.733 -10.182 -11.384 1.00 98.38 506 GLY A CA 1
ATOM 4099 C C . GLY A 1 506 ? 6.065 -9.496 -11.134 1.00 98.38 506 GLY A C 1
ATOM 4100 O O . GLY A 1 506 ? 7.081 -10.138 -10.873 1.00 98.38 506 GLY A O 1
ATOM 4101 N N . PHE A 1 507 ? 6.040 -8.170 -11.186 1.00 98.56 507 PHE A N 1
ATOM 4102 C CA . PHE A 1 507 ? 7.167 -7.314 -10.840 1.00 98.56 507 PHE A CA 1
ATOM 4103 C C . PHE A 1 507 ? 6.719 -6.087 -10.050 1.00 98.56 507 PHE A C 1
ATOM 4105 O O . PHE A 1 507 ? 5.556 -5.685 -10.088 1.00 98.56 507 PHE A O 1
ATOM 4112 N N . GLN A 1 508 ? 7.684 -5.456 -9.394 1.00 98.38 508 GLN A N 1
ATOM 4113 C CA . GLN A 1 508 ? 7.590 -4.133 -8.796 1.00 98.38 508 GLN A CA 1
ATOM 4114 C C . GLN A 1 508 ? 8.723 -3.285 -9.373 1.00 98.38 508 GLN A C 1
ATOM 4116 O O . GLN A 1 508 ? 9.893 -3.616 -9.190 1.00 98.38 508 GLN A O 1
ATOM 4121 N N . LEU A 1 509 ? 8.394 -2.223 -10.106 1.00 97.06 509 LEU A N 1
ATOM 4122 C CA . LEU A 1 509 ? 9.381 -1.226 -10.525 1.00 97.06 509 LEU A CA 1
ATOM 4123 C C . LEU A 1 509 ? 9.918 -0.514 -9.290 1.00 97.06 509 LEU A C 1
ATOM 4125 O O . LEU A 1 509 ? 9.113 -0.227 -8.410 1.00 97.06 509 LEU A O 1
ATOM 4129 N N . LEU A 1 510 ? 11.216 -0.182 -9.245 1.00 90.38 510 LEU A N 1
ATOM 4130 C CA . LEU A 1 510 ? 11.734 0.676 -8.169 1.00 90.38 510 LEU A CA 1
ATOM 4131 C C . LEU A 1 510 ? 11.032 2.029 -8.179 1.00 90.38 510 LEU A C 1
ATOM 4133 O O . LEU A 1 510 ? 10.792 2.567 -7.107 1.00 90.38 510 LEU A O 1
ATOM 4137 N N . ASP A 1 511 ? 10.650 2.517 -9.362 1.00 92.38 511 ASP A N 1
ATOM 4138 C CA . ASP A 1 511 ? 9.423 3.290 -9.451 1.00 92.38 511 ASP A CA 1
ATOM 4139 C C . ASP A 1 511 ? 8.961 3.568 -10.897 1.00 92.38 511 ASP A C 1
ATOM 4141 O O . ASP A 1 511 ? 9.746 3.551 -11.845 1.00 92.38 511 ASP A O 1
ATOM 4145 N N . LEU A 1 512 ? 7.679 3.896 -11.047 1.00 96.19 512 LEU A N 1
ATOM 4146 C CA . LEU A 1 512 ? 7.086 4.580 -12.190 1.00 96.19 512 LEU A CA 1
ATOM 4147 C C . LEU A 1 512 ? 7.319 6.101 -12.110 1.00 96.19 512 LEU A C 1
ATOM 4149 O O . LEU A 1 512 ? 7.459 6.743 -13.155 1.00 96.19 512 LEU A O 1
ATOM 4153 N N . HIS A 1 513 ? 7.383 6.672 -10.902 1.00 94.81 513 HIS A N 1
ATOM 4154 C CA . HIS A 1 513 ? 7.604 8.103 -10.654 1.00 94.81 513 HIS A CA 1
ATOM 4155 C C . HIS A 1 513 ? 8.919 8.370 -9.914 1.00 94.81 513 HIS A C 1
ATOM 4157 O O . HIS A 1 513 ? 9.403 7.537 -9.170 1.00 94.81 513 HIS A O 1
ATOM 4163 N N . ASP A 1 514 ? 9.570 9.504 -10.148 1.00 93.75 514 ASP A N 1
ATOM 4164 C CA . ASP A 1 514 ? 10.911 9.726 -9.605 1.00 93.75 514 ASP A CA 1
ATOM 4165 C C . ASP A 1 514 ? 10.963 9.620 -8.075 1.00 93.75 514 ASP A C 1
ATOM 4167 O O . ASP A 1 514 ? 10.291 10.365 -7.368 1.00 93.75 514 ASP A O 1
ATOM 4171 N N . PHE A 1 515 ? 11.850 8.749 -7.584 1.00 90.50 515 PHE A N 1
ATOM 4172 C CA . PHE A 1 515 ? 12.164 8.570 -6.170 1.00 90.50 515 PHE A CA 1
ATOM 4173 C C . PHE A 1 515 ? 13.311 9.510 -5.741 1.00 90.50 515 PHE A C 1
ATOM 4175 O O . PHE A 1 515 ? 14.487 9.227 -6.008 1.00 90.50 515 PHE A O 1
ATOM 4182 N N . PRO A 1 516 ? 13.033 10.625 -5.031 1.00 85.81 516 PRO A N 1
ATOM 4183 C CA . PRO A 1 516 ? 14.054 11.623 -4.706 1.00 85.81 516 PRO A CA 1
ATOM 4184 C C . PRO A 1 516 ? 15.080 11.140 -3.670 1.00 85.81 516 PRO A C 1
ATOM 4186 O O . PRO A 1 516 ? 16.127 11.771 -3.495 1.00 85.81 516 PRO A O 1
ATOM 4189 N N . GLY A 1 517 ? 14.821 10.004 -3.011 1.00 82.31 517 GLY A N 1
ATOM 4190 C CA . GLY A 1 517 ? 15.734 9.376 -2.057 1.00 82.31 517 GLY A CA 1
ATOM 4191 C C . GLY A 1 517 ? 17.060 8.925 -2.671 1.00 82.31 517 GLY A C 1
ATOM 4192 O O . GLY A 1 517 ? 18.067 8.841 -1.968 1.00 82.31 517 GLY A O 1
ATOM 4193 N N . GLN A 1 518 ? 17.115 8.747 -3.994 1.00 81.19 518 GLN A N 1
ATOM 4194 C CA . GLN A 1 518 ? 18.365 8.507 -4.728 1.00 81.19 518 GLN A CA 1
ATOM 4195 C C . GLN A 1 518 ? 19.055 9.809 -5.193 1.00 81.19 518 GLN A C 1
ATOM 4197 O O . GLN A 1 518 ? 20.031 9.789 -5.949 1.00 81.19 518 GLN A O 1
ATOM 4202 N N . GLY A 1 519 ? 18.583 10.967 -4.725 1.00 81.44 519 GLY A N 1
ATOM 4203 C CA . GLY A 1 519 ? 19.148 12.283 -5.013 1.00 81.44 519 GLY A CA 1
ATOM 4204 C C . GLY A 1 519 ? 18.910 12.713 -6.454 1.00 81.44 519 GLY A C 1
ATOM 4205 O O . GLY A 1 519 ? 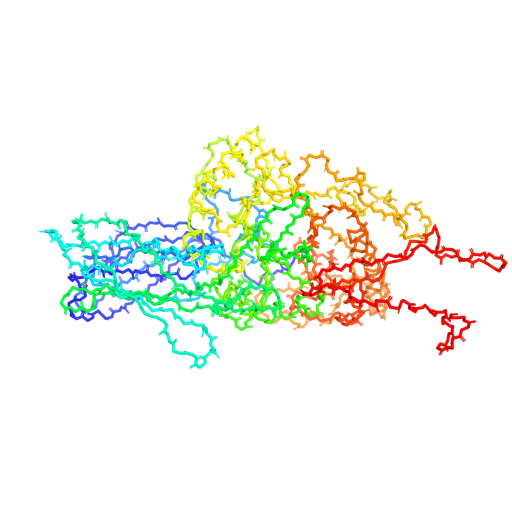17.851 13.241 -6.773 1.00 81.44 519 GLY A O 1
ATOM 4206 N N . THR A 1 520 ? 19.912 12.559 -7.319 1.00 69.69 520 THR A N 1
ATOM 4207 C CA . THR A 1 520 ? 19.808 12.883 -8.758 1.00 69.69 520 THR A CA 1
ATOM 4208 C C . THR A 1 520 ? 19.823 11.660 -9.665 1.00 69.69 520 THR A C 1
ATOM 4210 O O . THR A 1 520 ? 19.832 11.786 -10.888 1.00 69.69 520 THR A O 1
ATOM 4213 N N . ALA A 1 521 ? 19.790 10.466 -9.079 1.00 75.50 521 ALA A N 1
ATOM 4214 C CA . ALA A 1 521 ? 19.538 9.222 -9.786 1.00 75.50 521 ALA A CA 1
ATOM 4215 C C . ALA A 1 521 ? 18.028 9.031 -10.002 1.00 75.50 521 ALA A C 1
ATOM 4217 O O . ALA A 1 521 ? 17.403 8.185 -9.382 1.00 75.50 521 ALA A O 1
ATOM 4218 N N . LEU A 1 522 ? 17.450 9.859 -10.869 1.00 84.12 522 LEU A N 1
ATOM 4219 C CA . LEU A 1 522 ? 16.019 9.871 -11.175 1.00 84.12 522 LEU A CA 1
ATOM 4220 C C . LEU A 1 522 ? 15.633 8.634 -11.992 1.00 84.12 522 LEU A C 1
ATOM 4222 O O . LEU A 1 522 ? 16.115 8.488 -13.116 1.00 84.12 522 LEU A O 1
ATOM 4226 N N . VAL A 1 523 ? 14.810 7.747 -11.431 1.00 90.31 523 VAL A N 1
ATOM 4227 C CA . VAL A 1 523 ? 14.455 6.456 -12.047 1.00 90.31 523 VAL A CA 1
ATOM 4228 C C . VAL A 1 523 ? 13.078 6.436 -12.711 1.00 90.31 523 VAL A C 1
ATOM 4230 O O . VAL A 1 523 ? 12.888 5.688 -13.657 1.00 90.31 523 VAL A O 1
ATOM 4233 N N . GLY A 1 524 ? 12.140 7.293 -12.315 1.00 93.81 524 GLY A N 1
ATOM 4234 C CA . GLY A 1 524 ? 10.779 7.271 -12.841 1.00 93.81 524 GLY A CA 1
ATOM 4235 C C . GLY A 1 524 ? 10.667 7.816 -14.265 1.00 93.81 524 GLY A C 1
ATOM 4236 O O . GLY A 1 524 ? 11.458 8.660 -14.706 1.00 93.81 524 GLY A O 1
ATOM 4237 N N . VAL A 1 525 ? 9.637 7.356 -14.982 1.00 96.25 525 VAL A N 1
ATOM 4238 C CA . VAL A 1 525 ? 9.173 7.983 -16.236 1.00 96.25 525 VAL A CA 1
ATOM 4239 C C . VAL A 1 525 ? 8.231 9.164 -15.978 1.00 96.25 525 VAL A C 1
ATOM 4241 O O . VAL A 1 525 ? 8.046 10.013 -16.853 1.00 96.25 525 VAL A O 1
ATOM 4244 N N . LEU A 1 526 ? 7.690 9.240 -14.761 1.00 96.94 526 LEU A N 1
ATOM 4245 C CA . LEU A 1 526 ? 6.963 10.379 -14.210 1.00 96.94 526 LEU A CA 1
ATOM 4246 C C . LEU A 1 526 ? 7.835 11.142 -13.209 1.00 96.94 526 LEU A C 1
ATOM 4248 O O . LEU A 1 526 ? 8.764 10.581 -12.630 1.00 96.94 526 LEU A O 1
ATOM 4252 N N . ASP A 1 527 ? 7.542 12.423 -13.012 1.00 95.56 527 ASP A N 1
ATOM 4253 C CA . ASP A 1 527 ? 8.173 13.237 -11.971 1.00 95.56 527 ASP A CA 1
ATOM 4254 C C . ASP A 1 527 ? 7.565 12.952 -10.575 1.00 95.56 527 ASP A C 1
ATOM 4256 O O . ASP A 1 527 ? 6.548 12.255 -10.474 1.00 95.56 527 ASP A O 1
ATOM 4260 N N . PRO A 1 528 ? 8.129 13.494 -9.477 1.00 94.00 528 PRO A N 1
ATOM 4261 C CA . PRO A 1 528 ? 7.611 13.290 -8.117 1.00 94.00 528 PRO A CA 1
ATOM 4262 C C . PRO A 1 528 ? 6.184 13.818 -7.871 1.00 94.00 528 PRO A C 1
ATOM 4264 O O . PRO A 1 528 ? 5.633 13.628 -6.790 1.00 94.00 528 PRO A O 1
ATOM 4267 N N . PHE A 1 529 ? 5.580 14.512 -8.842 1.00 95.31 529 PHE A N 1
ATOM 4268 C CA . PHE A 1 529 ? 4.210 15.032 -8.798 1.00 95.31 529 PHE A CA 1
ATOM 4269 C C . PHE A 1 529 ? 3.233 14.187 -9.636 1.00 95.31 529 PHE A C 1
ATOM 4271 O O . PHE A 1 529 ? 2.063 14.575 -9.789 1.00 95.31 529 PHE A O 1
ATOM 4278 N N . TRP A 1 530 ? 3.703 13.029 -10.122 1.00 96.00 530 TRP A N 1
ATOM 4279 C CA . TRP A 1 530 ? 3.000 12.090 -10.999 1.00 96.00 530 TRP A CA 1
ATOM 4280 C C . TRP A 1 530 ? 2.692 12.663 -12.389 1.00 96.00 530 TRP A C 1
ATOM 4282 O O . TRP A 1 530 ? 1.677 12.322 -13.000 1.00 96.00 530 TRP A O 1
ATOM 4292 N N . GLU A 1 531 ? 3.554 13.548 -12.893 1.00 95.75 531 GLU A N 1
ATOM 4293 C CA . GLU A 1 531 ? 3.396 14.206 -14.192 1.00 95.75 531 GLU A CA 1
ATOM 4294 C C . GLU A 1 531 ? 4.434 13.714 -15.210 1.00 95.75 531 GLU A C 1
ATOM 4296 O O . GLU A 1 531 ? 5.536 13.289 -14.866 1.00 95.75 531 GLU A O 1
ATOM 4301 N N . GLU A 1 532 ? 4.076 13.749 -16.495 1.00 95.25 532 GLU A N 1
ATOM 4302 C CA . GLU A 1 532 ? 4.941 13.264 -17.572 1.00 95.25 532 GLU A CA 1
ATOM 4303 C C . GLU A 1 532 ? 6.207 14.116 -17.731 1.00 95.25 532 GLU A C 1
ATOM 4305 O O . GLU A 1 532 ? 6.163 15.347 -17.778 1.00 95.25 532 GLU A O 1
ATOM 4310 N N . LYS A 1 533 ? 7.344 13.444 -17.938 1.00 95.12 533 LYS A N 1
ATOM 4311 C CA . LYS A 1 533 ? 8.643 14.089 -18.204 1.00 95.12 533 LYS A CA 1
ATOM 4312 C C . LYS A 1 533 ? 8.887 14.385 -19.692 1.00 95.12 533 LYS A C 1
ATOM 4314 O O . LYS A 1 533 ? 9.931 14.921 -20.058 1.00 95.12 533 LYS A O 1
ATOM 4319 N N . GLY A 1 534 ? 7.925 14.048 -20.557 1.00 94.94 534 GLY A N 1
ATOM 4320 C CA . GLY A 1 534 ? 7.872 14.464 -21.965 1.00 94.94 534 GLY A CA 1
ATOM 4321 C C . GLY A 1 534 ? 8.571 13.552 -22.982 1.00 94.94 534 GLY A C 1
ATOM 4322 O O . GLY A 1 534 ? 8.563 13.867 -24.171 1.00 94.94 534 GLY A O 1
ATOM 4323 N N . TYR A 1 535 ? 9.166 12.428 -22.566 1.00 97.31 535 TYR A N 1
ATOM 4324 C CA . TYR A 1 535 ? 9.848 11.494 -23.480 1.00 97.31 535 TYR A CA 1
ATOM 4325 C C . TYR A 1 535 ? 9.119 10.166 -23.703 1.00 97.31 535 TYR A C 1
ATOM 4327 O O . TYR A 1 535 ? 9.490 9.435 -24.622 1.00 97.31 535 TYR A O 1
ATOM 4335 N N . ILE A 1 536 ? 8.099 9.832 -22.918 1.00 98.00 536 ILE A N 1
ATOM 4336 C CA . ILE A 1 536 ? 7.226 8.683 -23.164 1.00 98.00 536 ILE A CA 1
ATOM 4337 C C . ILE A 1 536 ? 5.848 8.965 -22.574 1.00 98.00 536 ILE A C 1
ATOM 4339 O O . ILE A 1 536 ? 5.746 9.325 -21.407 1.00 98.00 536 ILE A O 1
ATOM 4343 N N . SER A 1 537 ? 4.813 8.815 -23.394 1.00 98.25 537 SER A N 1
ATOM 4344 C CA . SER A 1 537 ? 3.425 8.962 -22.952 1.00 98.25 537 SER A CA 1
ATOM 4345 C C . SER A 1 537 ? 2.898 7.683 -22.281 1.00 98.25 537 SER A C 1
ATOM 4347 O O . SER A 1 537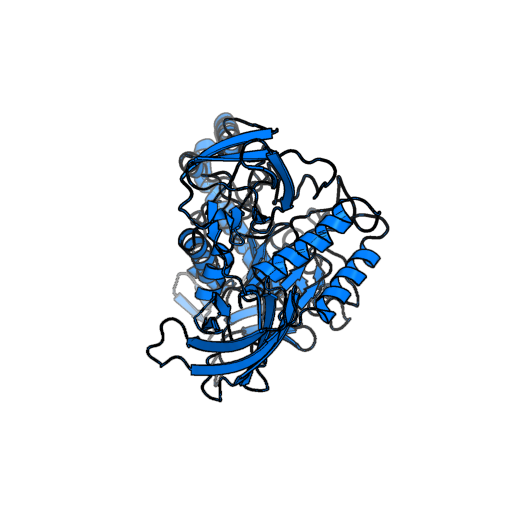 ? 3.404 6.588 -22.563 1.00 98.25 537 SER A O 1
ATOM 4349 N N . PRO A 1 538 ? 1.824 7.765 -21.471 1.00 98.25 538 PRO A N 1
ATOM 4350 C CA . PRO A 1 538 ? 1.175 6.585 -20.902 1.00 98.25 538 PRO A CA 1
ATOM 4351 C C . PRO A 1 538 ? 0.705 5.591 -21.975 1.00 98.25 538 PRO A C 1
ATOM 4353 O O . PRO A 1 538 ? 0.824 4.379 -21.808 1.00 98.25 538 PRO A O 1
ATOM 4356 N N . GLU A 1 539 ? 0.214 6.088 -23.117 1.00 98.25 539 GLU A N 1
ATOM 4357 C CA . GLU A 1 539 ? -0.197 5.248 -24.247 1.00 98.25 539 GLU A CA 1
ATOM 4358 C C . GLU A 1 539 ? 0.981 4.464 -24.837 1.00 98.25 539 GLU A C 1
ATOM 4360 O O . GLU A 1 539 ? 0.864 3.260 -25.066 1.00 98.25 539 GLU A O 1
ATOM 4365 N N . GLU A 1 540 ? 2.129 5.116 -25.041 1.00 98.31 540 GLU A N 1
ATOM 4366 C CA . GLU A 1 540 ? 3.342 4.453 -25.520 1.00 98.31 540 GLU A CA 1
ATOM 4367 C C . GLU A 1 540 ? 3.876 3.431 -24.511 1.00 98.31 540 GLU A C 1
ATOM 4369 O O . GLU A 1 540 ? 4.274 2.337 -24.918 1.00 98.31 540 GLU A O 1
ATOM 4374 N N . TYR A 1 541 ? 3.856 3.756 -23.214 1.00 98.44 541 TYR A N 1
ATOM 4375 C CA . TYR A 1 541 ? 4.301 2.863 -22.140 1.00 98.44 541 TYR A CA 1
ATOM 4376 C C . TYR A 1 541 ? 3.437 1.595 -22.062 1.00 98.44 541 TYR A C 1
ATOM 4378 O O . TYR A 1 541 ? 3.945 0.469 -22.028 1.00 98.44 541 TYR A O 1
ATOM 4386 N N . ARG A 1 542 ? 2.110 1.751 -22.175 1.00 97.81 542 ARG A N 1
ATOM 4387 C CA . ARG A 1 542 ? 1.153 0.633 -22.195 1.00 97.81 542 ARG A CA 1
ATOM 4388 C C . ARG A 1 542 ? 1.327 -0.330 -23.366 1.00 97.81 542 ARG A C 1
ATOM 4390 O O . ARG A 1 542 ? 0.737 -1.406 -23.363 1.00 97.81 542 ARG A O 1
ATOM 4397 N N . ARG A 1 543 ? 2.123 -0.000 -24.382 1.00 97.69 543 ARG A N 1
ATOM 4398 C CA . ARG A 1 543 ? 2.409 -0.949 -25.471 1.00 97.69 543 ARG A CA 1
ATOM 4399 C C . ARG A 1 543 ? 3.273 -2.124 -25.016 1.00 97.69 543 ARG A C 1
ATOM 4401 O O . ARG A 1 543 ? 3.271 -3.142 -25.699 1.00 97.69 543 ARG A O 1
ATOM 4408 N N . PHE A 1 544 ? 4.013 -1.976 -23.917 1.00 98.12 544 PHE A N 1
ATOM 4409 C CA . PHE A 1 544 ? 4.844 -3.039 -23.343 1.00 98.12 544 PHE A CA 1
ATOM 4410 C C . PHE A 1 544 ? 4.505 -3.369 -21.884 1.00 98.12 544 PHE A C 1
ATOM 4412 O O . PHE A 1 544 ? 4.929 -4.411 -21.401 1.00 98.12 544 PHE A O 1
ATOM 4419 N N . CYS A 1 545 ? 3.719 -2.537 -21.195 1.00 98.38 545 CYS A N 1
ATOM 4420 C CA . CYS A 1 545 ? 3.202 -2.811 -19.855 1.00 98.38 545 CYS A CA 1
ATOM 4421 C C . CYS A 1 545 ? 1.670 -2.758 -19.857 1.00 98.38 545 CYS A C 1
ATOM 4423 O O . CYS A 1 545 ? 1.087 -1.685 -19.750 1.00 98.38 545 CYS A O 1
ATOM 4425 N N . ASN A 1 546 ? 0.993 -3.891 -20.048 1.00 97.75 546 ASN A N 1
ATOM 4426 C CA . ASN A 1 546 ? -0.472 -3.940 -20.048 1.00 97.75 546 ASN A CA 1
ATOM 4427 C C . ASN A 1 546 ? -0.973 -5.367 -19.803 1.00 97.75 546 ASN A C 1
ATOM 4429 O O . ASN A 1 546 ? -0.196 -6.313 -19.691 1.00 97.75 546 ASN A O 1
ATOM 4433 N N . THR A 1 547 ? -2.290 -5.521 -19.762 1.00 96.75 547 THR A N 1
ATOM 4434 C CA . THR A 1 547 ? -2.993 -6.802 -19.663 1.00 96.75 547 THR A CA 1
ATOM 4435 C C . THR A 1 547 ? -2.726 -7.717 -20.850 1.00 96.75 547 THR A C 1
ATOM 4437 O O . THR A 1 547 ? -2.695 -8.924 -20.671 1.00 96.75 547 THR A O 1
ATOM 4440 N N . THR A 1 548 ? -2.531 -7.179 -22.056 1.00 96.69 548 THR A N 1
ATOM 4441 C CA . THR A 1 548 ? -2.186 -7.965 -23.248 1.00 96.69 548 THR A CA 1
ATOM 4442 C C . THR A 1 548 ? -0.993 -7.339 -23.946 1.00 96.69 548 THR A C 1
ATOM 4444 O O . THR A 1 548 ? -1.081 -6.201 -24.405 1.00 96.69 548 THR A O 1
ATOM 4447 N N . VAL A 1 549 ? 0.109 -8.081 -24.041 1.00 97.62 549 VAL A N 1
ATOM 4448 C CA . VAL A 1 549 ? 1.351 -7.617 -24.664 1.00 97.62 549 VAL A CA 1
ATOM 4449 C C . VAL A 1 549 ? 1.841 -8.669 -25.662 1.00 97.62 549 VAL A C 1
ATOM 4451 O O . VAL A 1 549 ? 2.146 -9.795 -25.255 1.00 97.62 549 VAL A O 1
ATOM 4454 N N . PRO A 1 550 ? 1.921 -8.343 -26.967 1.00 95.25 550 PRO A N 1
ATOM 4455 C CA . PRO A 1 550 ? 2.608 -9.182 -27.936 1.00 95.25 550 PRO A CA 1
ATOM 4456 C C . PRO A 1 550 ? 4.122 -9.061 -27.743 1.00 95.25 550 PRO A C 1
ATOM 4458 O O . PRO A 1 550 ? 4.673 -7.967 -27.626 1.00 95.25 550 PRO A O 1
ATOM 4461 N N . LEU A 1 551 ? 4.796 -10.201 -27.730 1.00 96.56 551 LEU A N 1
ATOM 4462 C CA . LEU A 1 551 ? 6.202 -10.340 -27.386 1.00 96.56 551 LEU A CA 1
ATOM 4463 C C . LEU A 1 551 ? 6.927 -11.000 -28.556 1.00 96.56 551 LEU A C 1
ATOM 4465 O O . LEU A 1 551 ? 6.470 -12.005 -29.095 1.00 96.56 551 LEU A O 1
ATOM 4469 N N . ALA A 1 552 ? 8.065 -10.440 -28.953 1.00 94.88 552 ALA A N 1
ATOM 4470 C CA . ALA A 1 552 ? 8.905 -11.005 -30.001 1.00 94.88 552 ALA A CA 1
ATOM 4471 C C . ALA A 1 552 ? 10.259 -11.392 -29.412 1.00 94.88 552 ALA A C 1
ATOM 4473 O O . ALA A 1 552 ? 10.959 -10.540 -28.862 1.00 94.88 552 ALA A O 1
ATOM 4474 N N . ARG A 1 553 ? 10.650 -12.659 -29.564 1.00 96.44 553 ARG A N 1
ATOM 4475 C CA . ARG A 1 553 ? 12.004 -13.130 -29.263 1.00 96.44 553 ARG A CA 1
ATOM 4476 C C . ARG A 1 553 ? 12.860 -13.031 -30.513 1.00 96.44 553 ARG A C 1
ATOM 4478 O O . ARG A 1 553 ? 12.653 -13.771 -31.474 1.00 96.44 553 ARG A O 1
ATOM 4485 N N . LEU A 1 554 ? 13.806 -12.103 -30.478 1.00 95.69 554 LEU A N 1
ATOM 4486 C CA . LEU A 1 554 ? 14.792 -11.852 -31.518 1.00 95.69 554 LEU A CA 1
ATOM 4487 C C . LEU A 1 554 ? 16.182 -12.153 -30.959 1.00 95.69 554 LEU A C 1
ATOM 4489 O O . LEU A 1 554 ? 16.552 -11.610 -29.917 1.00 95.69 554 LEU A O 1
ATOM 4493 N N . GLU A 1 555 ? 16.963 -12.958 -31.678 1.00 95.25 555 GLU A N 1
ATOM 4494 C CA . GLU A 1 555 ? 18.376 -13.233 -31.358 1.00 95.25 555 GLU A CA 1
ATOM 4495 C C . GLU A 1 555 ? 19.260 -11.986 -31.500 1.00 95.25 555 GLU A C 1
ATOM 4497 O O . GLU A 1 555 ? 20.285 -11.856 -30.838 1.00 95.25 555 GLU A O 1
ATOM 4502 N N . LYS A 1 556 ? 18.853 -11.048 -32.361 1.00 93.75 556 LYS A N 1
ATOM 4503 C CA . LYS A 1 556 ? 19.505 -9.753 -32.564 1.00 93.75 556 LYS A CA 1
ATOM 4504 C C . LYS A 1 556 ? 18.506 -8.710 -33.049 1.00 93.75 556 LYS A C 1
ATOM 4506 O O . LYS A 1 556 ? 17.481 -9.049 -33.635 1.00 93.75 556 LYS A O 1
ATOM 4511 N N . ARG A 1 557 ? 18.818 -7.431 -32.836 1.00 92.31 557 ARG A N 1
ATOM 4512 C CA . ARG A 1 557 ? 17.990 -6.291 -33.281 1.00 92.31 557 ARG A CA 1
ATOM 4513 C C . ARG A 1 557 ? 18.621 -5.445 -34.385 1.00 92.31 557 ARG A C 1
ATOM 4515 O O . ARG A 1 557 ? 17.973 -4.525 -34.876 1.00 92.31 557 ARG A O 1
ATOM 4522 N N . ILE A 1 558 ? 19.864 -5.732 -34.757 1.00 92.31 558 ILE A N 1
ATOM 4523 C CA . ILE A 1 558 ? 20.580 -5.055 -35.839 1.00 92.31 558 ILE A CA 1
ATOM 4524 C C . ILE A 1 558 ? 20.804 -6.092 -36.933 1.00 92.31 558 ILE A C 1
ATOM 4526 O O . ILE A 1 558 ? 21.398 -7.137 -36.673 1.00 92.31 558 ILE A O 1
ATOM 4530 N N . PHE A 1 559 ? 20.294 -5.801 -38.127 1.00 90.88 559 PHE A N 1
ATOM 4531 C CA . PHE A 1 559 ? 20.393 -6.663 -39.298 1.00 90.88 559 PHE A CA 1
ATOM 4532 C C . PHE A 1 559 ? 21.100 -5.910 -40.425 1.00 90.88 559 PHE A C 1
ATOM 4534 O O . PHE A 1 559 ? 20.857 -4.715 -40.614 1.00 90.88 559 PHE A O 1
ATOM 4541 N N . THR A 1 560 ? 21.963 -6.596 -41.164 1.00 91.81 560 THR A N 1
ATOM 4542 C CA . THR A 1 560 ? 22.604 -6.088 -42.382 1.00 91.81 560 THR A CA 1
ATOM 4543 C C . THR A 1 560 ? 21.939 -6.662 -43.634 1.00 91.81 560 THR A C 1
ATOM 4545 O O . THR A 1 560 ? 21.101 -7.564 -43.573 1.00 91.81 560 THR A O 1
ATOM 4548 N N . GLU A 1 561 ? 22.266 -6.091 -44.793 1.00 91.00 561 GLU A N 1
ATOM 4549 C CA . GLU A 1 561 ? 21.743 -6.559 -46.076 1.00 91.00 561 GLU A CA 1
ATOM 4550 C C . GLU A 1 561 ? 22.057 -8.048 -46.304 1.00 91.00 561 GLU A C 1
ATOM 4552 O O . GLU A 1 561 ? 23.167 -8.510 -46.047 1.00 91.00 561 GLU A O 1
ATOM 4557 N N . GLY A 1 562 ? 21.062 -8.800 -46.784 1.00 92.50 562 GLY A N 1
ATOM 4558 C CA . GLY A 1 562 ? 21.161 -10.245 -47.014 1.00 92.50 562 GLY A CA 1
ATOM 4559 C C . GLY A 1 562 ? 20.874 -11.112 -45.784 1.00 92.50 562 GLY A C 1
ATOM 4560 O O . GLY A 1 562 ? 20.747 -12.329 -45.922 1.00 92.50 562 GLY A O 1
ATOM 4561 N N . GLU A 1 563 ? 20.721 -10.525 -44.594 1.00 93.69 563 GLU A N 1
ATOM 4562 C CA . GLU A 1 563 ? 20.383 -11.284 -43.392 1.00 93.69 563 GLU A CA 1
ATOM 4563 C C . GLU A 1 563 ? 18.885 -11.594 -43.298 1.00 93.69 563 GLU A C 1
ATOM 4565 O O . GLU A 1 563 ? 18.025 -10.760 -43.577 1.00 93.69 563 GLU A O 1
ATOM 4570 N N . THR A 1 564 ? 18.561 -12.809 -42.850 1.00 91.19 564 THR A N 1
ATOM 4571 C CA . THR A 1 564 ? 17.178 -13.205 -42.556 1.00 91.19 564 THR A CA 1
ATOM 4572 C C . THR A 1 564 ? 16.809 -12.800 -41.131 1.00 91.19 564 THR A C 1
ATOM 4574 O O . THR A 1 564 ? 17.512 -13.139 -40.177 1.00 91.19 564 THR A O 1
ATOM 4577 N N . MET A 1 565 ? 15.685 -12.098 -40.978 1.00 89.62 565 MET A N 1
ATOM 4578 C CA . MET A 1 565 ? 15.091 -11.807 -39.675 1.00 89.62 565 MET A CA 1
ATOM 4579 C C . MET A 1 565 ? 14.135 -12.932 -39.277 1.00 89.62 565 MET A C 1
ATOM 4581 O O . MET A 1 565 ? 13.073 -13.087 -39.875 1.00 89.62 565 MET A O 1
ATOM 4585 N N . THR A 1 566 ? 14.492 -13.674 -38.230 1.00 91.88 566 THR A N 1
ATOM 4586 C CA . THR A 1 566 ? 13.633 -14.695 -37.616 1.00 91.88 566 THR A CA 1
ATOM 4587 C C . THR A 1 566 ? 13.190 -14.222 -36.237 1.00 91.88 566 THR A C 1
ATOM 4589 O O . THR A 1 566 ? 14.021 -13.781 -35.442 1.00 91.88 566 THR A O 1
ATOM 4592 N N . ALA A 1 567 ? 11.894 -14.334 -35.940 1.00 92.25 567 ALA A N 1
ATOM 4593 C CA . ALA A 1 567 ? 11.325 -13.995 -34.639 1.00 92.25 567 ALA A CA 1
ATOM 4594 C C . ALA A 1 567 ? 10.341 -15.078 -34.184 1.00 92.25 567 ALA A C 1
ATOM 4596 O O . ALA A 1 567 ? 9.493 -15.509 -34.966 1.00 92.25 567 ALA A O 1
ATOM 4597 N N . LYS A 1 568 ? 10.411 -15.476 -32.909 1.00 95.00 568 LYS A N 1
ATOM 4598 C CA . LYS A 1 568 ? 9.328 -16.237 -32.264 1.00 95.00 568 LYS A CA 1
ATOM 4599 C C . LYS A 1 568 ? 8.368 -15.247 -31.614 1.00 95.00 568 LYS A C 1
ATOM 4601 O O . LYS A 1 568 ? 8.812 -14.380 -30.861 1.00 95.00 568 LYS A O 1
ATOM 4606 N N . ILE A 1 569 ? 7.078 -15.375 -31.906 1.00 93.00 569 ILE A N 1
ATOM 4607 C CA . ILE A 1 569 ? 6.037 -14.500 -31.362 1.00 93.00 569 ILE A CA 1
ATOM 4608 C C . ILE A 1 569 ? 5.306 -15.212 -30.225 1.00 93.00 569 ILE A C 1
ATOM 4610 O O . ILE A 1 569 ? 4.931 -16.377 -30.348 1.00 93.00 569 ILE A O 1
ATOM 4614 N N . GLU A 1 570 ? 5.119 -14.499 -29.123 1.00 94.69 570 GLU A N 1
ATOM 4615 C CA . GLU A 1 570 ? 4.416 -14.927 -27.915 1.00 94.69 570 GLU A CA 1
ATOM 4616 C C . GLU A 1 570 ? 3.429 -13.824 -27.499 1.00 94.69 570 GLU A C 1
ATOM 4618 O O . GLU A 1 570 ? 3.540 -12.679 -27.938 1.00 94.69 570 GLU A O 1
ATOM 4623 N N . VAL A 1 571 ? 2.444 -14.150 -26.663 1.00 94.44 571 VAL A N 1
ATOM 4624 C CA . VAL A 1 571 ? 1.497 -13.167 -26.118 1.00 94.44 571 VAL A CA 1
ATOM 4625 C C . VAL A 1 571 ? 1.383 -13.392 -24.619 1.00 94.44 571 VAL A C 1
ATOM 4627 O O . VAL A 1 571 ? 0.999 -14.476 -24.186 1.00 94.44 571 VAL A O 1
ATOM 4630 N N . ALA A 1 572 ? 1.692 -12.363 -23.833 1.00 96.81 572 ALA A N 1
ATOM 4631 C CA . ALA A 1 572 ? 1.329 -12.330 -22.424 1.00 96.81 572 ALA A CA 1
ATOM 4632 C C . ALA A 1 572 ? -0.082 -11.754 -22.313 1.00 96.81 572 ALA A C 1
ATOM 4634 O O . ALA A 1 572 ? -0.322 -10.636 -22.772 1.00 96.81 572 ALA A O 1
ATOM 4635 N N . HIS A 1 573 ? -1.012 -12.519 -21.742 1.00 96.81 573 HIS A N 1
ATOM 4636 C CA . HIS A 1 573 ? -2.404 -12.115 -21.594 1.00 96.81 573 HIS A CA 1
ATOM 4637 C C . HIS A 1 573 ? -2.922 -12.403 -20.180 1.00 96.81 573 HIS A C 1
ATOM 4639 O O . HIS A 1 573 ? -3.011 -13.551 -19.754 1.00 96.81 573 HIS A O 1
ATOM 4645 N N . PHE A 1 574 ? -3.288 -11.326 -19.497 1.00 96.69 574 PHE A N 1
ATOM 4646 C CA . PHE A 1 574 ? -3.874 -11.240 -18.162 1.00 96.69 574 PHE A CA 1
ATOM 4647 C C . PHE A 1 574 ? -5.064 -10.266 -18.196 1.00 96.69 574 PHE A C 1
ATOM 4649 O O . PHE A 1 574 ? -5.228 -9.428 -17.310 1.00 96.69 574 PHE A O 1
ATOM 4656 N N . GLY A 1 575 ? -5.825 -10.289 -19.296 1.00 96.00 575 GLY A N 1
ATOM 4657 C CA . GLY A 1 575 ? -7.044 -9.500 -19.454 1.00 96.00 575 GLY A CA 1
ATOM 4658 C C . GLY A 1 575 ? -8.239 -10.145 -18.759 1.00 96.00 575 GLY A C 1
ATOM 4659 O O . GLY A 1 575 ? -8.173 -11.280 -18.294 1.00 96.00 575 GLY A O 1
ATOM 4660 N N . GLU A 1 576 ? -9.353 -9.415 -18.714 1.00 95.69 576 GLU A N 1
ATOM 4661 C CA . GLU A 1 576 ? -10.561 -9.844 -18.005 1.00 95.69 576 GLU A CA 1
ATOM 4662 C C . GLU A 1 576 ? -11.122 -11.181 -18.524 1.00 95.69 576 GLU A C 1
ATOM 4664 O O . GLU A 1 576 ? -11.633 -11.988 -17.743 1.00 95.69 576 GLU A O 1
ATOM 4669 N N . LYS A 1 577 ? -11.023 -11.407 -19.840 1.00 94.94 577 LYS A N 1
ATOM 4670 C CA . LYS A 1 577 ? -11.618 -12.537 -20.560 1.00 94.94 577 LYS A CA 1
ATOM 4671 C C . LYS A 1 577 ? -10.566 -13.227 -21.423 1.00 94.94 577 LYS A C 1
ATOM 4673 O O . LYS A 1 577 ? -9.766 -12.514 -22.025 1.00 94.94 577 LYS A O 1
ATOM 4678 N N . PRO A 1 578 ? -10.617 -14.564 -21.569 1.00 93.69 578 PRO A N 1
ATOM 4679 C CA . PRO A 1 578 ? -9.730 -15.283 -22.473 1.00 93.69 578 PRO A CA 1
ATOM 4680 C C . PRO A 1 578 ? -9.798 -14.746 -23.905 1.00 93.69 578 PRO A C 1
ATOM 4682 O O . PRO A 1 578 ? -10.873 -14.435 -24.419 1.00 93.69 578 PRO A O 1
ATOM 4685 N N . LEU A 1 579 ? -8.647 -14.713 -24.569 1.00 92.44 579 LEU A N 1
ATOM 4686 C CA . LEU A 1 579 ? -8.556 -14.447 -25.999 1.00 92.44 579 LEU A CA 1
ATOM 4687 C C . LEU A 1 579 ? -9.140 -15.627 -26.798 1.00 92.44 579 LEU A C 1
ATOM 4689 O O . LEU A 1 579 ? -8.679 -16.758 -26.660 1.00 92.44 579 LEU A O 1
ATOM 4693 N N . GLN A 1 580 ? -10.138 -15.359 -27.643 1.00 92.88 580 GLN A N 1
ATOM 4694 C CA . GLN A 1 580 ? -10.779 -16.340 -28.530 1.00 92.88 580 GLN A CA 1
ATOM 4695 C C . GLN A 1 580 ? -10.573 -15.933 -29.996 1.00 92.88 580 GLN A C 1
ATOM 4697 O O . GLN A 1 580 ? -10.535 -14.743 -30.297 1.00 92.88 580 GLN A O 1
ATOM 4702 N N . GLU A 1 581 ? -10.423 -16.914 -30.895 1.00 90.25 581 GLU A N 1
ATOM 4703 C CA . GLU A 1 581 ? -10.352 -16.707 -32.358 1.00 90.25 581 GLU A CA 1
ATOM 4704 C C . GLU A 1 581 ? -9.296 -15.674 -32.818 1.00 90.25 581 GLU A C 1
ATOM 4706 O O . GLU A 1 581 ? -9.535 -14.831 -33.684 1.00 90.25 581 GLU A O 1
ATOM 4711 N N . ILE A 1 582 ? -8.096 -15.724 -32.228 1.00 87.06 582 ILE A N 1
ATOM 4712 C CA . ILE A 1 582 ? -7.033 -14.750 -32.512 1.00 87.06 582 ILE A CA 1
ATOM 4713 C C . ILE A 1 582 ? -6.419 -14.974 -33.895 1.00 87.06 582 ILE A C 1
ATOM 4715 O O . ILE A 1 582 ? -5.809 -16.009 -34.154 1.00 87.06 582 ILE A O 1
ATOM 4719 N N . ASN A 1 583 ? -6.495 -13.942 -34.738 1.00 88.31 583 ASN A N 1
ATOM 4720 C CA . ASN A 1 583 ? -5.799 -13.857 -36.020 1.00 88.31 583 ASN A CA 1
ATOM 4721 C C . ASN A 1 583 ? -4.617 -12.881 -35.898 1.00 88.31 583 ASN A C 1
ATOM 4723 O O . ASN A 1 583 ? -4.817 -11.668 -36.018 1.00 88.31 583 ASN A O 1
ATOM 4727 N N . PRO A 1 584 ? -3.392 -13.360 -35.614 1.00 85.69 584 PRO A N 1
ATOM 4728 C CA . PRO A 1 584 ? -2.236 -12.482 -35.500 1.00 85.69 584 PRO A CA 1
ATOM 4729 C C . PRO A 1 584 ? -1.875 -11.891 -36.868 1.00 85.69 584 PRO A C 1
ATOM 4731 O O . PRO A 1 584 ? -1.805 -12.602 -37.867 1.00 85.69 584 PRO A O 1
ATOM 4734 N N . ILE A 1 585 ? -1.608 -10.585 -36.898 1.00 90.38 585 ILE A N 1
ATOM 4735 C CA . ILE A 1 585 ? -1.133 -9.862 -38.083 1.00 90.38 585 ILE A CA 1
ATOM 4736 C C . ILE A 1 585 ? 0.230 -9.269 -37.742 1.00 90.38 585 ILE A C 1
ATOM 4738 O O . ILE A 1 585 ? 0.413 -8.703 -36.662 1.00 90.38 585 ILE A O 1
ATOM 4742 N N . TRP A 1 586 ? 1.178 -9.366 -38.666 1.00 89.88 586 TRP A N 1
ATOM 4743 C CA . TRP A 1 586 ? 2.471 -8.702 -38.565 1.00 89.88 586 TRP A CA 1
ATOM 4744 C C . TRP A 1 586 ? 2.656 -7.777 -39.765 1.00 89.88 586 TRP A C 1
ATOM 4746 O O . TRP A 1 586 ? 2.058 -7.981 -40.812 1.00 89.88 586 TRP A O 1
ATOM 4756 N N . LYS A 1 587 ? 3.433 -6.706 -39.585 1.00 91.44 587 LYS A N 1
ATOM 4757 C CA . LYS A 1 587 ? 3.801 -5.777 -40.659 1.00 91.44 587 LYS A CA 1
ATOM 4758 C C . LYS A 1 587 ? 5.210 -5.273 -40.415 1.00 91.44 587 LYS A C 1
ATOM 4760 O O . LYS A 1 587 ? 5.527 -4.847 -39.303 1.00 91.44 587 LYS A O 1
ATOM 4765 N N . LEU A 1 588 ? 6.034 -5.260 -41.451 1.00 88.56 588 LEU A N 1
ATOM 4766 C CA . LEU A 1 588 ? 7.307 -4.555 -41.460 1.00 88.56 588 LEU A CA 1
ATOM 4767 C C . LEU A 1 588 ? 7.092 -3.176 -42.085 1.00 88.56 588 LEU A C 1
ATOM 4769 O O . LEU A 1 588 ? 6.646 -3.066 -43.227 1.00 88.56 588 LEU A O 1
ATOM 4773 N N . ILE A 1 589 ? 7.385 -2.118 -41.327 1.00 92.25 589 ILE A N 1
ATOM 4774 C CA . ILE A 1 589 ? 7.102 -0.737 -41.727 1.00 92.25 589 ILE A CA 1
ATOM 4775 C C . ILE A 1 589 ? 8.404 0.061 -41.794 1.00 92.25 589 ILE A C 1
ATOM 4777 O O . ILE A 1 589 ? 9.132 0.153 -40.809 1.00 92.25 589 ILE A O 1
ATOM 4781 N N . GLN A 1 590 ? 8.652 0.710 -42.931 1.00 89.75 590 GLN A N 1
ATOM 4782 C CA . GLN A 1 590 ? 9.751 1.655 -43.125 1.00 89.75 590 GLN A CA 1
ATOM 4783 C C . GLN A 1 590 ? 9.184 3.010 -43.553 1.00 89.75 590 GLN A C 1
ATOM 4785 O O . GLN A 1 590 ? 8.417 3.090 -44.509 1.00 89.75 590 GLN A O 1
ATOM 4790 N N . ASN A 1 591 ? 9.537 4.096 -42.854 1.00 92.38 591 ASN A N 1
ATOM 4791 C CA . ASN A 1 591 ? 9.071 5.458 -43.170 1.00 92.38 591 ASN A CA 1
ATOM 4792 C C . ASN A 1 591 ? 7.543 5.553 -43.380 1.00 92.38 591 ASN A C 1
ATOM 4794 O O . ASN A 1 591 ? 7.072 6.197 -44.317 1.00 92.38 591 ASN A O 1
ATOM 4798 N N . LYS A 1 592 ? 6.770 4.887 -42.505 1.00 91.19 592 LYS A N 1
ATOM 4799 C CA . LYS A 1 592 ? 5.296 4.777 -42.555 1.00 91.19 592 LYS A CA 1
ATOM 4800 C C . LYS A 1 592 ? 4.726 3.995 -43.754 1.00 91.19 592 LYS A C 1
ATOM 4802 O O . LYS A 1 592 ? 3.517 4.022 -43.959 1.00 91.19 592 LYS A O 1
ATOM 4807 N N . LYS A 1 593 ? 5.551 3.284 -44.526 1.00 94.06 593 LYS A N 1
ATOM 4808 C CA . LYS A 1 593 ? 5.114 2.380 -45.601 1.00 94.06 593 LYS A CA 1
ATOM 4809 C C . LYS A 1 593 ? 5.290 0.927 -45.182 1.00 94.06 593 LYS A C 1
ATOM 4811 O O . LYS A 1 593 ? 6.323 0.580 -44.617 1.00 94.06 593 LYS A O 1
ATOM 4816 N N . ILE A 1 594 ? 4.295 0.096 -45.477 1.00 94.56 594 ILE A N 1
ATOM 4817 C CA . ILE A 1 594 ? 4.393 -1.356 -45.312 1.00 94.56 594 ILE A CA 1
ATOM 4818 C C . ILE A 1 594 ? 5.310 -1.878 -46.416 1.00 94.56 594 ILE A C 1
ATOM 4820 O O . ILE A 1 594 ? 5.078 -1.598 -47.591 1.00 94.56 594 ILE A O 1
ATOM 4824 N N . ILE A 1 595 ? 6.361 -2.590 -46.023 1.00 92.75 595 ILE A N 1
ATOM 4825 C CA . ILE A 1 595 ? 7.313 -3.222 -46.943 1.00 92.75 595 ILE A CA 1
ATOM 4826 C C . ILE A 1 595 ? 7.210 -4.755 -46.926 1.00 92.75 595 ILE A C 1
ATOM 4828 O O . ILE A 1 595 ? 7.693 -5.390 -47.856 1.00 92.75 595 ILE A O 1
ATOM 4832 N N . ALA A 1 596 ? 6.555 -5.335 -45.911 1.00 86.94 596 ALA A N 1
ATOM 4833 C CA . ALA A 1 596 ? 6.139 -6.740 -45.845 1.00 86.94 596 ALA A CA 1
ATOM 4834 C C . ALA A 1 596 ? 4.992 -6.907 -44.821 1.00 86.94 596 ALA A C 1
ATOM 4836 O O . ALA A 1 596 ? 4.930 -6.118 -43.872 1.00 86.94 596 ALA A O 1
ATOM 4837 N N . GLU A 1 597 ? 4.105 -7.893 -44.995 1.00 87.50 597 GLU A N 1
ATOM 4838 C CA . GLU A 1 597 ? 3.013 -8.253 -44.065 1.00 87.50 597 GLU A CA 1
ATOM 4839 C C . GLU A 1 597 ? 2.595 -9.725 -44.176 1.00 87.50 597 GLU A C 1
ATOM 4841 O O . GLU A 1 597 ? 2.917 -10.340 -45.222 1.00 87.50 597 GLU A O 1
#

Mean predicted aligned error: 4.52 Å

Nearest PDB structures (foldseek):
  8u01-assembly1_A  TM=9.765E-01  e=4.204E-79  Phocaeicola plebeius
  6dxu-assembly1_D  TM=7.131E-01  e=2.265E-26  Parabacteroides merdae ATCC 43184
  6d7j-assembly1_C  TM=7.032E-01  e=5.128E-26  Parabacteroides merdae CL03T12C32
  6dxu-assembly1_A  TM=7.041E-01  e=8.842E-26  Parabacteroides merdae ATCC 43184
  6d7j-assembly3_D  TM=6.999E-01  e=2.002E-25  Parabacteroides merdae CL03T12C32

InterPro domains:
  IPR006102 Glycoside hydrolase family 2, immunoglobulin-like beta-sandwich [PF00703] (120-224)
  IPR006103 Glycoside hydrolase family 2, catalytic domain [PF02836] (227-375)
  IPR006104 Glycosyl hydrolases family 2, sugar binding domain [PF02837] (8-114)
  IPR008979 Galactose-binding-like domain superfamily [SSF49785] (5-115)
  IPR013783 Immunoglobulin-like fold [G3DSA:2.60.40.10] (121-224)
  IPR017853 Glycoside hydrolase superfamily [SSF51445] (221-545)
  IPR036156 Beta-Galactosidase/glucuronidase domain superfamily [SSF49303] (121-223)
  IPR051913 Glycosyl Hydrolase 2 Domain-Containing Protein [PTHR42732] (6-400)

Secondary structure (DSSP, 8-state):
---EESS---SEEEEEEEEEEPTTSTTS-EEEEEEEEESEEEEEETTEEEEEEE-SSS-EEEE-TTT--SEEEEEEEEEE-S--S----TT-TTT-TTTT----EEEEEEEEEE--SEEEEEEEEEEETTTTEEEEEEEEEE-SSS-EEEEEEEEEEETT--SPPEEEEEEEEEPSEEEEEEEEEE--TTPPPBSSS-B-EEEEEEEEESSSEEEEEEEEEE---EEEETTEEEETTEEE-EEEEEE----TTTTS---SHHHHHHHHHHHHHTT--EEEETTS---HHHHHHHHHHT-EEEEE-S--TTSS--SSSS-HHHHHHHHHHHHHHHHHTT-TTEEEEES-BS--SSSHHHHHHHHHHHHHHH--SSEE-S-BS----TT-SSEEES-SSSS-TT-TT-SHHHHS-S-----SGGGS-SSS--EEEEEE----B---GGGGGG--SSEE-HHHHHHHHHHHHTT-GGGHHHHHHHHHHHHHHHHHHHHHHHHHSTTEEEEEES-SB--GGGTT-B--SB-TTS-B-SSS-HHHHTTTSSSEEEEEE-S-S---TT-----EEEEEE-SSS---S------EEETTEEEE-